Protein AF-0000000087408385 (afdb_homodimer)

Organism: NCBI:txid2598455

pLDDT: mean 97.66, std 3.01, range [64.44, 99.0]

Sequence (420 aa):
MKEDYFTEEFIAEMRERHFRPRKWEKVKPFRNAAVLAIDLQAYFLRPESRAFLPSAPRFVPRLVEFYREAERLGVPIIFTRHFHRDDIMTRWWSGDMPRDDPLNGLLDEFRPFAETVIEKRTYDAFYGTELEGILRKLHVETVVITGVMTHLCCETTAREAFVRGFNVVFPVDGTLTQNRFFHEATLRNLSHGFAVTPLLGEVLEWLSSGMKEDYFTEEFIAEMRERHFRPRKWEKVKPFRNAAVLAIDLQAYFLRPESRAFLPSAPRFVPRLVEFYREAERLGVPIIFTRHFHRDDIMTRWWSGDMPRDDPLNGLLDEFRPFAETVIEKRTYDAFYGTELEGILRKLHVETVVITGVMTHLCCETTAREAFVRGFNVVFPVDGTLTQNRFFHEATLRNLSHGFAVTPLLGEVLEWLSSG

Solvent-accessible surface area (backbone atoms only — not comparable to full-atom values): 21839 Å² total; per-residue (Å²): 122,75,32,74,50,75,41,72,68,51,45,51,51,48,34,67,71,37,41,47,70,72,55,40,64,70,47,63,82,49,69,45,44,33,37,38,38,30,39,56,21,27,36,43,58,30,84,88,32,95,58,38,30,65,29,32,82,60,45,51,61,54,51,48,53,51,51,56,54,36,50,73,71,67,40,50,51,39,27,36,40,62,30,38,66,90,46,64,60,20,66,76,66,72,44,67,42,52,78,83,40,76,47,46,33,68,29,75,85,50,55,88,62,48,84,39,71,44,66,32,64,56,48,35,60,57,65,92,41,63,48,59,62,54,39,56,73,68,57,46,40,21,40,36,48,29,31,33,36,29,52,48,27,42,43,43,29,49,53,52,40,34,63,72,62,32,43,36,37,42,25,62,71,34,45,43,48,47,24,62,65,49,43,48,28,41,46,52,40,34,39,72,74,55,26,31,22,48,45,57,69,56,50,51,50,58,68,61,74,107,122,75,34,72,50,74,42,72,66,48,46,52,50,49,34,69,73,38,40,48,70,71,53,41,64,69,46,63,81,48,68,45,45,32,36,38,38,30,39,55,21,27,37,42,58,30,82,86,31,94,59,38,29,68,29,32,80,62,46,53,62,54,51,48,54,50,49,54,54,36,50,74,71,66,40,51,49,40,28,36,41,61,31,39,67,91,44,65,61,20,66,76,67,74,43,67,42,53,78,85,41,75,48,46,34,68,30,75,86,51,54,89,64,47,83,40,70,44,66,32,63,55,47,34,59,56,64,92,42,62,48,58,62,55,40,56,75,68,57,46,41,21,39,35,48,28,32,35,37,30,52,49,27,41,42,44,28,49,52,51,40,35,62,72,62,32,42,35,37,42,25,60,71,32,46,44,48,47,28,62,64,50,43,48,27,40,44,54,40,34,39,71,75,56,28,31,22,47,46,58,70,55,50,51,51,58,66,60,74,105

Nearest PDB structures (foldseek):
  3hb7-assembly4_D  TM=8.715E-01  e=5.813E-14  Alkaliphilus metalliredigens QYMF
  5xo1-assembly3_F  TM=9.021E-01  e=2.883E-13  Vibrio anguillarum 775
  3hb7-assembly2_C  TM=8.995E-01  e=5.832E-13  Alkaliphilus metalliredigens QYMF
  5gle-assembly1_A  TM=8.335E-01  e=1.035E-13  Vibrio anguillarum 775
  3o90-assembly1_C  TM=8.612E-01  e=1.184E-11  Streptococcus pneumoniae TIGR4

InterPro domains:
  IPR000868 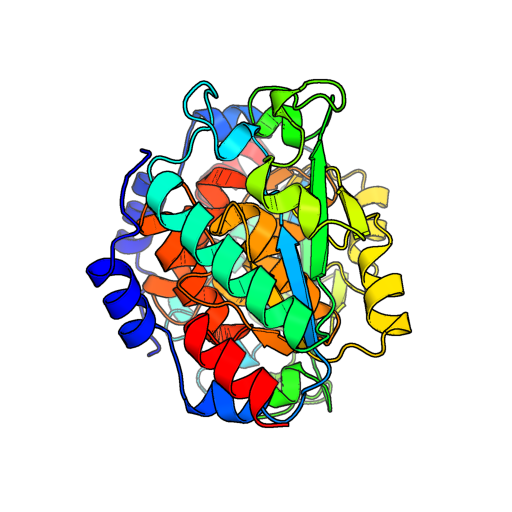Isochorismatase-like domain [PF00857] (34-196)
  IPR036380 Isochorismatase-like superfamily [G3DSA:3.40.50.850] (3-209)
  IPR036380 Isochorismatase-like superfamily [SSF52499] (19-207)
  IPR050272 Isochorismatase-like hydrolase [PTHR43540] (23-197)

Secondary structure (DSSP, 8-state):
-------HHHHHHHHHHH--HHHHHHHTT---EEEEEE--BHHHHSTTSTT--TTHHHHHHHHHHHHHHHHHTT--EEEEEE-B-SSHHHHHHTS-B-TT-GGGSBPGGGGGG-SEEEEESSS-TTTTSSHHHHHHHTT--EEEEEEE-IIIIIHHHHHHHHHTT-EEE--TTSEE-SSHHHHHHHHHHHHHHT-B---HHHHHHHHH--/-------HHHHHHHHHHH--HHHHHHHTT---EEEEEE--BHHHHSTTSTT--TTHHHHHHHHHHHHHHHHHTT--EEEEEE-B-SSHHHHHHTS-B-TT-GGGSBPGGGGGG-SEEEEESSS-TTTTSSHHHHHHHTT--EEEEEEE-IIIIIHHHHHHHHHTT-EEE--TTSEE-SSHHHHHHHHHHHHHHT-B---HHHHHHHHH--

Foldseek 3Di:
DFDQALDPVLLVVLCVVQFDVVVVVVQLVQQQEAEEAEQQFLLAQPPVHPNDHPNNVVQVVVQLVLLVLCVVLVHHYAYEFEWEDDDPCCVVVVHTRDPPDNRSHHDPSCVVRHPHYWYDHALASPPPTCVVVVCVVSVHQEYEFAYDDQQTNRLNNQQVCQVVRHAYAYELSRHHHRDSVSSSVSSRVCSPPGYGYHHSVVSSVSNVVD/DFDQALDPVLQVVLCVVQFDVVVVVVQLVQQQEAEEAEQQFLLAQPPVHPNDHPNNVVQVVVQLVLLVLCVVLVHHYAYEFEWEDDDPCCVVVVHTRDPPDNRSHHDPSCVVRHPHYWYDHALASPPPTCVVVVCVVSVHQEYEFAYDDQQTNRLNNQQVCQVVRHAYEYELSRHHHRDSVSSSVSSRVCSPPGYGYHHSVVSSVSNVVD

Structure (mmCIF, N/CA/C/O backbone):
data_AF-0000000087408385-model_v1
#
loop_
_entity.id
_entity.type
_entity.pdbx_description
1 polymer 'Isochorismatase family protein'
#
loop_
_atom_site.group_PDB
_atom_site.id
_atom_site.type_symbol
_atom_site.label_atom_id
_atom_site.label_alt_id
_atom_site.label_comp_id
_atom_site.label_asym_id
_atom_site.label_entity_id
_atom_site.label_seq_id
_atom_site.pdbx_PDB_ins_code
_atom_site.Cartn_x
_atom_site.Cartn_y
_atom_site.Cartn_z
_atom_site.occupancy
_atom_site.B_iso_or_equiv
_atom_site.auth_seq_id
_atom_site.auth_comp_id
_atom_site.auth_asym_id
_atom_site.auth_atom_id
_atom_site.pdbx_PDB_model_num
ATOM 1 N N . MET A 1 1 ? -8.781 -0.459 17.641 1 87.75 1 MET A N 1
ATOM 2 C CA . MET A 1 1 ? -9.094 0.582 18.625 1 87.75 1 MET A CA 1
ATOM 3 C C . MET A 1 1 ? -8.148 1.767 18.469 1 87.75 1 MET A C 1
ATOM 5 O O . MET A 1 1 ? -6.945 1.584 18.266 1 87.75 1 MET A O 1
ATOM 9 N N . LYS A 1 2 ? -8.688 2.924 18.656 1 97 2 LYS A N 1
ATOM 10 C CA . LYS A 1 2 ? -7.875 4.133 18.609 1 97 2 LYS A CA 1
ATOM 11 C C . LYS A 1 2 ? -7.055 4.301 19.891 1 97 2 LYS A C 1
ATOM 13 O O . LYS A 1 2 ? -7.516 3.953 20.969 1 97 2 LYS A O 1
ATOM 18 N N . GLU A 1 3 ? -5.844 4.852 19.672 1 97.81 3 GLU A N 1
ATOM 19 C CA . GLU A 1 3 ? -4.906 4.949 20.781 1 97.81 3 GLU A CA 1
ATOM 20 C C . GLU A 1 3 ? -4.082 6.23 20.703 1 97.81 3 GLU A C 1
ATOM 22 O O . GLU A 1 3 ? -3.742 6.684 19.609 1 97.81 3 GLU A O 1
ATOM 27 N N . ASP A 1 4 ? -3.883 6.914 21.922 1 98.44 4 ASP A N 1
ATOM 28 C CA . ASP A 1 4 ? -2.867 7.961 21.984 1 98.44 4 ASP A CA 1
ATOM 29 C C . ASP A 1 4 ? -1.468 7.363 22.094 1 98.44 4 ASP A C 1
ATOM 31 O O . ASP A 1 4 ? -0.96 7.152 23.203 1 98.44 4 ASP A O 1
ATOM 35 N N . TYR A 1 5 ? -0.838 7.145 21 1 98.75 5 TYR A N 1
ATOM 36 C CA . TYR A 1 5 ? 0.372 6.328 20.969 1 98.75 5 TYR A CA 1
ATOM 37 C C . TYR A 1 5 ? 1.582 7.164 20.578 1 98.75 5 TYR A C 1
ATOM 39 O O . TYR A 1 5 ? 2.723 6.719 20.703 1 98.75 5 TYR A O 1
ATOM 47 N N . PHE A 1 6 ? 1.393 8.422 20.078 1 98.69 6 PHE A N 1
ATOM 48 C CA . PHE A 1 6 ? 2.41 9.203 19.391 1 98.69 6 PHE A CA 1
ATOM 49 C C . PHE A 1 6 ? 3.309 9.922 20.406 1 98.69 6 PHE A C 1
ATOM 51 O O . PHE A 1 6 ? 3.457 11.148 20.344 1 98.69 6 PHE A O 1
ATOM 58 N N . THR A 1 7 ? 3.971 9.188 21.266 1 98.69 7 THR A N 1
ATOM 59 C CA . THR A 1 7 ? 4.883 9.68 22.297 1 98.69 7 THR A CA 1
ATOM 60 C C . THR A 1 7 ? 6.312 9.742 21.766 1 98.69 7 THR A C 1
ATOM 62 O O . THR A 1 7 ? 6.621 9.141 20.734 1 98.69 7 THR A O 1
ATOM 65 N N . GLU A 1 8 ? 7.172 10.414 22.469 1 98.44 8 GLU A N 1
ATOM 66 C CA . GLU A 1 8 ? 8.586 10.469 22.094 1 98.44 8 GLU A CA 1
ATOM 67 C C . GLU A 1 8 ? 9.227 9.086 22.156 1 98.44 8 GLU A C 1
ATOM 69 O O . GLU A 1 8 ? 10.109 8.781 21.344 1 98.44 8 GLU A O 1
ATOM 74 N N . GLU A 1 9 ? 8.797 8.289 23.078 1 98.5 9 GLU A N 1
ATOM 75 C CA . GLU A 1 9 ? 9.32 6.926 23.203 1 98.5 9 GLU A CA 1
ATOM 76 C C . GLU A 1 9 ? 8.953 6.082 22 1 98.5 9 GLU A C 1
ATOM 78 O O . GLU A 1 9 ? 9.789 5.359 21.453 1 98.5 9 GLU A O 1
ATOM 83 N N . PHE A 1 10 ? 7.684 6.188 21.641 1 98.81 10 PHE A N 1
ATOM 84 C CA . PHE A 1 10 ? 7.23 5.449 20.469 1 98.81 10 PHE A CA 1
ATOM 85 C C . PHE A 1 10 ? 7.996 5.883 19.219 1 98.81 10 PHE A C 1
ATOM 87 O O . PHE A 1 10 ? 8.461 5.043 18.438 1 98.81 10 PHE A O 1
ATOM 94 N N . ILE A 1 11 ? 8.148 7.188 19.016 1 98.81 11 ILE A N 1
ATOM 95 C CA . ILE A 1 11 ? 8.836 7.746 17.844 1 98.81 11 ILE A CA 1
ATOM 96 C C . ILE A 1 11 ? 10.281 7.25 17.812 1 98.81 11 ILE A C 1
ATOM 98 O O . ILE A 1 11 ? 10.766 6.816 16.766 1 98.81 11 ILE A O 1
ATOM 102 N N . ALA A 1 12 ? 10.93 7.289 18.938 1 98.69 12 ALA A N 1
ATOM 103 C CA . ALA A 1 12 ? 12.312 6.828 19.031 1 98.69 12 ALA A CA 1
ATOM 104 C C . ALA A 1 12 ? 12.422 5.348 18.688 1 98.69 12 ALA A C 1
ATOM 106 O O . ALA A 1 12 ? 13.367 4.926 18.016 1 98.69 12 ALA A O 1
ATOM 107 N N . GLU A 1 13 ? 11.531 4.594 19.188 1 98.75 13 GLU A N 1
ATOM 108 C CA . GLU A 1 13 ? 11.508 3.158 18.906 1 98.75 13 GLU A CA 1
ATOM 109 C C . GLU A 1 13 ? 11.312 2.881 17.422 1 98.75 13 GLU A C 1
ATOM 111 O O . GLU A 1 13 ? 11.984 2.018 16.844 1 98.75 13 GLU A O 1
ATOM 116 N N . MET A 1 14 ? 10.359 3.58 16.812 1 98.75 14 MET A N 1
ATOM 117 C CA . MET A 1 14 ? 10.094 3.398 15.391 1 98.75 14 MET A CA 1
ATOM 118 C C . MET A 1 14 ? 11.32 3.771 14.562 1 98.75 14 MET A C 1
ATOM 120 O O . MET A 1 14 ? 11.648 3.088 13.594 1 98.75 14 MET A O 1
ATOM 124 N N . ARG A 1 15 ? 11.945 4.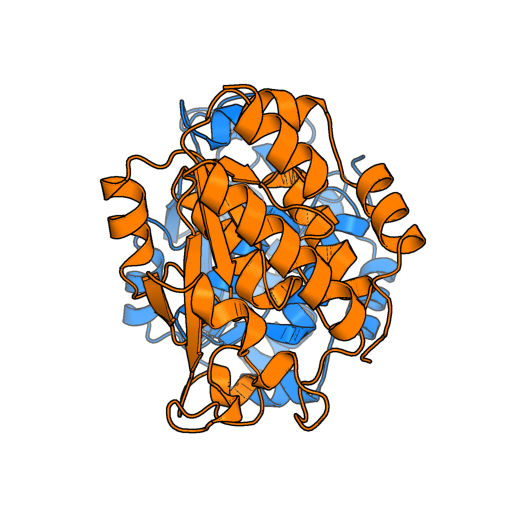871 14.938 1 98.62 15 ARG A N 1
ATOM 125 C CA . ARG A 1 15 ? 13.156 5.281 14.234 1 98.62 15 ARG A CA 1
ATOM 126 C C . ARG A 1 15 ? 14.242 4.219 14.344 1 98.62 15 ARG A C 1
ATOM 128 O O . ARG A 1 15 ? 14.906 3.896 13.359 1 98.62 15 ARG A O 1
ATOM 135 N N . GLU A 1 16 ? 14.477 3.707 15.469 1 98.56 16 GLU A N 1
ATOM 136 C CA . GLU A 1 16 ? 15.492 2.686 15.703 1 98.56 16 GLU A CA 1
ATOM 137 C C . GLU A 1 16 ? 15.203 1.426 14.891 1 98.56 16 GLU A C 1
ATOM 139 O O . GLU A 1 16 ? 16.125 0.797 14.367 1 98.56 16 GLU A O 1
ATOM 144 N N . ARG A 1 17 ? 13.984 1.086 14.781 1 98.31 17 ARG A N 1
ATOM 145 C CA . ARG A 1 17 ? 13.609 -0.196 14.195 1 98.31 17 ARG A CA 1
ATOM 146 C C . ARG A 1 17 ? 13.555 -0.112 12.672 1 98.31 17 ARG A C 1
ATOM 148 O O . ARG A 1 17 ? 13.828 -1.097 11.984 1 98.31 17 ARG A O 1
ATOM 155 N N . HIS A 1 18 ? 13.242 1.143 12.117 1 98.44 18 HIS A N 1
ATOM 156 C CA . HIS A 1 18 ? 12.82 1.103 10.719 1 98.44 18 HIS A CA 1
ATOM 157 C C . HIS A 1 18 ? 13.648 2.062 9.867 1 98.44 18 HIS A C 1
ATOM 159 O O . HIS A 1 18 ? 13.531 2.061 8.641 1 98.44 18 HIS A O 1
ATOM 165 N N . PHE A 1 19 ? 14.477 2.834 10.508 1 98.56 19 PHE A N 1
ATOM 166 C CA . PHE A 1 19 ? 15.391 3.668 9.734 1 98.56 19 PHE A CA 1
ATOM 167 C C . PHE A 1 19 ? 16.609 2.867 9.297 1 98.56 19 PHE A C 1
ATOM 169 O O . PHE A 1 19 ? 17.219 2.164 10.102 1 98.56 19 PHE A O 1
ATOM 176 N N . ARG A 1 20 ? 16.938 2.916 8.047 1 96.12 20 ARG A N 1
ATOM 177 C CA . ARG A 1 20 ? 18.094 2.236 7.473 1 96.12 20 ARG A CA 1
ATOM 178 C C . ARG A 1 20 ? 19.062 3.236 6.84 1 96.12 20 ARG A C 1
ATOM 180 O O . ARG A 1 20 ? 18.812 3.744 5.746 1 96.12 20 ARG A O 1
ATOM 187 N N . PRO A 1 21 ? 20.203 3.439 7.43 1 96.56 21 PRO A N 1
ATOM 188 C CA . PRO A 1 21 ? 21.141 4.441 6.941 1 96.56 21 PRO A CA 1
ATOM 189 C C . PRO A 1 21 ? 21.531 4.23 5.48 1 96.56 21 PRO A C 1
ATOM 191 O O . PRO A 1 21 ? 21.688 5.195 4.73 1 96.56 21 PRO A O 1
ATOM 194 N N . ARG A 1 22 ? 21.734 3.006 5.039 1 95.06 22 ARG A N 1
ATOM 195 C CA . ARG A 1 22 ? 22.141 2.715 3.668 1 95.06 22 ARG A CA 1
ATOM 196 C C . ARG A 1 22 ? 21.094 3.213 2.67 1 95.06 22 ARG A C 1
ATOM 198 O O . ARG A 1 22 ? 21.453 3.695 1.59 1 95.06 22 ARG A O 1
ATOM 205 N N . LYS A 1 23 ? 19.828 3.092 3.043 1 95.88 23 LYS A N 1
ATOM 206 C CA . LYS A 1 23 ? 18.766 3.584 2.172 1 95.88 23 LYS A CA 1
ATOM 207 C C . LYS A 1 23 ? 18.734 5.109 2.146 1 95.88 23 LYS A C 1
ATOM 209 O O . LYS A 1 23 ? 18.422 5.711 1.116 1 95.88 23 LYS A O 1
ATOM 214 N N . TRP A 1 24 ? 19 5.688 3.264 1 97.44 24 TRP A N 1
ATOM 215 C CA . TRP A 1 24 ? 19.094 7.141 3.34 1 97.44 24 TRP A CA 1
ATOM 216 C C . TRP A 1 24 ? 20.172 7.672 2.402 1 97.44 24 TRP A C 1
ATOM 218 O O . TRP A 1 24 ? 19.953 8.656 1.693 1 97.44 24 TRP A O 1
ATOM 228 N N . GLU A 1 25 ? 21.266 6.996 2.311 1 96.12 25 GLU A N 1
ATOM 229 C CA . GLU A 1 25 ? 22.375 7.398 1.45 1 96.12 25 GLU A CA 1
ATOM 230 C C . GLU A 1 25 ? 21.984 7.324 -0.023 1 96.12 25 GLU A C 1
ATOM 232 O O . GLU A 1 25 ? 22.484 8.109 -0.84 1 96.12 25 GLU A O 1
ATOM 237 N N . LYS A 1 26 ? 21.047 6.418 -0.309 1 94.12 26 LYS A N 1
ATOM 238 C CA . LYS A 1 26 ? 20.594 6.262 -1.687 1 94.12 26 LYS A CA 1
ATOM 239 C C . LYS A 1 26 ? 19.688 7.414 -2.1 1 94.12 26 LYS A C 1
ATOM 241 O O . LYS A 1 26 ? 19.625 7.773 -3.277 1 94.12 26 LYS A O 1
ATOM 246 N N . VAL A 1 27 ? 19.031 8.008 -1.16 1 96.94 27 VAL A N 1
ATOM 247 C CA . VAL A 1 27 ? 18 9 -1.452 1 96.94 27 VAL A CA 1
ATOM 248 C C . VAL A 1 27 ? 18.594 10.406 -1.315 1 96.94 27 VAL A C 1
ATOM 250 O O . VAL A 1 27 ? 18.219 11.32 -2.053 1 96.94 27 VAL A O 1
ATOM 253 N N . LYS A 1 28 ? 19.578 10.641 -0.542 1 96.25 28 LYS A N 1
ATOM 254 C CA . LYS A 1 28 ? 20.125 11.922 -0.124 1 96.25 28 LYS A CA 1
ATOM 255 C C . LYS A 1 28 ? 20.578 12.742 -1.327 1 96.25 28 LYS A C 1
ATOM 257 O O . LYS A 1 28 ? 20.453 13.969 -1.34 1 96.25 28 LYS A O 1
ATOM 262 N N . PRO A 1 29 ? 21.078 12.094 -2.385 1 96.5 29 PRO A N 1
ATOM 263 C CA . PRO A 1 29 ? 21.562 12.898 -3.51 1 96.5 29 PRO A CA 1
ATOM 264 C C . PRO A 1 29 ? 20.422 13.594 -4.27 1 96.5 29 PRO A C 1
ATOM 266 O O . PRO A 1 29 ? 20.672 14.539 -5.016 1 96.5 29 PRO A O 1
ATOM 269 N N . PHE A 1 30 ? 19.234 13.18 -4.156 1 96.62 30 PHE A N 1
ATOM 270 C CA . PHE A 1 30 ? 18.109 13.734 -4.875 1 96.62 30 PHE A CA 1
ATOM 271 C C . PHE A 1 30 ? 17.422 14.82 -4.051 1 96.62 30 PHE A C 1
ATOM 273 O O . PHE A 1 30 ? 16.406 14.562 -3.391 1 96.62 30 PHE A O 1
ATOM 280 N N . ARG A 1 31 ? 17.766 16.078 -4.215 1 94.38 31 ARG A N 1
ATOM 281 C CA . ARG A 1 31 ? 17.5 17.109 -3.229 1 94.38 31 ARG A CA 1
ATOM 282 C C . ARG A 1 31 ? 16.312 17.969 -3.645 1 94.38 31 ARG A C 1
ATOM 284 O O . ARG A 1 31 ? 15.789 18.734 -2.84 1 94.38 31 ARG A O 1
ATOM 291 N N . ASN A 1 32 ? 15.945 17.906 -4.938 1 98.12 32 ASN A N 1
ATOM 292 C CA . ASN A 1 32 ? 14.742 18.641 -5.312 1 98.12 32 ASN A CA 1
ATOM 293 C C . ASN A 1 32 ? 13.484 17.984 -4.762 1 98.12 32 ASN A C 1
ATOM 295 O O . ASN A 1 32 ? 12.906 17.109 -5.406 1 98.12 32 ASN A O 1
ATOM 299 N N . ALA A 1 33 ? 13.055 18.531 -3.621 1 98.62 33 ALA A N 1
ATOM 300 C CA . ALA A 1 33 ? 12.031 17.812 -2.852 1 98.62 33 ALA A CA 1
ATOM 301 C C . ALA A 1 33 ? 10.766 18.656 -2.725 1 98.62 33 ALA A C 1
ATOM 303 O O . ALA A 1 33 ? 10.797 19.875 -2.869 1 98.62 33 ALA A O 1
ATOM 304 N N . ALA A 1 34 ? 9.688 18.031 -2.539 1 98.94 34 ALA A N 1
ATOM 305 C CA . ALA A 1 34 ? 8.422 18.625 -2.119 1 98.94 34 ALA A CA 1
ATOM 306 C C . ALA A 1 34 ? 7.812 17.859 -0.953 1 98.94 34 ALA A C 1
ATOM 308 O O . ALA A 1 34 ? 7.969 16.641 -0.859 1 98.94 34 ALA A O 1
ATOM 309 N N . VAL A 1 35 ? 7.176 18.562 -0.095 1 98.94 35 VAL A N 1
ATOM 310 C CA . VAL A 1 35 ? 6.434 17.953 1.004 1 98.94 35 VAL A CA 1
ATOM 311 C C . VAL A 1 35 ? 4.977 17.734 0.587 1 98.94 35 VAL A C 1
ATOM 313 O O . VAL A 1 35 ? 4.34 18.641 0.052 1 98.94 35 VAL A O 1
ATOM 316 N N . LEU A 1 36 ? 4.52 16.531 0.721 1 99 36 LEU A N 1
ATOM 317 C CA . LEU A 1 36 ? 3.096 16.25 0.563 1 99 36 LEU A CA 1
ATOM 318 C C . LEU A 1 36 ? 2.395 16.203 1.918 1 99 36 LEU A C 1
ATOM 320 O O . LEU A 1 36 ? 2.732 15.383 2.773 1 99 36 LEU A O 1
ATOM 324 N N . ALA A 1 37 ? 1.476 17.109 2.145 1 99 37 ALA A N 1
ATOM 325 C CA . ALA A 1 37 ? 0.656 17.219 3.35 1 99 37 ALA A CA 1
ATOM 326 C C . ALA A 1 37 ? -0.718 16.594 3.137 1 99 37 ALA A C 1
ATOM 328 O O . ALA A 1 37 ? -1.646 17.25 2.67 1 99 37 ALA A O 1
ATOM 329 N N . ILE A 1 38 ? -0.852 15.383 3.551 1 98.94 38 ILE A N 1
ATOM 330 C CA . ILE A 1 38 ? -1.964 14.539 3.125 1 98.94 38 ILE A CA 1
ATOM 331 C C . ILE A 1 38 ? -3.117 14.672 4.117 1 98.94 38 ILE A C 1
ATOM 333 O O . ILE A 1 38 ? -3.01 14.227 5.262 1 98.94 38 ILE A O 1
ATOM 337 N N . ASP A 1 39 ? -4.207 15.219 3.744 1 98.88 39 ASP A N 1
ATOM 338 C CA . ASP A 1 39 ? -5.535 15.172 4.344 1 98.88 39 ASP A CA 1
ATOM 339 C C . ASP A 1 39 ? -5.504 15.68 5.785 1 98.88 39 ASP A C 1
ATOM 341 O O . ASP A 1 39 ? -6.078 15.062 6.68 1 98.88 39 ASP A O 1
ATOM 345 N N . LEU A 1 40 ? -4.754 16.75 5.992 1 98.94 40 LEU A N 1
ATOM 346 C CA . LEU A 1 40 ? -4.719 17.359 7.316 1 98.94 40 LEU A CA 1
ATOM 347 C C . LEU A 1 40 ? -6 18.141 7.59 1 98.94 40 LEU A C 1
ATOM 349 O O . LEU A 1 40 ? -5.973 19.359 7.73 1 98.94 40 LEU A O 1
ATOM 353 N N . GLN A 1 41 ? -7.066 17.391 7.777 1 98.81 41 GLN A N 1
ATOM 354 C CA . GLN A 1 41 ? -8.43 17.891 7.852 1 98.81 41 GLN A CA 1
ATOM 355 C C . GLN A 1 41 ? -8.969 17.812 9.273 1 98.81 41 GLN A C 1
ATOM 357 O O . GLN A 1 41 ? -8.57 16.938 10.047 1 98.81 41 GLN A O 1
ATOM 362 N N . ALA A 1 42 ? -9.938 18.688 9.594 1 98.62 42 ALA A N 1
ATOM 363 C CA . ALA A 1 42 ? -10.586 18.703 10.898 1 98.62 42 ALA A CA 1
ATOM 364 C C . ALA A 1 42 ? -11.273 17.375 11.195 1 98.62 42 ALA A C 1
ATOM 366 O O . ALA A 1 42 ? -11.32 16.938 12.352 1 98.62 42 ALA A O 1
ATOM 367 N N . TYR A 1 43 ? -11.75 16.688 10.234 1 98.12 43 TYR A N 1
ATOM 368 C CA . TYR A 1 43 ? -12.438 15.406 10.352 1 98.12 43 TYR A CA 1
ATOM 369 C C . TYR A 1 43 ? -11.594 14.398 11.125 1 98.12 43 TYR A C 1
ATOM 371 O O . TYR A 1 43 ? -12.117 13.617 11.922 1 98.12 43 TYR A O 1
ATOM 379 N N . PHE A 1 44 ? -10.305 14.461 10.992 1 98.62 44 PHE A N 1
ATOM 380 C CA . PHE A 1 44 ? -9.398 13.508 11.625 1 98.62 44 PHE A CA 1
ATOM 381 C C . PHE A 1 44 ? -8.766 14.102 12.875 1 98.62 44 PHE A C 1
ATOM 383 O O . PHE A 1 44 ? -8.242 13.375 13.719 1 98.62 44 PHE A O 1
ATOM 390 N N . LEU A 1 45 ? -8.773 15.492 12.969 1 98.81 45 LEU A N 1
ATOM 391 C CA . LEU A 1 45 ? -7.824 16.109 13.891 1 98.81 45 LEU A CA 1
ATOM 392 C C . LEU A 1 45 ? -8.547 16.906 14.969 1 98.81 45 LEU A C 1
ATOM 394 O O . LEU A 1 45 ? -7.914 17.422 15.898 1 98.81 45 LEU A O 1
ATOM 398 N N . ARG A 1 46 ? -9.844 16.953 14.883 1 98.31 46 ARG A N 1
ATOM 399 C CA . ARG A 1 46 ? -10.609 17.609 15.93 1 98.31 46 ARG A CA 1
ATOM 400 C C . ARG A 1 46 ? -11.336 16.594 16.812 1 98.31 46 ARG A C 1
ATOM 402 O O . ARG A 1 46 ? -11.875 15.609 16.297 1 98.31 46 ARG A O 1
ATOM 409 N N . PRO A 1 47 ? -11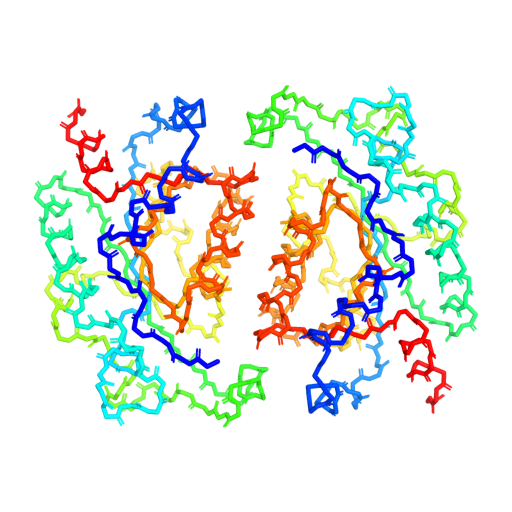.398 16.891 18.078 1 97.12 47 PRO A N 1
ATOM 410 C CA . PRO A 1 47 ? -11.961 15.922 19.031 1 97.12 47 PRO A CA 1
ATOM 411 C C . PRO A 1 47 ? -13.461 15.711 18.828 1 97.12 47 PRO A C 1
ATOM 413 O O . PRO A 1 47 ? -14 14.672 19.234 1 97.12 47 PRO A O 1
ATOM 416 N N . GLU A 1 48 ? -14.18 16.578 18.234 1 95.56 48 GLU A N 1
ATOM 417 C CA . GLU A 1 48 ? -15.625 16.469 18.062 1 95.56 48 GLU A CA 1
ATOM 418 C C . GLU A 1 48 ? -15.984 15.461 16.969 1 95.56 48 GLU A C 1
ATOM 420 O O . GLU A 1 48 ? -17.125 15.031 16.859 1 95.56 48 GLU A O 1
ATOM 425 N N . SER A 1 49 ? -15 15.195 16.141 1 96.12 49 SER A N 1
ATOM 426 C CA . SER A 1 49 ? -15.242 14.281 15.031 1 96.12 49 SER A CA 1
ATOM 427 C C . SER A 1 49 ? -15.273 12.828 15.508 1 96.12 49 SER A C 1
ATOM 429 O O . SER A 1 49 ? -14.492 12.438 16.375 1 96.12 49 SER A O 1
ATOM 431 N N . ARG A 1 50 ? -16.125 12.023 14.883 1 92.12 50 ARG A N 1
ATOM 432 C CA . ARG A 1 50 ? -16.156 10.586 15.148 1 92.12 50 ARG A CA 1
ATOM 433 C C . ARG A 1 50 ? -14.867 9.906 14.703 1 92.12 50 ARG A C 1
ATOM 435 O O . ARG A 1 50 ? -14.531 8.828 15.188 1 92.12 50 ARG A O 1
ATOM 442 N N . ALA A 1 51 ? -14.109 10.539 13.836 1 96.38 51 ALA A N 1
ATOM 443 C CA . ALA A 1 51 ? -12.891 9.969 13.273 1 96.38 51 ALA A CA 1
ATOM 444 C C . ALA A 1 51 ? -11.648 10.539 13.953 1 96.38 51 ALA A C 1
ATOM 446 O O . ALA A 1 51 ? -10.523 10.328 13.484 1 96.38 51 ALA A O 1
ATOM 447 N N . PHE A 1 52 ? -11.828 11.211 15.094 1 98.38 52 PHE A N 1
ATOM 448 C CA . PHE A 1 52 ? -10.75 11.906 15.789 1 98.38 52 PHE A CA 1
ATOM 449 C C . PHE A 1 52 ? -9.625 10.945 16.141 1 98.38 52 PHE A C 1
ATOM 451 O O . PHE A 1 52 ? -9.867 9.852 16.672 1 98.38 52 PHE A O 1
ATOM 458 N N . LEU A 1 53 ? -8.367 11.312 15.812 1 98.81 53 LEU A N 1
ATOM 459 C CA . LEU A 1 53 ? -7.164 10.578 16.188 1 98.81 53 LEU A CA 1
ATOM 460 C C . LEU A 1 53 ? -6.621 11.086 17.531 1 98.81 53 LEU A C 1
ATOM 462 O O . LEU A 1 53 ? -6.176 12.227 17.625 1 98.81 53 LEU A O 1
ATOM 466 N N . PRO A 1 54 ? -6.543 10.258 18.484 1 98.69 54 PRO A N 1
ATOM 467 C CA . PRO A 1 54 ? -6.242 10.703 19.859 1 98.69 54 PRO A CA 1
ATOM 468 C C . PRO A 1 54 ? -4.855 11.328 19.984 1 98.69 54 PRO A C 1
ATOM 470 O O . PRO A 1 54 ? -4.621 12.141 20.875 1 98.69 54 PRO A O 1
ATOM 473 N N . SER A 1 55 ? -3.98 11.039 19.109 1 98.81 55 SER A N 1
ATOM 474 C CA . SER A 1 55 ? -2.617 11.555 19.203 1 98.81 55 SER A CA 1
ATOM 475 C C . SER A 1 55 ? -2.486 12.898 18.484 1 98.81 55 SER A C 1
ATOM 477 O O . SER A 1 55 ? -1.396 13.469 18.438 1 98.81 55 SER A O 1
ATOM 479 N N . ALA A 1 56 ? -3.574 13.43 17.969 1 98.88 56 ALA A N 1
ATOM 480 C CA . ALA A 1 56 ? -3.553 14.664 17.188 1 98.88 56 ALA A CA 1
ATOM 481 C C . ALA A 1 56 ? -2.939 15.812 17.969 1 98.88 56 ALA A C 1
ATOM 483 O O . ALA A 1 56 ? -2.137 16.578 17.438 1 98.88 56 ALA A O 1
ATOM 484 N N . PRO A 1 57 ? -3.215 15.969 19.266 1 98.62 57 PRO A N 1
ATOM 485 C CA . PRO A 1 57 ? -2.662 17.109 20 1 98.62 57 PRO A CA 1
ATOM 486 C C . PRO A 1 57 ? -1.137 17.094 20.062 1 98.62 57 PRO A C 1
ATOM 488 O O . PRO A 1 57 ? -0.509 18.141 20.188 1 98.62 57 PRO A O 1
ATOM 491 N N . ARG A 1 58 ? -0.518 15.914 19.953 1 98.38 58 ARG A N 1
ATOM 492 C CA . ARG A 1 58 ? 0.937 15.797 19.938 1 98.38 58 ARG A CA 1
ATOM 493 C C . ARG A 1 58 ? 1.492 15.945 18.531 1 98.38 58 ARG A C 1
ATOM 495 O O . ARG A 1 58 ? 2.611 16.422 18.344 1 98.38 58 ARG A O 1
ATOM 502 N N . PHE A 1 59 ? 0.72 15.602 17.625 1 98.81 59 PHE A N 1
ATOM 503 C CA . PHE A 1 59 ? 1.146 15.5 16.234 1 98.81 59 PHE A CA 1
ATOM 504 C C . PHE A 1 59 ? 1.083 16.859 15.547 1 98.81 59 PHE A C 1
ATOM 506 O O . PHE A 1 59 ? 2.023 17.25 14.852 1 98.81 59 PHE A O 1
ATOM 513 N N . VAL A 1 60 ? -0.001 17.562 15.734 1 98.94 60 VAL A N 1
ATOM 514 C CA . VAL A 1 60 ? -0.303 18.766 14.961 1 98.94 60 VAL A CA 1
ATOM 515 C C . VAL A 1 60 ? 0.774 19.828 15.203 1 98.94 60 VAL A C 1
ATOM 517 O O . VAL A 1 60 ? 1.355 20.359 14.258 1 98.94 60 VAL A O 1
ATOM 520 N N . PRO A 1 61 ? 1.163 20.125 16.438 1 98.81 61 PRO A N 1
ATOM 521 C CA . PRO A 1 61 ? 2.197 21.141 16.641 1 98.81 61 PRO A CA 1
ATOM 522 C C . PRO A 1 61 ? 3.535 20.75 16.016 1 98.81 61 PRO A C 1
ATOM 524 O O . PRO A 1 61 ? 4.262 21.609 15.516 1 98.81 61 PRO A O 1
ATOM 527 N N . ARG A 1 62 ? 3.896 19.516 16.016 1 98.56 62 ARG A N 1
ATOM 528 C CA . ARG A 1 62 ? 5.133 19.016 15.422 1 98.56 62 ARG A CA 1
ATOM 529 C C . ARG A 1 62 ? 5.16 19.297 13.922 1 98.56 62 ARG A C 1
ATOM 531 O O . ARG A 1 62 ? 6.176 19.734 13.383 1 98.56 62 ARG A O 1
ATOM 538 N N . LEU A 1 63 ? 4.086 18.984 13.289 1 98.88 63 LEU A N 1
ATOM 539 C CA . LEU A 1 63 ? 4.02 19.156 11.844 1 98.88 63 LEU A CA 1
ATOM 540 C C . LEU A 1 63 ? 3.986 20.641 11.477 1 98.88 63 LEU A C 1
ATOM 542 O O . LEU A 1 63 ? 4.547 21.047 10.453 1 98.88 63 LEU A O 1
ATOM 546 N N . VAL A 1 64 ? 3.285 21.484 12.258 1 98.94 64 VAL A N 1
ATOM 547 C CA . VAL A 1 64 ? 3.26 22.922 12.031 1 98.94 64 VAL A CA 1
ATOM 548 C C . VAL A 1 64 ? 4.68 23.484 12.062 1 98.94 64 VAL A C 1
ATOM 550 O O . VAL A 1 64 ? 5.074 24.25 11.195 1 98.94 64 VAL A O 1
ATOM 553 N N . GLU A 1 65 ? 5.426 23.062 13.047 1 98.75 65 GLU A N 1
ATOM 554 C CA . GLU A 1 65 ? 6.812 23.5 13.156 1 98.75 65 GLU A CA 1
ATOM 555 C C . GLU A 1 65 ? 7.633 23.047 11.953 1 98.75 65 GLU A C 1
ATOM 557 O O . GLU A 1 65 ? 8.43 23.812 11.406 1 98.75 65 GLU A O 1
ATOM 562 N N . PHE A 1 66 ? 7.473 21.859 11.562 1 98.94 66 PHE A N 1
ATOM 563 C CA . PHE A 1 66 ? 8.18 21.328 10.406 1 98.94 66 PHE A CA 1
ATOM 564 C C . PHE A 1 66 ? 7.852 22.125 9.148 1 98.94 66 PHE A C 1
ATOM 566 O O . PHE A 1 66 ? 8.75 22.469 8.367 1 98.94 66 PHE A O 1
ATOM 573 N N . TYR A 1 67 ? 6.547 22.422 8.898 1 98.94 67 TYR A N 1
ATOM 574 C CA . TYR A 1 67 ? 6.133 23.156 7.707 1 98.94 67 TYR A CA 1
ATOM 575 C C . TYR A 1 67 ? 6.695 24.578 7.719 1 98.94 67 TYR A C 1
ATOM 577 O O . TYR A 1 67 ? 7.086 25.094 6.672 1 98.94 67 TYR A O 1
ATOM 585 N N . ARG A 1 68 ? 6.699 25.203 8.914 1 98.75 68 ARG A N 1
ATOM 586 C CA . ARG A 1 68 ? 7.293 26.531 9.031 1 98.75 68 ARG A CA 1
ATOM 587 C C . ARG A 1 68 ? 8.742 26.531 8.547 1 98.75 68 ARG A C 1
ATOM 589 O O . ARG A 1 68 ? 9.148 27.406 7.777 1 98.75 68 ARG A O 1
ATOM 596 N N . GLU A 1 69 ? 9.531 25.578 8.953 1 98.62 69 GLU A N 1
ATOM 597 C CA . GLU A 1 69 ? 10.938 25.484 8.57 1 98.62 69 GLU A CA 1
ATOM 598 C C . GLU A 1 69 ? 11.078 25.109 7.098 1 98.62 69 GLU A C 1
ATOM 600 O O . GLU A 1 69 ? 11.953 25.641 6.402 1 98.62 69 GLU A O 1
ATOM 605 N N . ALA A 1 70 ? 10.25 24.219 6.602 1 98.5 70 ALA A N 1
ATOM 606 C CA . ALA A 1 70 ? 10.281 23.844 5.188 1 98.5 70 ALA A CA 1
ATOM 607 C C . ALA A 1 70 ? 10.008 25.047 4.293 1 98.5 70 ALA A C 1
ATOM 609 O O . ALA A 1 70 ? 10.68 25.234 3.273 1 98.5 70 ALA A O 1
ATOM 610 N N . GLU A 1 71 ? 9.008 25.828 4.699 1 98 71 GLU A N 1
ATOM 611 C CA . GLU A 1 71 ? 8.68 27.031 3.947 1 98 71 GLU A CA 1
ATOM 612 C C . GLU A 1 71 ? 9.859 28 3.92 1 98 71 GLU A C 1
ATOM 614 O O . GLU A 1 71 ? 10.164 28.594 2.881 1 98 71 GLU A O 1
ATOM 619 N N . ARG A 1 72 ? 10.469 28.125 5.031 1 97.56 72 ARG A N 1
ATOM 620 C CA . ARG A 1 72 ? 11.625 29 5.121 1 97.56 72 ARG A CA 1
ATOM 621 C C . ARG A 1 72 ? 12.734 28.547 4.176 1 97.56 72 ARG A C 1
ATOM 623 O O . ARG A 1 72 ? 13.453 29.375 3.613 1 97.56 72 ARG A O 1
ATOM 630 N N . LEU A 1 73 ? 12.844 27.266 3.951 1 97.62 73 LEU A N 1
ATOM 631 C CA . LEU A 1 73 ? 13.875 26.703 3.092 1 97.62 73 LEU A CA 1
ATOM 632 C C . LEU A 1 73 ? 13.438 26.734 1.63 1 97.62 73 LEU A C 1
ATOM 634 O O . LEU A 1 73 ? 14.188 26.297 0.749 1 97.62 73 LEU A O 1
ATOM 638 N N . GLY A 1 74 ? 12.227 27.156 1.372 1 97.25 74 GLY A N 1
ATOM 639 C CA . GLY A 1 74 ? 11.719 27.25 0.011 1 97.25 74 GLY A CA 1
ATOM 640 C C . GLY A 1 74 ? 11.242 25.938 -0.554 1 97.25 74 GLY A C 1
ATOM 641 O O . GLY A 1 74 ? 11.141 25.766 -1.771 1 97.25 74 GLY A O 1
ATOM 642 N N . VAL A 1 75 ? 11.023 24.984 0.289 1 98.25 75 VAL A N 1
ATOM 643 C CA . VAL A 1 75 ? 10.539 23.672 -0.149 1 98.25 75 VAL A CA 1
ATOM 644 C C . VAL A 1 75 ? 9.031 23.75 -0.406 1 98.25 75 VAL A C 1
ATOM 646 O O . VAL A 1 75 ? 8.266 24.141 0.474 1 98.25 75 VAL A O 1
ATOM 649 N N . PRO A 1 76 ? 8.586 23.391 -1.592 1 98.75 76 PRO A N 1
ATOM 650 C CA . PRO A 1 76 ? 7.141 23.391 -1.842 1 98.75 76 PRO A CA 1
ATOM 651 C C . PRO A 1 76 ? 6.379 22.438 -0.92 1 98.75 76 PRO A C 1
ATOM 653 O O . PRO A 1 76 ? 6.852 21.328 -0.638 1 98.75 76 PRO A O 1
ATOM 656 N N . ILE A 1 77 ? 5.285 22.922 -0.422 1 98.94 77 ILE A N 1
ATOM 657 C CA . ILE A 1 77 ? 4.352 22.094 0.344 1 98.94 77 ILE A CA 1
ATOM 658 C C . ILE A 1 77 ? 3.025 21.984 -0.406 1 98.94 77 ILE A C 1
ATOM 660 O O . ILE A 1 77 ? 2.379 23 -0.687 1 98.94 77 ILE A O 1
ATOM 664 N N . ILE A 1 78 ? 2.633 20.812 -0.741 1 98.94 78 ILE A N 1
ATOM 665 C CA . ILE A 1 78 ? 1.402 20.562 -1.48 1 98.94 78 ILE A CA 1
ATOM 666 C C . ILE A 1 78 ? 0.423 19.781 -0.599 1 98.94 78 ILE A C 1
ATOM 668 O O . ILE A 1 78 ? 0.724 18.672 -0.146 1 98.94 78 ILE A O 1
ATOM 672 N N . PHE A 1 79 ? -0.748 20.359 -0.36 1 98.94 79 PHE A N 1
ATOM 673 C CA . PHE A 1 79 ? -1.772 19.75 0.48 1 98.94 79 PHE A CA 1
ATOM 674 C C . PHE A 1 79 ? -2.758 18.953 -0.362 1 98.94 79 PHE A C 1
ATOM 676 O O . PHE A 1 79 ? -2.988 19.281 -1.53 1 98.94 79 PHE A O 1
ATOM 683 N N . THR A 1 80 ? -3.266 17.906 0.244 1 98.94 80 THR A N 1
ATOM 684 C CA . THR A 1 80 ? -4.469 17.281 -0.302 1 98.94 80 THR A CA 1
ATOM 685 C C . THR A 1 80 ? -5.652 17.469 0.643 1 98.94 80 THR A C 1
ATOM 687 O O . THR A 1 80 ? -5.465 17.719 1.837 1 98.94 80 THR A O 1
ATOM 690 N N . ARG A 1 81 ? -6.797 17.453 0.135 1 98.75 81 ARG A N 1
ATOM 691 C CA . ARG A 1 81 ? -8.07 17.391 0.845 1 98.75 81 ARG A CA 1
ATOM 692 C C . ARG A 1 81 ? -8.961 16.281 0.276 1 98.75 81 ARG A C 1
ATOM 694 O O . ARG A 1 81 ? -9.227 16.25 -0.926 1 98.75 81 ARG A O 1
ATOM 701 N N . HIS A 1 82 ? -9.406 15.367 1.142 1 98.56 82 HIS A N 1
ATOM 702 C CA . HIS A 1 82 ? -10.188 14.203 0.752 1 98.56 82 HIS A CA 1
ATOM 703 C C . HIS A 1 82 ? -11.68 14.461 0.902 1 98.56 82 HIS A C 1
ATOM 705 O O . HIS A 1 82 ? -12.109 15.07 1.884 1 98.56 82 HIS A O 1
ATOM 711 N N . PHE A 1 83 ? -12.453 14.047 0.01 1 97.56 83 PHE A N 1
ATOM 712 C CA . PHE A 1 83 ? -13.898 13.938 0.094 1 97.56 83 PHE A CA 1
ATOM 713 C C . PHE A 1 83 ? -14.406 12.781 -0.761 1 97.56 83 PHE A C 1
ATOM 715 O O . PHE A 1 83 ? -13.727 12.352 -1.695 1 97.56 83 PHE A O 1
ATOM 722 N N . HIS A 1 84 ? -15.508 12.219 -0.42 1 97.12 84 HIS A N 1
ATOM 723 C CA . HIS A 1 84 ? -16.109 11.172 -1.235 1 97.12 84 HIS A CA 1
ATOM 724 C C . HIS A 1 84 ? -17.609 11.094 -1.021 1 97.12 84 HIS A C 1
ATOM 726 O O . HIS A 1 84 ? -18.125 11.555 0.003 1 97.12 84 HIS A O 1
ATOM 732 N N . ARG A 1 85 ? -18.266 10.57 -2.109 1 94.75 85 ARG A N 1
ATOM 733 C CA . ARG A 1 85 ? -19.703 10.352 -2.062 1 94.75 85 ARG A CA 1
ATOM 734 C C . ARG A 1 85 ? -20.125 9.25 -3.033 1 94.75 85 ARG A C 1
ATOM 736 O O . ARG A 1 85 ? -19.672 9.227 -4.184 1 94.75 85 ARG A O 1
ATOM 743 N N . ASP A 1 86 ? -20.875 8.352 -2.506 1 93 86 ASP A N 1
ATOM 744 C CA . ASP A 1 86 ? -21.594 7.352 -3.299 1 93 86 ASP A CA 1
ATOM 745 C C . ASP A 1 86 ? -20.625 6.52 -4.137 1 93 86 ASP A C 1
ATOM 747 O O . ASP A 1 86 ? -20.812 6.367 -5.344 1 93 86 ASP A O 1
ATOM 751 N N . ASP A 1 87 ? -19.578 6.07 -3.527 1 93.19 87 ASP A N 1
ATOM 752 C CA . ASP A 1 87 ? -18.578 5.227 -4.184 1 93.19 87 ASP A CA 1
ATOM 753 C C . ASP A 1 87 ? -18.047 4.168 -3.225 1 93.19 87 ASP A C 1
ATOM 755 O O . ASP A 1 87 ? -18.656 3.875 -2.199 1 93.19 87 ASP A O 1
ATOM 759 N N . ILE A 1 88 ? -17 3.555 -3.598 1 92.81 88 ILE A N 1
ATOM 760 C CA . ILE A 1 88 ? -16.469 2.441 -2.818 1 92.81 88 ILE A CA 1
ATOM 761 C C . ILE A 1 88 ? -16 2.939 -1.453 1 92.81 88 ILE A C 1
ATOM 763 O O . ILE A 1 88 ? -16.109 2.223 -0.455 1 92.81 88 ILE A O 1
ATOM 767 N N . MET A 1 89 ? -15.5 4.184 -1.373 1 95 89 MET A N 1
ATOM 768 C CA . MET A 1 89 ? -15.117 4.773 -0.092 1 95 89 MET A CA 1
ATOM 769 C C . MET A 1 89 ? -16.312 4.828 0.857 1 95 89 MET A C 1
ATOM 771 O O . MET A 1 89 ? -16.172 4.539 2.047 1 95 89 MET A O 1
ATOM 775 N N . THR A 1 90 ? -17.5 5.203 0.319 1 95.06 90 THR A N 1
ATOM 776 C CA . THR A 1 90 ? -18.719 5.273 1.112 1 95.06 90 THR A CA 1
ATOM 777 C C . THR A 1 90 ? -19.031 3.922 1.745 1 95.06 90 THR A C 1
ATOM 779 O O . THR A 1 90 ? -19.391 3.85 2.924 1 95.06 90 THR A O 1
ATOM 782 N N . ARG A 1 91 ? -18.891 2.906 0.967 1 91.5 91 ARG A N 1
ATOM 783 C CA . ARG A 1 91 ? -19.188 1.562 1.449 1 91.5 91 ARG A CA 1
ATOM 784 C C . ARG A 1 91 ? -18.203 1.136 2.529 1 91.5 91 ARG A C 1
ATOM 786 O O . ARG A 1 91 ? -18.594 0.577 3.555 1 91.5 91 ARG A O 1
ATOM 793 N N . TRP A 1 92 ? -16.938 1.45 2.387 1 92 92 TRP A N 1
ATOM 794 C CA . TRP A 1 92 ? -15.898 0.982 3.299 1 92 92 TRP A CA 1
ATOM 795 C C . TRP A 1 92 ? -15.844 1.853 4.551 1 92 92 TRP A C 1
ATOM 797 O O . TRP A 1 92 ? -15.539 1.362 5.641 1 92 92 TRP A O 1
ATOM 807 N N . TRP A 1 93 ? -16.125 3.18 4.441 1 91.25 93 TRP A N 1
ATOM 808 C CA . TRP A 1 93 ? -16.094 4.09 5.582 1 91.25 93 TRP A CA 1
ATOM 809 C C . TRP A 1 93 ? -17.438 4.121 6.289 1 91.25 93 TRP A C 1
ATOM 811 O O . TRP A 1 93 ? -17.578 4.742 7.344 1 91.25 93 TRP A O 1
ATOM 821 N N . SER A 1 94 ? -18.453 3.4 5.715 1 89.38 94 SER A N 1
ATOM 822 C CA . SER A 1 94 ? -19.828 3.367 6.215 1 89.38 94 SER A CA 1
ATOM 823 C C . SER A 1 94 ? -20.406 4.77 6.301 1 89.38 94 SER A C 1
ATOM 825 O O . SER A 1 94 ? -21 5.141 7.316 1 89.38 94 SER A O 1
ATOM 827 N N . GLY A 1 95 ? -20.062 5.559 5.293 1 91.81 95 GLY A N 1
ATOM 828 C CA . GLY A 1 95 ? -20.594 6.91 5.211 1 91.81 95 GLY A CA 1
ATOM 829 C C . GLY A 1 95 ? -19.844 7.789 4.223 1 91.81 95 GLY A C 1
ATOM 830 O O . GLY A 1 95 ? -18.766 7.426 3.756 1 91.81 95 GLY A O 1
ATOM 831 N N . ASP A 1 96 ? -20.453 8.914 3.934 1 95 96 ASP A N 1
ATOM 832 C CA . ASP A 1 96 ? -19.859 9.906 3.031 1 95 96 ASP A CA 1
ATOM 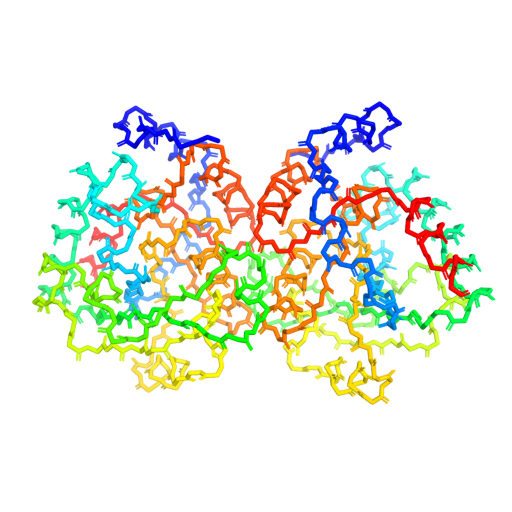833 C C . ASP A 1 96 ? -19.016 10.914 3.801 1 95 96 ASP A C 1
ATOM 835 O O . ASP A 1 96 ? -19.156 11.055 5.016 1 95 96 ASP A O 1
ATOM 839 N N . MET A 1 97 ? -18.094 11.469 3.162 1 95.94 97 MET A N 1
ATOM 840 C CA . MET A 1 97 ? -17.375 12.664 3.59 1 95.94 97 MET A CA 1
ATOM 841 C C . MET A 1 97 ? -17.625 13.82 2.625 1 95.94 97 MET A C 1
ATOM 843 O O . MET A 1 97 ? -16.797 14.094 1.755 1 95.94 97 MET A O 1
ATOM 847 N N . PRO A 1 98 ? -18.688 14.562 2.928 1 95.38 98 PRO A N 1
ATOM 848 C CA . PRO A 1 98 ? -19.125 15.578 1.963 1 95.38 98 PRO A CA 1
ATOM 849 C C . PRO A 1 98 ? -18.156 16.766 1.879 1 95.38 98 PRO A C 1
ATOM 851 O O . PRO A 1 98 ? -17.609 17.188 2.898 1 95.38 98 PRO A O 1
ATOM 854 N N . ARG A 1 99 ? -18.078 17.328 0.72 1 93.94 99 ARG A N 1
ATOM 855 C CA . ARG A 1 99 ? -17.156 18.422 0.434 1 93.94 99 ARG A CA 1
ATOM 856 C C . ARG A 1 99 ? -17.516 19.656 1.245 1 93.94 99 ARG A C 1
ATOM 858 O O . ARG A 1 99 ? -16.625 20.406 1.677 1 93.94 99 ARG A O 1
ATOM 865 N N . ASP A 1 100 ? -18.734 19.938 1.504 1 94.62 100 ASP A N 1
ATOM 866 C CA . ASP A 1 100 ? -19.203 21.203 2.07 1 94.62 100 ASP A CA 1
ATOM 867 C C . ASP A 1 100 ? -19.328 21.109 3.59 1 94.62 100 ASP A C 1
ATOM 869 O O . ASP A 1 100 ? -19.672 22.094 4.25 1 94.62 100 ASP A O 1
ATOM 873 N N . ASP A 1 101 ? -19.047 20 4.137 1 94.62 101 ASP A N 1
ATOM 874 C CA . ASP A 1 101 ? -19.016 19.859 5.59 1 94.62 101 ASP A CA 1
ATOM 875 C C . ASP A 1 101 ? -17.797 20.562 6.188 1 94.62 101 ASP A C 1
ATOM 877 O O . ASP A 1 101 ? -16.672 20.266 5.824 1 94.62 101 ASP A O 1
ATOM 881 N N . PRO A 1 102 ? -18.047 21.484 7.09 1 93.69 102 PRO A N 1
ATOM 882 C CA . PRO A 1 102 ? -16.922 22.203 7.703 1 93.69 102 PRO A CA 1
ATOM 883 C C . PRO A 1 102 ? -15.883 21.281 8.328 1 93.69 102 PRO A C 1
ATOM 885 O O . PRO A 1 102 ? -14.695 21.594 8.344 1 93.69 102 PRO A O 1
ATOM 888 N N . LEU A 1 103 ? -16.25 20.141 8.766 1 95.88 103 LEU A N 1
ATOM 889 C CA . LEU A 1 103 ? -15.336 19.188 9.375 1 95.88 103 LEU A CA 1
ATOM 890 C C . LEU A 1 103 ? -14.391 18.594 8.328 1 95.88 103 LEU A C 1
ATOM 892 O O . LEU A 1 103 ? -13.336 18.062 8.672 1 95.88 103 LEU A O 1
ATOM 896 N N . ASN A 1 104 ? -14.781 18.719 7.125 1 97.19 104 ASN A N 1
ATOM 897 C CA . ASN A 1 104 ? -13.977 18.109 6.07 1 97.19 104 ASN A CA 1
ATOM 898 C C . ASN A 1 104 ? -13.008 19.125 5.461 1 97.19 104 ASN A C 1
ATOM 900 O O . ASN A 1 104 ? -12.281 18.797 4.516 1 97.19 104 ASN A O 1
ATOM 904 N N . GLY A 1 105 ? -12.93 20.359 6.039 1 98.06 105 GLY A N 1
ATOM 905 C CA . GLY A 1 105 ? -11.914 21.328 5.668 1 98.06 105 GLY A CA 1
ATOM 906 C C . GLY A 1 105 ? -10.57 21.078 6.328 1 98.06 105 GLY A C 1
ATOM 907 O O . GLY A 1 105 ? -10.477 20.312 7.281 1 98.06 105 GLY A O 1
ATOM 908 N N . LEU A 1 106 ? -9.555 21.703 5.762 1 98.56 106 LEU A N 1
ATOM 909 C CA . LEU A 1 106 ? -8.242 21.641 6.402 1 98.56 106 LEU A CA 1
ATOM 910 C C . LEU A 1 106 ? -8.297 22.219 7.812 1 98.56 106 LEU A C 1
ATOM 912 O O . LEU A 1 106 ? -9.023 23.188 8.062 1 98.56 106 LEU A O 1
ATOM 916 N N . LEU A 1 107 ? -7.516 21.609 8.695 1 98.75 107 LEU A N 1
ATOM 917 C CA . LEU A 1 107 ? -7.379 22.172 10.031 1 98.75 107 LEU A CA 1
ATOM 918 C C . LEU A 1 107 ? -6.812 23.594 9.969 1 98.75 107 LEU A C 1
ATOM 920 O O . LEU A 1 107 ? -5.895 23.859 9.188 1 98.75 107 LEU A O 1
ATOM 924 N N . ASP A 1 108 ? -7.23 24.469 10.828 1 98.25 108 ASP A N 1
ATOM 925 C CA . ASP A 1 108 ? -6.883 25.891 10.805 1 98.25 108 ASP A CA 1
ATOM 926 C C . ASP A 1 108 ? -5.371 26.094 10.93 1 98.25 108 ASP A C 1
ATOM 928 O O . ASP A 1 108 ? -4.801 26.969 10.281 1 98.25 108 ASP A O 1
ATOM 932 N N . GLU A 1 109 ? -4.746 25.297 11.711 1 98.62 109 GLU A N 1
ATOM 933 C CA . GLU A 1 109 ? -3.314 25.406 11.984 1 98.62 109 GLU A CA 1
ATOM 934 C C . GLU A 1 109 ? -2.492 25.234 10.711 1 98.62 109 GLU A C 1
ATOM 936 O O . GLU A 1 109 ? -1.372 25.75 10.625 1 98.62 109 GLU A O 1
ATOM 941 N N . PHE A 1 110 ? -3.105 24.625 9.703 1 98.81 110 PHE A N 1
ATOM 942 C CA . PHE A 1 110 ? -2.322 24.297 8.516 1 98.81 110 PHE A CA 1
ATOM 943 C C . PHE A 1 110 ? -2.648 25.25 7.371 1 98.81 110 PHE A C 1
ATOM 945 O O . PHE A 1 110 ? -1.923 25.297 6.379 1 98.81 110 PHE A O 1
ATOM 952 N N . ARG A 1 111 ? -3.652 26.062 7.453 1 98.06 111 ARG A N 1
ATOM 953 C CA . ARG A 1 111 ? -4.152 26.922 6.387 1 98.06 111 ARG A CA 1
ATOM 954 C C . ARG A 1 111 ? -3.068 27.891 5.906 1 98.06 111 ARG A C 1
ATOM 956 O O . ARG A 1 111 ? -2.961 28.156 4.707 1 98.06 111 ARG A O 1
ATOM 963 N N . PRO A 1 112 ? -2.236 28.391 6.805 1 98.25 112 PRO A N 1
ATOM 964 C CA . PRO A 1 112 ? -1.212 29.344 6.348 1 98.25 112 PRO A CA 1
ATOM 965 C C . PRO A 1 112 ? -0.222 28.703 5.371 1 98.25 112 PRO A C 1
ATOM 967 O O . PRO A 1 112 ? 0.426 29.422 4.598 1 98.25 112 PRO A O 1
ATOM 970 N N . PHE A 1 113 ? -0.075 27.391 5.367 1 98.69 113 PHE A N 1
ATOM 971 C CA . PHE A 1 113 ? 0.913 26.703 4.543 1 98.69 113 PHE A CA 1
ATOM 972 C C . PHE A 1 113 ? 0.276 26.172 3.264 1 98.69 113 PHE A C 1
ATOM 974 O O . PHE A 1 113 ? 0.97 25.672 2.383 1 98.69 113 PHE A O 1
ATOM 981 N N . ALA A 1 114 ? -1.039 26.266 3.15 1 98.56 114 ALA A N 1
ATOM 982 C CA . ALA A 1 114 ? -1.794 25.516 2.139 1 98.56 114 ALA A CA 1
ATOM 983 C C . ALA A 1 114 ? -2.049 26.391 0.908 1 98.56 114 ALA A C 1
ATOM 985 O O . ALA A 1 114 ? -3.189 26.516 0.458 1 98.56 114 ALA A O 1
ATOM 986 N N . GLU A 1 115 ? -1.003 26.844 0.342 1 97.62 115 GLU A N 1
ATOM 987 C CA . GLU A 1 115 ? -1.123 27.625 -0.893 1 97.62 115 GLU A CA 1
ATOM 988 C C . GLU A 1 115 ? -1.604 26.734 -2.045 1 97.62 115 GLU A C 1
ATOM 990 O O . GLU A 1 115 ? -2.342 27.203 -2.918 1 97.62 115 GLU A O 1
ATOM 995 N N . THR A 1 116 ? -1.161 25.516 -2.131 1 98.44 116 THR A N 1
ATOM 996 C CA . THR A 1 116 ? -1.585 24.531 -3.117 1 98.44 116 THR A CA 1
ATOM 997 C C . THR A 1 116 ? -2.348 23.391 -2.449 1 98.44 116 THR A C 1
ATOM 999 O O . THR A 1 116 ? -1.818 22.719 -1.561 1 98.44 116 THR A O 1
ATOM 1002 N N . VAL A 1 117 ? -3.596 23.203 -2.863 1 98.75 117 VAL A N 1
ATOM 1003 C CA . VAL A 1 117 ? -4.438 22.141 -2.324 1 98.75 117 VAL A CA 1
ATOM 1004 C C . VAL A 1 117 ? -5.027 21.328 -3.469 1 98.75 117 VAL A C 1
ATOM 1006 O O . VAL A 1 117 ? -5.684 21.875 -4.359 1 98.75 117 VAL A O 1
ATOM 1009 N N . ILE A 1 118 ? -4.793 20.078 -3.441 1 98.69 118 ILE A N 1
ATOM 1010 C CA . ILE A 1 118 ? -5.336 19.141 -4.414 1 98.69 118 ILE A CA 1
ATOM 1011 C C . ILE A 1 118 ? -6.484 18.344 -3.787 1 98.69 118 ILE A C 1
ATOM 1013 O O . ILE A 1 118 ? -6.312 17.703 -2.748 1 98.69 118 ILE A O 1
ATOM 1017 N N . GLU A 1 119 ? -7.617 18.391 -4.383 1 98.31 119 GLU A N 1
ATOM 1018 C CA . GLU A 1 119 ? -8.742 17.594 -3.912 1 98.31 119 GLU A CA 1
ATOM 1019 C C . GLU A 1 119 ? -8.688 16.188 -4.492 1 98.31 119 GLU A C 1
ATOM 1021 O O . GLU A 1 119 ? -8.344 16 -5.664 1 98.31 119 GLU A O 1
ATOM 1026 N N . LYS A 1 120 ? -8.938 15.227 -3.688 1 98.31 120 LYS A N 1
ATOM 1027 C CA . LYS A 1 120 ? -8.953 13.836 -4.113 1 98.31 120 LYS A CA 1
ATOM 1028 C C . LYS A 1 120 ? -10.156 13.102 -3.529 1 98.31 120 LYS A C 1
ATOM 1030 O O . LYS A 1 120 ? -10.711 13.516 -2.508 1 98.31 120 LYS A O 1
ATOM 1035 N N . ARG A 1 121 ? -10.469 11.891 -4.078 1 96.94 121 ARG A N 1
ATOM 1036 C CA . ARG A 1 121 ? -11.688 11.188 -3.689 1 96.94 121 ARG A CA 1
ATOM 1037 C C . ARG A 1 121 ? -11.375 9.781 -3.195 1 96.94 121 ARG A C 1
ATOM 1039 O O . ARG A 1 121 ? -12.281 9.016 -2.861 1 96.94 121 ARG A O 1
ATOM 1046 N N . THR A 1 122 ? -10.133 9.398 -3.262 1 97.94 122 THR A N 1
ATOM 1047 C CA . THR A 1 122 ? -9.711 8.086 -2.793 1 97.94 122 THR A CA 1
ATOM 1048 C C . THR A 1 122 ? -8.398 8.18 -2.02 1 97.94 122 THR A C 1
ATOM 1050 O O . THR A 1 122 ? -7.938 9.281 -1.703 1 97.94 122 THR A O 1
ATOM 1053 N N . TYR A 1 123 ? -7.836 7.027 -1.654 1 98.69 123 TYR A N 1
ATOM 1054 C CA . TYR A 1 123 ? -6.66 6.996 -0.79 1 98.69 123 TYR A CA 1
ATOM 1055 C C . TYR A 1 123 ? -5.434 7.52 -1.521 1 98.69 123 TYR A C 1
ATOM 1057 O O . TYR A 1 123 ? -4.504 8.039 -0.895 1 98.69 123 TYR A O 1
ATOM 1065 N N . ASP A 1 124 ? -5.379 7.438 -2.824 1 98.81 124 ASP A N 1
ATOM 1066 C CA . ASP A 1 124 ? -4.203 7.746 -3.631 1 98.81 124 ASP A CA 1
ATOM 1067 C C . ASP A 1 124 ? -4.223 9.203 -4.102 1 98.81 124 ASP A C 1
ATOM 1069 O O . ASP A 1 124 ? -5.074 9.586 -4.902 1 98.81 124 ASP A O 1
ATOM 1073 N N . ALA A 1 125 ? -3.289 9.961 -3.707 1 98.88 125 ALA A N 1
ATOM 1074 C CA . ALA A 1 125 ? -3.252 11.383 -4.047 1 98.88 125 ALA A CA 1
ATOM 1075 C C . ALA A 1 125 ? -2.939 11.586 -5.523 1 98.88 125 ALA A C 1
ATOM 1077 O O . ALA A 1 125 ? -3.145 12.672 -6.066 1 98.88 125 ALA A O 1
ATOM 1078 N N . PHE A 1 126 ? -2.414 10.594 -6.207 1 98.88 126 PHE A N 1
ATOM 1079 C CA . PHE A 1 126 ? -2.027 10.711 -7.605 1 98.88 126 PHE A CA 1
ATOM 1080 C C . PHE A 1 126 ? -3.193 10.352 -8.523 1 98.88 126 PHE A C 1
ATOM 1082 O O . PHE A 1 126 ? -3.227 10.773 -9.68 1 98.88 126 PHE A O 1
ATOM 1089 N N . TYR A 1 127 ? -4.09 9.5 -8.086 1 98.44 127 TYR A N 1
ATOM 1090 C CA . TYR A 1 127 ? -5.121 8.953 -8.961 1 98.44 127 TYR A CA 1
ATOM 1091 C C . TYR A 1 127 ? -6.18 10 -9.273 1 98.44 127 TYR A C 1
ATOM 1093 O O . TYR A 1 127 ? -6.871 10.484 -8.375 1 98.44 127 TYR A O 1
ATOM 1101 N N . GLY A 1 128 ? -6.301 10.344 -10.477 1 97.5 128 GLY A N 1
ATOM 1102 C CA . GLY A 1 128 ? -7.328 11.273 -10.914 1 97.5 128 GLY A CA 1
ATOM 1103 C C . GLY A 1 128 ? -7.066 12.703 -10.469 1 97.5 128 GLY A C 1
ATOM 1104 O O . GLY A 1 128 ? -8.008 13.477 -10.273 1 97.5 128 GLY A O 1
ATOM 1105 N N . THR A 1 129 ? -5.898 13.125 -10.172 1 98.62 129 THR A N 1
ATOM 1106 C CA . THR A 1 129 ? -5.559 14.461 -9.711 1 98.62 129 THR A CA 1
ATOM 1107 C C . THR A 1 129 ? -4.43 15.062 -10.547 1 98.62 129 THR A C 1
ATOM 1109 O O . THR A 1 129 ? -3.881 14.391 -11.422 1 98.62 129 THR A O 1
ATOM 1112 N N . GLU A 1 130 ? -4.074 16.25 -10.273 1 98.62 130 GLU A N 1
ATOM 1113 C CA . GLU A 1 130 ? -3.018 16.938 -11 1 98.62 130 GLU A CA 1
ATOM 1114 C C . GLU A 1 130 ? -1.682 16.844 -10.273 1 98.62 130 GLU A C 1
ATOM 1116 O O . GLU A 1 130 ? -0.697 17.453 -10.672 1 98.62 130 GLU A O 1
ATOM 1121 N N . LEU A 1 131 ? -1.569 16.047 -9.258 1 98.88 131 LEU A N 1
ATOM 1122 C CA . LEU A 1 131 ? -0.403 16.016 -8.383 1 98.88 131 LEU A CA 1
ATOM 1123 C C . LEU A 1 131 ? 0.865 15.719 -9.172 1 98.88 131 LEU A C 1
ATOM 1125 O O . LEU A 1 131 ? 1.867 16.422 -9.039 1 98.88 131 LEU A O 1
ATOM 1129 N N . GLU A 1 132 ? 0.829 14.672 -9.969 1 98.81 132 GLU A N 1
ATOM 1130 C CA . GLU A 1 132 ? 2.033 14.297 -10.703 1 98.81 132 GLU A CA 1
ATOM 1131 C C . GLU A 1 132 ? 2.498 15.43 -11.617 1 98.81 132 GLU A C 1
ATOM 1133 O O . GLU A 1 132 ? 3.693 15.719 -11.688 1 98.81 132 GLU A O 1
ATOM 1138 N N . GLY A 1 133 ? 1.518 15.984 -12.375 1 98.81 133 GLY A N 1
ATOM 1139 C CA . GLY A 1 133 ? 1.86 17.109 -13.242 1 98.81 133 GLY A CA 1
ATOM 1140 C C . GLY A 1 133 ? 2.525 18.25 -12.5 1 98.81 133 GLY A C 1
ATOM 1141 O O . GLY A 1 133 ? 3.516 18.812 -12.977 1 98.81 133 GLY A O 1
ATOM 1142 N N . ILE A 1 134 ? 2.025 18.594 -11.328 1 98.88 134 ILE A N 1
ATOM 1143 C CA . ILE A 1 134 ? 2.58 19.672 -10.508 1 98.88 134 ILE A CA 1
ATOM 1144 C C . ILE A 1 134 ? 4.008 19.312 -10.094 1 98.88 134 ILE A C 1
ATOM 1146 O O . ILE A 1 134 ? 4.918 20.141 -10.227 1 98.88 134 ILE A O 1
ATOM 1150 N N . LEU A 1 135 ? 4.25 18.094 -9.633 1 98.88 135 LEU A N 1
ATOM 1151 C CA . LEU A 1 135 ? 5.566 17.656 -9.172 1 98.88 135 LEU A CA 1
ATOM 1152 C C . LEU A 1 135 ? 6.578 17.672 -10.305 1 98.88 135 LEU A C 1
ATOM 1154 O O . LEU A 1 135 ? 7.723 18.094 -10.117 1 98.88 135 LEU A O 1
ATOM 1158 N N . ARG A 1 136 ? 6.152 17.234 -11.477 1 98.81 136 ARG A N 1
ATOM 1159 C CA . ARG A 1 136 ? 7.039 17.219 -12.641 1 98.81 136 ARG A CA 1
ATOM 1160 C C . ARG A 1 136 ? 7.387 18.641 -13.078 1 98.81 136 ARG A C 1
ATOM 1162 O O . ARG A 1 136 ? 8.531 18.922 -13.43 1 98.81 136 ARG A O 1
ATOM 1169 N N . LYS A 1 137 ? 6.391 19.484 -13.086 1 98.69 137 LYS A N 1
ATOM 1170 C CA . LYS A 1 137 ? 6.629 20.875 -13.445 1 98.69 137 LYS A CA 1
ATOM 1171 C C . LYS A 1 137 ? 7.641 21.516 -12.508 1 98.69 137 LYS A C 1
ATOM 1173 O O . LYS A 1 137 ? 8.445 22.359 -12.93 1 98.69 137 LYS A O 1
ATOM 1178 N N . LEU A 1 138 ? 7.637 21.125 -11.281 1 98.56 138 LEU A N 1
ATOM 1179 C CA . LEU A 1 138 ? 8.539 21.672 -10.273 1 98.56 138 LEU A CA 1
ATOM 1180 C C . LEU A 1 138 ? 9.867 20.938 -10.273 1 98.56 138 LEU A C 1
ATOM 1182 O O . LEU A 1 138 ? 10.742 21.219 -9.453 1 98.56 138 LEU A O 1
ATOM 1186 N N . HIS A 1 139 ? 10.008 19.906 -11.125 1 98.56 139 HIS A N 1
ATOM 1187 C CA . HIS A 1 139 ? 11.219 19.109 -11.258 1 98.56 139 HIS A CA 1
ATOM 1188 C C . HIS A 1 139 ? 11.555 18.391 -9.953 1 98.56 139 HIS A C 1
ATOM 1190 O O . HIS A 1 139 ? 12.734 18.266 -9.602 1 98.56 139 HIS A O 1
ATOM 1196 N N . VAL A 1 140 ? 10.516 18.047 -9.305 1 98.81 140 VAL A N 1
ATOM 1197 C CA . VAL A 1 140 ? 10.695 17.344 -8.039 1 98.81 140 VAL A CA 1
ATOM 1198 C C . VAL A 1 140 ? 11.281 15.953 -8.297 1 98.81 140 VAL A C 1
ATOM 1200 O O . VAL A 1 140 ? 10.859 15.258 -9.219 1 98.81 140 VAL A O 1
ATOM 1203 N N . GLU A 1 141 ? 12.234 15.523 -7.465 1 98.75 141 GLU A N 1
ATOM 1204 C CA . GLU A 1 141 ? 12.836 14.195 -7.504 1 98.75 141 GLU A CA 1
ATOM 1205 C C . GLU A 1 141 ? 12.406 13.359 -6.301 1 98.75 141 GLU A C 1
ATOM 1207 O O . GLU A 1 141 ? 12.336 12.133 -6.387 1 98.75 141 GLU A O 1
ATOM 1212 N N . THR A 1 142 ? 12.219 14.031 -5.137 1 98.88 142 THR A N 1
ATOM 1213 C CA . THR A 1 142 ? 11.93 13.367 -3.873 1 98.88 142 THR A CA 1
ATOM 1214 C C . THR A 1 142 ? 10.672 13.945 -3.229 1 98.88 142 THR A C 1
ATOM 1216 O O . THR A 1 142 ? 10.508 15.164 -3.168 1 98.88 142 THR A O 1
ATOM 1219 N N . VAL A 1 143 ? 9.766 13.094 -2.807 1 98.94 143 VAL A N 1
ATOM 1220 C CA . VAL A 1 143 ? 8.617 13.57 -2.045 1 98.94 143 VAL A CA 1
ATOM 1221 C C . VAL A 1 143 ? 8.758 13.156 -0.583 1 98.94 143 VAL A C 1
ATOM 1223 O O . VAL A 1 143 ? 9.227 12.055 -0.285 1 98.94 143 VAL A O 1
ATOM 1226 N N . VAL A 1 144 ? 8.43 14.023 0.347 1 99 144 VAL A N 1
ATOM 1227 C CA . VAL A 1 144 ? 8.336 13.773 1.781 1 99 144 VAL A CA 1
ATOM 1228 C C . VAL A 1 144 ? 6.871 13.641 2.188 1 99 144 VAL A C 1
ATOM 1230 O O . VAL A 1 144 ? 6.105 14.602 2.104 1 99 144 VAL A O 1
ATOM 1233 N N . ILE A 1 145 ? 6.516 12.516 2.652 1 99 145 ILE A N 1
ATOM 1234 C CA . ILE A 1 145 ? 5.121 12.219 2.945 1 99 145 ILE A CA 1
ATOM 1235 C C . ILE A 1 145 ? 4.805 12.586 4.391 1 99 145 ILE A C 1
ATOM 1237 O O . ILE A 1 145 ? 5.461 12.109 5.32 1 99 145 ILE A O 1
ATOM 1241 N N . THR A 1 146 ? 3.795 13.398 4.59 1 99 146 THR A N 1
ATOM 1242 C CA . THR A 1 146 ? 3.291 13.766 5.906 1 99 146 THR A CA 1
ATOM 1243 C C . THR A 1 146 ? 1.765 13.789 5.914 1 99 146 THR A C 1
ATOM 1245 O O . THR A 1 146 ? 1.134 13.859 4.859 1 99 146 THR A O 1
ATOM 1248 N N . GLY A 1 147 ? 1.191 13.641 7.074 1 98.94 147 GLY A N 1
ATOM 1249 C CA . GLY A 1 147 ? -0.249 13.812 7.176 1 98.94 147 GLY A CA 1
ATOM 1250 C C . GLY A 1 147 ? -0.954 12.594 7.746 1 98.94 147 GLY A C 1
ATOM 1251 O O . GLY A 1 147 ? -0.432 11.938 8.648 1 98.94 147 GLY A O 1
ATOM 1252 N N . VAL A 1 148 ? -2.221 12.344 7.324 1 98.88 148 VAL A N 1
ATOM 1253 C CA . VAL A 1 148 ? -3.074 11.289 7.863 1 98.88 148 VAL A CA 1
ATOM 1254 C C . VAL A 1 148 ? -3.854 10.633 6.727 1 98.88 148 VAL A C 1
ATOM 1256 O O . VAL A 1 148 ? -4.117 11.258 5.699 1 98.88 148 VAL A O 1
ATOM 1259 N N . MET A 1 149 ? -4.297 9.383 7 1 98.5 149 MET A N 1
ATOM 1260 C CA . MET A 1 149 ? -3.834 8.484 8.047 1 98.5 149 MET A CA 1
ATOM 1261 C C . MET A 1 149 ? -2.686 7.609 7.547 1 98.5 149 MET A C 1
ATOM 1263 O O . MET A 1 149 ? -2.656 7.23 6.375 1 98.5 149 MET A O 1
ATOM 1267 N N . THR A 1 150 ? -1.825 7.191 8.352 1 98.94 150 THR A N 1
ATOM 1268 C CA . THR A 1 150 ? -0.542 6.57 8.039 1 98.94 150 THR A CA 1
ATOM 1269 C C . THR A 1 150 ? -0.73 5.379 7.102 1 98.94 150 THR A C 1
ATOM 1271 O O . THR A 1 150 ? -0.159 5.348 6.008 1 98.94 150 THR A O 1
ATOM 1274 N N . HIS A 1 151 ? -1.634 4.434 7.43 1 98.81 151 HIS A N 1
ATOM 1275 C CA . HIS A 1 151 ? -1.708 3.146 6.75 1 98.81 151 HIS A CA 1
ATOM 1276 C C . HIS A 1 151 ? -2.711 3.186 5.602 1 98.81 151 HIS A C 1
ATOM 1278 O O . HIS A 1 151 ? -2.865 2.203 4.871 1 98.81 151 HIS A O 1
ATOM 1284 N N . LEU A 1 152 ? -3.416 4.305 5.367 1 98.81 152 LEU A N 1
ATOM 1285 C CA . LEU A 1 152 ? -4.406 4.438 4.305 1 98.81 152 LEU A CA 1
ATOM 1286 C C . LEU A 1 152 ? -3.904 5.363 3.203 1 98.81 152 LEU A C 1
ATOM 1288 O O . LEU A 1 152 ? -3.131 4.941 2.34 1 98.81 152 LEU A O 1
ATOM 1292 N N . CYS A 1 153 ? -4.195 6.652 3.34 1 98.88 153 CYS A N 1
ATOM 1293 C CA . CYS A 1 153 ? -3.881 7.602 2.277 1 98.88 153 CYS A CA 1
ATOM 1294 C C . CYS A 1 153 ? -2.379 7.848 2.193 1 98.88 153 CYS A C 1
ATOM 1296 O O . CYS A 1 153 ? -1.826 7.98 1.1 1 98.88 153 CYS A O 1
ATOM 1298 N N . CYS A 1 154 ? -1.703 7.965 3.342 1 98.94 154 CYS A N 1
ATOM 1299 C CA . CYS A 1 154 ? -0.277 8.273 3.328 1 98.94 154 CYS A CA 1
ATOM 1300 C C . CYS A 1 154 ? 0.518 7.141 2.682 1 98.94 154 CYS A C 1
ATOM 1302 O O . CYS A 1 154 ? 1.312 7.379 1.77 1 98.94 154 CYS A O 1
ATOM 1304 N N . GLU A 1 155 ? 0.314 5.953 3.154 1 99 155 GLU A N 1
ATOM 1305 C CA . GLU A 1 155 ? 1.041 4.82 2.59 1 99 155 GLU A CA 1
ATOM 1306 C C . GLU A 1 155 ? 0.693 4.617 1.118 1 99 155 GLU A C 1
ATOM 1308 O O . GLU A 1 155 ? 1.571 4.34 0.299 1 99 155 GLU A O 1
ATOM 1313 N N . THR A 1 156 ? -0.61 4.707 0.77 1 98.94 156 THR A N 1
ATOM 1314 C CA . THR A 1 156 ? -1.022 4.523 -0.617 1 98.94 156 THR A CA 1
ATOM 1315 C C . THR A 1 156 ? -0.344 5.547 -1.523 1 98.94 156 THR A C 1
ATOM 1317 O O . THR A 1 156 ? 0.179 5.191 -2.582 1 98.94 156 THR A O 1
ATOM 1320 N N . THR A 1 157 ? -0.312 6.766 -1.096 1 99 157 THR A N 1
ATOM 1321 C CA . THR A 1 157 ? 0.317 7.836 -1.863 1 99 157 THR A CA 1
ATOM 1322 C C . THR A 1 157 ? 1.824 7.617 -1.96 1 99 157 THR A C 1
ATOM 1324 O O . THR A 1 157 ? 2.426 7.848 -3.012 1 99 157 THR A O 1
ATOM 1327 N N . ALA A 1 158 ? 2.455 7.16 -0.871 1 98.94 158 ALA A N 1
ATOM 1328 C CA . ALA A 1 158 ? 3.889 6.879 -0.864 1 98.94 158 ALA A CA 1
ATOM 1329 C C . ALA A 1 158 ? 4.242 5.797 -1.879 1 98.94 158 ALA A C 1
ATOM 1331 O O . ALA A 1 158 ? 5.191 5.949 -2.652 1 98.94 158 ALA A O 1
ATOM 1332 N N . ARG A 1 159 ? 3.502 4.742 -1.867 1 98.94 159 ARG A N 1
ATOM 1333 C CA . ARG A 1 159 ? 3.738 3.652 -2.807 1 98.94 159 ARG A CA 1
ATOM 1334 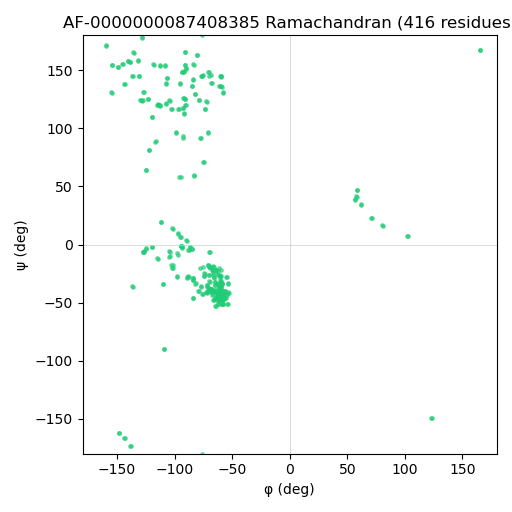C C . ARG A 1 159 ? 3.596 4.129 -4.246 1 98.94 159 ARG A C 1
ATOM 1336 O O . ARG A 1 159 ? 4.41 3.781 -5.105 1 98.94 159 ARG A O 1
ATOM 1343 N N . GLU A 1 160 ? 2.59 4.938 -4.508 1 98.88 160 GLU A N 1
ATOM 1344 C CA . GLU A 1 160 ? 2.334 5.391 -5.871 1 98.88 160 GLU A CA 1
ATOM 1345 C C . GLU A 1 160 ? 3.391 6.395 -6.324 1 98.88 160 GLU A C 1
ATOM 1347 O O . GLU A 1 160 ? 3.744 6.441 -7.504 1 98.88 160 GLU A O 1
ATOM 1352 N N . ALA A 1 161 ? 3.848 7.195 -5.367 1 98.94 161 ALA A N 1
ATOM 1353 C CA . ALA A 1 161 ? 4.984 8.047 -5.703 1 98.94 161 ALA A CA 1
ATOM 1354 C C . ALA A 1 161 ? 6.176 7.211 -6.164 1 98.94 161 ALA A C 1
ATOM 1356 O O . ALA A 1 161 ? 6.781 7.5 -7.199 1 98.94 161 ALA A O 1
ATOM 1357 N N . PHE A 1 162 ? 6.516 6.168 -5.441 1 98.88 162 PHE A N 1
ATOM 1358 C CA . PHE A 1 162 ? 7.633 5.289 -5.77 1 98.88 162 PHE A CA 1
ATOM 1359 C C . PHE A 1 162 ? 7.438 4.652 -7.141 1 98.88 162 PHE A C 1
ATOM 1361 O O . PHE A 1 162 ? 8.359 4.637 -7.961 1 98.88 162 PHE A O 1
ATOM 1368 N N . VAL A 1 163 ? 6.246 4.188 -7.402 1 98.44 163 VAL A N 1
ATOM 1369 C CA . VAL A 1 163 ? 5.887 3.523 -8.648 1 98.44 163 VAL A CA 1
ATOM 1370 C C . VAL A 1 163 ? 6.09 4.48 -9.82 1 98.44 163 VAL A C 1
ATOM 1372 O O . VAL A 1 163 ? 6.461 4.059 -10.922 1 98.44 163 VAL A O 1
ATOM 1375 N N . ARG A 1 164 ? 5.992 5.703 -9.594 1 98.44 164 ARG A N 1
ATOM 1376 C CA . ARG A 1 164 ? 6.082 6.723 -10.633 1 98.44 164 ARG A CA 1
ATOM 1377 C C . ARG A 1 164 ? 7.504 7.254 -10.766 1 98.44 164 ARG A C 1
ATOM 1379 O O . ARG A 1 164 ? 7.762 8.172 -11.547 1 98.44 164 ARG A O 1
ATOM 1386 N N . GLY A 1 165 ? 8.43 6.766 -9.93 1 98.19 165 GLY A N 1
ATOM 1387 C CA . GLY A 1 165 ? 9.836 7.066 -10.094 1 98.19 165 GLY A CA 1
ATOM 1388 C C . GLY A 1 165 ? 10.336 8.133 -9.141 1 98.19 165 GLY A C 1
ATOM 1389 O O . GLY A 1 165 ? 11.477 8.602 -9.258 1 98.19 165 GLY A O 1
ATOM 1390 N N . PHE A 1 166 ? 9.539 8.578 -8.188 1 98.88 166 PHE A N 1
ATOM 1391 C CA . PHE A 1 166 ? 10.008 9.516 -7.172 1 98.88 166 PHE A CA 1
ATOM 1392 C C . PHE A 1 166 ? 10.703 8.781 -6.039 1 98.88 166 PHE A C 1
ATOM 1394 O O . PHE A 1 166 ? 10.289 7.691 -5.645 1 98.88 166 PHE A O 1
ATOM 1401 N N . ASN A 1 167 ? 11.781 9.406 -5.535 1 98.75 167 ASN A N 1
ATOM 1402 C CA . ASN A 1 167 ? 12.258 8.961 -4.23 1 98.75 167 ASN A CA 1
ATOM 1403 C C . ASN A 1 167 ? 11.273 9.328 -3.121 1 98.75 167 ASN A C 1
ATOM 1405 O O . ASN A 1 167 ? 10.602 10.359 -3.197 1 98.75 167 ASN A O 1
ATOM 1409 N N . VAL A 1 168 ? 11.18 8.477 -2.143 1 98.94 168 VAL A N 1
ATOM 1410 C CA . VAL A 1 168 ? 10.172 8.695 -1.11 1 98.94 168 VAL A CA 1
ATOM 1411 C C . VAL A 1 168 ? 10.844 8.766 0.26 1 98.94 168 VAL A C 1
ATOM 1413 O O . VAL A 1 168 ? 11.594 7.859 0.634 1 98.94 168 VAL A O 1
ATOM 1416 N N . VAL A 1 169 ? 10.609 9.805 0.937 1 98.94 169 VAL A N 1
ATOM 1417 C CA . VAL A 1 169 ? 10.93 9.969 2.35 1 98.94 169 VAL A CA 1
ATOM 1418 C C . VAL A 1 169 ? 9.656 9.938 3.182 1 98.94 169 VAL A C 1
ATOM 1420 O O . VAL A 1 169 ? 8.711 10.695 2.922 1 98.94 169 VAL A O 1
ATOM 1423 N N . PHE A 1 170 ? 9.586 9.008 4.102 1 98.94 170 PHE A N 1
ATOM 1424 C CA . PHE A 1 170 ? 8.43 8.781 4.965 1 98.94 170 PHE A CA 1
ATOM 1425 C C . PHE A 1 170 ? 8.82 8.891 6.434 1 98.94 170 PHE A C 1
ATOM 1427 O O . PHE A 1 170 ? 9.031 7.879 7.098 1 98.94 170 PHE A O 1
ATOM 1434 N N . PRO A 1 171 ? 8.906 10.133 6.934 1 98.94 171 PRO A N 1
ATOM 1435 C CA . PRO A 1 171 ? 9.391 10.305 8.305 1 98.94 171 PRO A CA 1
ATOM 1436 C C . PRO A 1 171 ? 8.531 9.57 9.336 1 98.94 171 PRO A C 1
ATOM 1438 O O . PRO A 1 171 ? 7.305 9.688 9.312 1 98.94 171 PRO A O 1
ATOM 1441 N N . VAL A 1 172 ? 9.141 8.875 10.289 1 98.81 172 VAL A N 1
ATOM 1442 C CA . VAL A 1 172 ? 8.43 8.047 11.266 1 98.81 172 VAL A CA 1
ATOM 1443 C C . VAL A 1 172 ? 7.477 8.914 12.078 1 98.81 172 VAL A C 1
ATOM 1445 O O . VAL A 1 172 ? 6.449 8.43 12.562 1 98.81 172 VAL A O 1
ATOM 1448 N N . ASP A 1 173 ? 7.797 10.203 12.203 1 98.94 173 ASP A N 1
ATOM 1449 C CA . ASP A 1 173 ? 7.012 11.117 13.031 1 98.94 173 ASP A CA 1
ATOM 1450 C C . ASP A 1 173 ? 6.285 12.148 12.164 1 98.94 173 ASP A C 1
ATOM 1452 O O . ASP A 1 173 ? 5.906 13.219 12.656 1 98.94 173 ASP A O 1
ATOM 1456 N N . GLY A 1 174 ? 6.117 11.883 10.898 1 98.94 174 GLY A N 1
ATOM 1457 C CA . GLY A 1 174 ? 5.496 12.82 9.984 1 98.94 174 GLY A CA 1
ATOM 1458 C C . GLY A 1 174 ? 4.074 12.445 9.617 1 98.94 174 GLY A C 1
ATOM 1459 O O . GLY A 1 174 ? 3.398 13.188 8.898 1 98.94 174 GLY A O 1
ATOM 1460 N N . THR A 1 175 ? 3.611 11.25 10.078 1 98.94 175 THR A N 1
ATOM 1461 C CA . THR A 1 175 ? 2.254 10.797 9.797 1 98.94 175 THR A CA 1
ATOM 1462 C C . THR A 1 175 ? 1.572 10.297 11.07 1 98.94 175 THR A C 1
ATOM 1464 O O . THR A 1 175 ? 2.24 9.992 12.055 1 98.94 175 THR A O 1
ATOM 1467 N N . LEU A 1 176 ? 0.272 10.281 11.062 1 98.94 176 LEU A N 1
ATOM 1468 C CA . LEU A 1 176 ? -0.524 9.867 12.211 1 98.94 176 LEU A CA 1
ATOM 1469 C C . LEU A 1 176 ? -1.673 8.961 11.781 1 98.94 176 LEU A C 1
ATOM 1471 O O . LEU A 1 176 ? -2.225 9.125 10.688 1 98.94 176 LEU A O 1
ATOM 1475 N N . THR A 1 177 ? -1.978 8.008 12.633 1 98.81 177 THR A N 1
ATOM 1476 C CA . THR A 1 177 ? -3.107 7.121 12.391 1 98.81 177 THR A CA 1
ATOM 1477 C C . THR A 1 177 ? -3.744 6.68 13.703 1 98.81 177 THR A C 1
ATOM 1479 O O . THR A 1 177 ? -3.537 7.309 14.742 1 98.81 177 THR A O 1
ATOM 1482 N N . GLN A 1 178 ? -4.539 5.621 13.719 1 98.56 178 GLN A N 1
ATOM 1483 C CA . GLN A 1 178 ? -5.449 5.258 14.805 1 98.56 178 GLN A CA 1
ATOM 1484 C C . GLN A 1 178 ? -4.688 4.633 15.969 1 98.56 178 GLN A C 1
ATOM 1486 O O . GLN A 1 178 ? -5.07 4.801 17.125 1 98.56 178 GLN A O 1
ATOM 1491 N N . ASN A 1 179 ? -3.693 3.887 15.695 1 98.69 179 ASN A N 1
ATOM 1492 C CA . ASN A 1 179 ? -2.965 3.201 16.75 1 98.69 179 ASN A CA 1
ATOM 1493 C C . ASN A 1 179 ? -1.565 2.793 16.297 1 98.69 179 ASN A C 1
ATOM 1495 O O . ASN A 1 179 ? -1.23 2.916 15.125 1 98.69 179 ASN A O 1
ATOM 1499 N N . ARG A 1 180 ? -0.796 2.336 17.25 1 98.69 180 ARG A N 1
ATOM 1500 C CA . ARG A 1 180 ? 0.621 2.072 17.031 1 98.69 180 ARG A CA 1
ATOM 1501 C C . ARG A 1 180 ? 0.809 0.911 16.047 1 98.69 180 ARG A C 1
ATOM 1503 O O . ARG A 1 180 ? 1.814 0.845 15.344 1 98.69 180 ARG A O 1
ATOM 1510 N N . PHE A 1 181 ? -0.141 0.01 15.945 1 98.62 181 PHE A N 1
ATOM 1511 C CA . PHE A 1 181 ? 0.022 -1.195 15.141 1 98.62 181 PHE A CA 1
ATOM 1512 C C . PHE A 1 181 ? -0.096 -0.875 13.656 1 98.62 181 PHE A C 1
ATOM 1514 O O . PHE A 1 181 ? 0.704 -1.35 12.844 1 98.62 181 PHE A O 1
ATOM 1521 N N . PHE A 1 182 ? -1.082 -0.022 13.297 1 98.81 182 PHE A N 1
ATOM 1522 C CA . PHE A 1 182 ? -1.209 0.424 11.914 1 98.81 182 PHE A CA 1
ATOM 1523 C C . PHE A 1 182 ? -0 1.255 11.5 1 98.81 182 PHE A C 1
ATOM 1525 O O . PHE A 1 182 ? 0.498 1.121 10.375 1 98.81 182 PHE A O 1
ATOM 1532 N N . HIS A 1 183 ? 0.456 2.072 12.391 1 98.94 183 HIS A N 1
ATOM 1533 C CA . HIS A 1 183 ? 1.613 2.926 12.141 1 98.94 183 HIS A CA 1
ATOM 1534 C C . HIS A 1 183 ? 2.861 2.094 11.867 1 98.94 183 HIS A C 1
ATOM 1536 O O . HIS A 1 183 ? 3.525 2.279 10.844 1 98.94 183 HIS A O 1
ATOM 1542 N N . GLU A 1 184 ? 3.109 1.175 12.734 1 98.88 184 GLU A N 1
ATOM 1543 C CA . GLU A 1 184 ? 4.32 0.365 12.617 1 98.88 184 GLU A CA 1
ATOM 1544 C C . GLU A 1 184 ? 4.246 -0.556 11.398 1 98.88 184 GLU A C 1
ATOM 1546 O O . GLU A 1 184 ? 5.262 -0.815 10.75 1 98.88 184 GLU A O 1
ATOM 1551 N N . ALA A 1 185 ? 3.076 -1.122 11.109 1 98.94 185 ALA A N 1
ATOM 1552 C CA . ALA A 1 185 ? 2.924 -1.988 9.938 1 98.94 185 ALA A CA 1
ATOM 1553 C C . ALA A 1 185 ? 3.314 -1.256 8.656 1 98.94 185 ALA A C 1
ATOM 1555 O O . ALA A 1 185 ? 4 -1.816 7.801 1 98.94 185 ALA A O 1
ATOM 1556 N N . THR A 1 186 ? 2.916 -0.028 8.562 1 98.94 186 THR A N 1
ATOM 1557 C CA . THR A 1 186 ? 3.244 0.789 7.395 1 98.94 186 THR A CA 1
ATOM 1558 C C . THR A 1 186 ? 4.746 1.048 7.324 1 98.94 186 THR A C 1
ATOM 1560 O O . THR A 1 186 ? 5.367 0.86 6.277 1 98.94 186 THR A O 1
ATOM 1563 N N . LEU A 1 187 ? 5.332 1.457 8.438 1 98.94 187 LEU A N 1
ATOM 1564 C CA . LEU A 1 187 ? 6.762 1.753 8.461 1 98.94 187 LEU A CA 1
ATOM 1565 C C . LEU A 1 187 ? 7.578 0.522 8.078 1 98.94 187 LEU A C 1
ATOM 1567 O O . LEU A 1 187 ? 8.57 0.627 7.352 1 98.94 187 LEU A O 1
ATOM 1571 N N . ARG A 1 188 ? 7.199 -0.618 8.57 1 98.81 188 ARG A N 1
ATOM 1572 C CA . ARG A 1 188 ? 7.906 -1.864 8.297 1 98.81 188 ARG A CA 1
ATOM 1573 C C . ARG A 1 188 ? 7.953 -2.15 6.801 1 98.81 188 ARG A C 1
ATOM 1575 O O . ARG A 1 188 ? 9.031 -2.375 6.238 1 98.81 188 ARG A O 1
ATOM 1582 N N . ASN A 1 189 ? 6.805 -2.09 6.168 1 98.75 189 ASN A N 1
ATOM 1583 C CA . ASN A 1 189 ? 6.738 -2.459 4.758 1 98.75 189 ASN A CA 1
ATOM 1584 C C . ASN A 1 189 ? 7.383 -1.399 3.871 1 98.75 189 ASN A C 1
ATOM 1586 O O . ASN A 1 189 ? 8.125 -1.728 2.945 1 98.75 189 ASN A O 1
ATOM 1590 N N . LEU A 1 190 ? 7.16 -0.138 4.18 1 98.81 190 LEU A N 1
ATOM 1591 C CA . LEU A 1 190 ? 7.699 0.927 3.342 1 98.81 190 LEU A CA 1
ATOM 1592 C C . LEU A 1 190 ? 9.219 0.994 3.455 1 98.81 190 LEU A C 1
ATOM 1594 O O . LEU A 1 190 ? 9.914 1.229 2.463 1 98.81 190 LEU A O 1
ATOM 1598 N N . SER A 1 191 ? 9.719 0.804 4.688 1 98.62 191 SER A N 1
ATOM 1599 C CA . SER A 1 191 ? 11.164 0.911 4.879 1 98.62 191 SER A CA 1
ATOM 1600 C C . SER A 1 191 ? 11.898 -0.212 4.16 1 98.62 191 SER A C 1
ATOM 1602 O O . SER A 1 191 ? 13.078 -0.073 3.824 1 98.62 191 SER A O 1
ATOM 1604 N N . HIS A 1 192 ? 11.203 -1.263 3.918 1 97.69 192 HIS A N 1
ATOM 1605 C CA . HIS A 1 192 ? 11.828 -2.371 3.207 1 97.69 192 HIS A CA 1
ATOM 1606 C C . HIS A 1 192 ? 11.883 -2.1 1.707 1 97.69 192 HIS A C 1
ATOM 1608 O O . HIS A 1 192 ? 12.93 -2.287 1.079 1 97.69 192 HIS A O 1
ATOM 1614 N N . GLY A 1 193 ? 10.766 -1.511 1.207 1 97.06 193 GLY A N 1
ATOM 1615 C CA . GLY A 1 193 ? 10.719 -1.622 -0.242 1 97.06 193 GLY A CA 1
ATOM 1616 C C . GLY A 1 193 ? 10.5 -0.29 -0.936 1 97.06 193 GLY A C 1
ATOM 1617 O O . GLY A 1 193 ? 10.617 -0.196 -2.16 1 97.06 193 GLY A O 1
ATOM 1618 N N . PHE A 1 194 ? 10.25 0.811 -0.222 1 98.25 194 PHE A N 1
ATOM 1619 C CA . PHE A 1 194 ? 9.719 1.967 -0.935 1 98.25 194 PHE A CA 1
ATOM 1620 C C . PHE A 1 194 ? 10.406 3.248 -0.475 1 98.25 194 PHE A C 1
ATOM 1622 O O . PHE A 1 194 ? 10.609 4.168 -1.269 1 98.25 194 PHE A O 1
ATOM 1629 N N . ALA A 1 195 ? 10.727 3.324 0.816 1 98.75 195 ALA A N 1
ATOM 1630 C CA . ALA A 1 195 ? 10.992 4.648 1.371 1 98.75 195 ALA A CA 1
ATOM 1631 C C . ALA A 1 195 ? 12.07 4.59 2.443 1 98.75 195 ALA A C 1
ATOM 1633 O O . ALA A 1 195 ? 12.32 3.529 3.023 1 98.75 195 ALA A O 1
ATOM 1634 N N . VAL A 1 196 ? 12.75 5.703 2.656 1 98.75 196 VAL A N 1
ATOM 1635 C CA . VAL A 1 196 ? 13.555 5.875 3.863 1 98.75 196 VAL A CA 1
ATOM 1636 C C . VAL A 1 196 ? 12.719 6.543 4.949 1 98.75 196 VAL A C 1
ATOM 1638 O O . VAL A 1 196 ? 11.797 7.312 4.652 1 98.75 196 VAL A O 1
ATOM 1641 N N . THR A 1 197 ? 13 6.219 6.219 1 98.88 197 THR A N 1
ATOM 1642 C CA . THR A 1 197 ? 12.102 6.613 7.297 1 98.88 197 THR A CA 1
ATOM 1643 C C . THR A 1 197 ? 12.852 7.406 8.367 1 98.88 197 THR A C 1
ATOM 1645 O O . THR A 1 197 ? 12.891 7.008 9.531 1 98.88 197 THR A O 1
ATOM 1648 N N . PRO A 1 198 ? 13.359 8.516 8.07 1 98.88 198 PRO A N 1
ATOM 1649 C CA . PRO A 1 198 ? 14.023 9.367 9.062 1 98.88 198 PRO A CA 1
ATOM 1650 C C . PRO A 1 198 ? 13.039 10.102 9.969 1 98.88 198 PRO A C 1
ATOM 1652 O O . PRO A 1 198 ? 11.828 9.898 9.852 1 98.88 198 PRO A O 1
ATOM 1655 N N . LEU A 1 199 ? 13.578 10.883 10.883 1 98.88 199 LEU A N 1
ATOM 1656 C CA . LEU A 1 199 ? 12.789 11.852 11.641 1 98.88 199 LEU A CA 1
ATOM 1657 C C . LEU A 1 199 ? 12.617 13.148 10.852 1 98.88 199 LEU A C 1
ATOM 1659 O O . LEU A 1 199 ? 13.461 13.492 10.023 1 98.88 199 LEU A O 1
ATOM 1663 N N . LEU A 1 200 ? 11.523 13.883 11.156 1 98.88 200 LEU A N 1
ATOM 1664 C CA . LEU A 1 200 ? 11.297 15.18 10.531 1 98.88 200 LEU A CA 1
ATOM 1665 C C . LEU A 1 200 ? 12.516 16.078 10.703 1 98.88 200 LEU A C 1
ATOM 1667 O O . LEU A 1 200 ? 12.891 16.812 9.773 1 98.88 200 LEU A O 1
ATOM 1671 N N . GLY A 1 201 ? 13.102 16.047 11.891 1 98.62 201 GLY A N 1
ATOM 1672 C CA . GLY A 1 201 ? 14.297 16.859 12.117 1 98.62 201 GLY A CA 1
ATOM 1673 C C . GLY A 1 201 ? 15.438 16.516 11.18 1 98.62 201 GLY A C 1
ATOM 1674 O O . GLY A 1 201 ? 16.156 17.391 10.727 1 98.62 201 GLY A O 1
ATOM 1675 N N . GLU A 1 202 ? 15.648 15.258 10.891 1 98.44 202 GLU A N 1
ATOM 1676 C CA . GLU A 1 202 ? 16.703 14.805 9.984 1 98.44 202 GLU A CA 1
ATOM 1677 C C . GLU A 1 202 ? 16.391 15.211 8.539 1 98.44 202 GLU A C 1
ATOM 1679 O O . GLU A 1 202 ? 17.312 15.469 7.754 1 98.44 202 GLU A O 1
ATOM 1684 N N . VAL A 1 203 ? 15.133 15.25 8.211 1 98.75 203 VAL A N 1
ATOM 1685 C CA . VAL A 1 203 ? 14.719 15.727 6.898 1 98.75 203 VAL A CA 1
ATOM 1686 C C . VAL A 1 203 ? 15.094 17.203 6.742 1 98.75 203 VAL A C 1
ATOM 1688 O O . VAL A 1 203 ? 15.633 17.609 5.707 1 98.75 203 VAL A O 1
ATOM 1691 N N . LEU A 1 204 ? 14.812 17.984 7.801 1 98.56 204 LEU A N 1
ATOM 1692 C CA . LEU A 1 204 ? 15.148 19.406 7.75 1 98.56 204 LEU A CA 1
ATOM 1693 C C . LEU A 1 204 ? 16.656 19.609 7.621 1 98.56 204 LEU A C 1
ATOM 1695 O O . LEU A 1 204 ? 17.109 20.484 6.875 1 98.56 204 LEU A O 1
ATOM 1699 N N . GLU A 1 205 ? 17.359 18.797 8.359 1 98 205 GLU A N 1
ATOM 1700 C CA . GLU A 1 205 ? 18.812 18.875 8.242 1 98 205 GLU A CA 1
ATOM 1701 C C . GLU A 1 205 ? 19.266 18.562 6.82 1 98 205 GLU A C 1
ATOM 1703 O O . GLU A 1 205 ? 20.141 19.25 6.285 1 98 205 GLU A O 1
ATOM 1708 N N . TRP A 1 206 ? 18.703 17.562 6.23 1 98.06 206 TRP A N 1
ATOM 1709 C CA . TRP A 1 206 ? 19.016 17.156 4.863 1 98.06 206 TRP A CA 1
ATOM 1710 C C . TRP A 1 206 ? 18.688 18.281 3.877 1 98.06 206 TRP A C 1
ATOM 1712 O O . TRP A 1 206 ? 19.5 18.641 3.031 1 98.06 206 TRP A O 1
ATOM 1722 N N . LEU A 1 207 ? 17.531 18.891 4.043 1 96.75 207 LEU A N 1
ATOM 1723 C CA . LEU A 1 207 ? 17.062 19.906 3.113 1 96.75 207 LEU A CA 1
ATOM 1724 C C . LEU A 1 207 ? 17.828 21.203 3.303 1 96.75 207 LEU A C 1
ATOM 1726 O O . LEU A 1 207 ? 17.922 22.031 2.381 1 96.75 207 LEU A O 1
ATOM 1730 N N . SER A 1 208 ? 18.375 21.422 4.457 1 95.5 208 SER A N 1
ATOM 1731 C CA . SER A 1 208 ? 19.094 22.641 4.762 1 95.5 208 SER A CA 1
ATOM 1732 C C . SER A 1 208 ? 20.547 22.562 4.285 1 95.5 208 SER A C 1
ATOM 1734 O O . SER A 1 208 ? 21.219 23.578 4.148 1 95.5 208 SER A O 1
ATOM 1736 N N . SER A 1 209 ? 21.141 21.344 4.266 1 87.62 209 SER A N 1
ATOM 1737 C CA . SER A 1 209 ? 22.562 21.156 3.938 1 87.62 209 SER A CA 1
ATOM 1738 C C . SER A 1 209 ? 22.812 21.438 2.461 1 87.62 209 SER A C 1
ATOM 1740 O O . SER A 1 209 ? 23.969 21.484 2.029 1 87.62 209 SER A O 1
ATOM 1742 N N . GLY A 1 210 ? 21.922 21.672 1.606 1 64.44 210 GLY A N 1
ATOM 1743 C CA . GLY A 1 210 ? 22.203 22.016 0.222 1 64.44 210 GLY A CA 1
ATOM 1744 C C . GLY A 1 210 ? 22.172 23.5 -0.041 1 64.44 210 GLY A C 1
ATOM 1745 O O . GLY A 1 210 ? 21.672 24.281 0.775 1 64.44 210 GLY A O 1
ATOM 1746 N N . MET B 1 1 ? 15.117 -10.695 7.598 1 87.88 1 MET B N 1
ATOM 1747 C CA . MET B 1 1 ? 15.586 -12.055 7.336 1 87.88 1 MET B CA 1
ATOM 1748 C C . MET B 1 1 ? 14.461 -12.906 6.746 1 87.88 1 MET B C 1
ATOM 1750 O O . MET B 1 1 ? 13.312 -12.82 7.184 1 87.88 1 MET B O 1
ATOM 1754 N N . LYS B 1 2 ? 14.836 -13.742 5.848 1 97 2 LYS B N 1
ATOM 1755 C CA . LYS B 1 2 ? 13.875 -14.664 5.246 1 97 2 LYS B CA 1
ATOM 1756 C C . LYS B 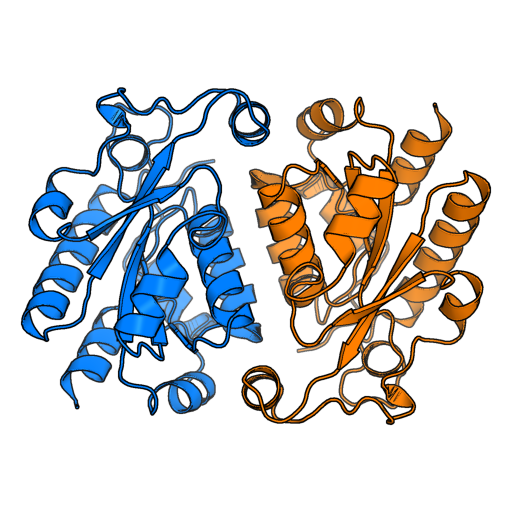1 2 ? 13.562 -15.82 6.191 1 97 2 LYS B C 1
ATOM 1758 O O . LYS B 1 2 ? 14.445 -16.297 6.918 1 97 2 LYS B O 1
ATOM 1763 N N . GLU B 1 3 ? 12.289 -16.234 6.121 1 97.81 3 GLU B N 1
ATOM 1764 C CA . GLU B 1 3 ? 11.82 -17.25 7.055 1 97.81 3 GLU B CA 1
ATOM 1765 C C . GLU B 1 3 ? 10.828 -18.203 6.387 1 97.81 3 GLU B C 1
ATOM 1767 O O . GLU B 1 3 ? 10.055 -17.797 5.52 1 97.81 3 GLU B O 1
ATOM 1772 N N . ASP B 1 4 ? 10.977 -19.578 6.695 1 98.44 4 ASP B N 1
ATOM 1773 C CA . ASP B 1 4 ? 9.898 -20.5 6.363 1 98.44 4 ASP B CA 1
ATOM 1774 C C . ASP B 1 4 ? 8.75 -20.391 7.363 1 98.44 4 ASP B C 1
ATOM 1776 O O . ASP B 1 4 ? 8.727 -21.109 8.367 1 98.44 4 ASP B O 1
ATOM 1780 N N . TYR B 1 5 ? 7.809 -19.578 7.098 1 98.75 5 TYR B N 1
ATOM 1781 C CA . TYR B 1 5 ? 6.82 -19.188 8.102 1 98.75 5 TYR B CA 1
ATOM 1782 C C . TYR B 1 5 ? 5.43 -19.672 7.703 1 98.75 5 TYR B C 1
ATOM 1784 O O . TYR B 1 5 ? 4.5 -19.625 8.516 1 98.75 5 TYR B O 1
ATOM 1792 N N . PHE B 1 6 ? 5.223 -20.141 6.445 1 98.69 6 PHE B N 1
ATOM 1793 C CA . PHE B 1 6 ? 3.91 -20.359 5.844 1 98.69 6 PHE B CA 1
ATOM 1794 C C . PHE B 1 6 ? 3.332 -21.703 6.258 1 98.69 6 PHE B C 1
ATOM 1796 O O . PHE B 1 6 ? 2.971 -22.516 5.406 1 98.69 6 PHE B O 1
ATOM 1803 N N . THR B 1 7 ? 3.162 -21.922 7.543 1 98.69 7 THR B N 1
ATOM 1804 C CA . THR B 1 7 ? 2.617 -23.141 8.133 1 98.69 7 THR B CA 1
ATOM 1805 C C . THR B 1 7 ? 1.103 -23.031 8.297 1 98.69 7 THR B C 1
ATOM 1807 O O . THR B 1 7 ? 0.542 -21.938 8.211 1 98.69 7 THR B O 1
ATOM 1810 N N . GLU B 1 8 ? 0.457 -24.141 8.539 1 98.44 8 GLU B N 1
ATOM 1811 C CA . GLU B 1 8 ? -0.982 -24.141 8.789 1 98.44 8 GLU B CA 1
ATOM 1812 C C . GLU B 1 8 ? -1.329 -23.344 10.039 1 98.44 8 GLU B C 1
ATOM 1814 O O . GLU B 1 8 ? -2.379 -22.703 10.102 1 98.44 8 GLU B O 1
ATOM 1819 N N . GLU B 1 9 ? -0.463 -23.391 11.016 1 98.5 9 GLU B N 1
ATOM 1820 C CA . GLU B 1 9 ? -0.674 -22.641 12.25 1 98.5 9 GLU B CA 1
ATOM 1821 C C . GLU B 1 9 ? -0.638 -21.141 11.992 1 98.5 9 GLU B C 1
ATOM 1823 O O . GLU B 1 9 ? -1.487 -20.406 12.492 1 98.5 9 GLU B O 1
ATOM 1828 N N . PHE B 1 10 ? 0.372 -20.75 11.242 1 98.81 10 PHE B N 1
ATOM 1829 C CA . PHE B 1 10 ? 0.483 -19.328 10.906 1 98.81 10 PHE B CA 1
ATOM 1830 C C . PHE B 1 10 ? -0.743 -18.859 10.125 1 98.81 10 PHE B C 1
ATOM 1832 O O . PHE B 1 10 ? -1.314 -17.812 10.43 1 98.81 10 PHE B O 1
ATOM 1839 N N . ILE B 1 11 ? -1.17 -19.625 9.133 1 98.81 11 ILE B N 1
ATOM 1840 C CA . ILE B 1 11 ? -2.307 -19.297 8.289 1 98.81 11 ILE B CA 1
ATOM 1841 C C . ILE B 1 11 ? -3.566 -19.156 9.141 1 98.81 11 ILE B C 1
ATOM 1843 O O . ILE B 1 11 ? -4.32 -18.203 9 1 98.81 11 ILE B O 1
ATOM 1847 N N . ALA B 1 12 ? -3.764 -20.109 10.023 1 98.69 12 ALA B N 1
ATOM 1848 C CA . ALA B 1 12 ? -4.93 -20.078 10.906 1 98.69 12 ALA B CA 1
ATOM 1849 C C . ALA B 1 12 ? -4.91 -18.844 11.797 1 98.69 12 ALA B C 1
ATOM 1851 O O . ALA B 1 12 ? -5.953 -18.219 12.039 1 98.69 12 ALA B O 1
ATOM 1852 N N . GLU B 1 13 ? -3.797 -18.531 12.312 1 98.75 13 GLU B N 1
ATOM 1853 C CA . GLU B 1 13 ? -3.646 -17.359 13.172 1 98.75 13 GLU B CA 1
ATOM 1854 C C . GLU B 1 13 ? -3.959 -16.078 12.406 1 98.75 13 GLU B C 1
ATOM 1856 O O . GLU B 1 13 ? -4.641 -15.195 12.922 1 98.75 13 GLU B O 1
ATOM 1861 N N . MET B 1 14 ? -3.416 -15.969 11.203 1 98.75 14 MET B N 1
ATOM 1862 C CA . MET B 1 14 ? -3.66 -14.781 10.391 1 98.75 14 MET B CA 1
ATOM 1863 C C . MET B 1 14 ? -5.145 -14.641 10.062 1 98.75 14 MET B C 1
ATOM 1865 O O . MET B 1 14 ? -5.688 -13.539 10.094 1 98.75 14 MET B O 1
ATOM 1869 N N . ARG B 1 15 ? -5.75 -15.766 9.727 1 98.62 15 ARG B N 1
ATOM 1870 C CA . ARG B 1 15 ? -7.184 -15.742 9.445 1 98.62 15 ARG B CA 1
ATOM 1871 C C . ARG B 1 15 ? -7.969 -15.273 10.664 1 98.62 15 ARG B C 1
ATOM 1873 O O . ARG B 1 15 ? -8.891 -14.461 10.547 1 98.62 15 ARG B O 1
ATOM 1880 N N . GLU B 1 16 ? -7.699 -15.773 11.781 1 98.56 16 GLU B N 1
ATOM 1881 C CA . GLU B 1 16 ? -8.383 -15.414 13.016 1 98.56 16 GLU B CA 1
ATOM 1882 C C . GLU B 1 16 ? -8.219 -13.93 13.328 1 98.56 16 GLU B C 1
ATOM 1884 O O . GLU B 1 16 ? -9.156 -13.273 13.789 1 98.56 16 GLU B O 1
ATOM 1889 N N . ARG B 1 17 ? -7.086 -13.414 13.07 1 98.31 17 ARG B N 1
ATOM 1890 C CA . ARG B 1 17 ? -6.746 -12.062 13.5 1 98.31 17 ARG B CA 1
ATOM 1891 C C . ARG B 1 17 ? -7.262 -11.023 12.508 1 98.31 17 ARG B C 1
ATOM 1893 O O . ARG B 1 17 ? -7.602 -9.906 12.898 1 98.31 17 ARG B O 1
ATOM 1900 N N . HIS B 1 18 ? -7.371 -11.43 11.172 1 98.44 18 HIS B N 1
ATOM 1901 C CA . HIS B 1 18 ? -7.484 -10.336 10.211 1 98.44 18 HIS B CA 1
ATOM 1902 C C . HIS B 1 18 ? -8.703 -10.516 9.312 1 98.44 18 HIS B C 1
ATOM 1904 O O . HIS B 1 18 ? -9.047 -9.617 8.539 1 98.44 18 HIS B O 1
ATOM 1910 N N . PHE B 1 19 ? -9.367 -11.633 9.445 1 98.62 19 PHE B N 1
ATOM 1911 C CA . PHE B 1 19 ? -10.625 -11.797 8.719 1 98.62 19 PHE B CA 1
ATOM 1912 C C . PHE B 1 19 ? -11.766 -11.125 9.469 1 98.62 19 PHE B C 1
ATOM 1914 O O . PHE B 1 19 ? -11.93 -11.328 10.672 1 98.62 19 PHE B O 1
ATOM 1921 N N . ARG B 1 20 ? -12.508 -10.32 8.797 1 96.06 20 ARG B N 1
ATOM 1922 C CA . ARG B 1 20 ? -13.672 -9.633 9.359 1 96.06 20 ARG B CA 1
ATOM 1923 C C . ARG B 1 20 ? -14.945 -10.016 8.617 1 96.06 20 ARG B C 1
ATOM 1925 O O . ARG B 1 20 ? -15.195 -9.539 7.512 1 96.06 20 ARG B O 1
ATOM 1932 N N . PRO B 1 21 ? -15.82 -10.758 9.242 1 96.5 21 PRO B N 1
ATOM 1933 C CA . PRO B 1 21 ? -17.031 -11.242 8.586 1 96.5 21 PRO B CA 1
ATOM 1934 C C . PRO B 1 21 ? -17.875 -10.117 7.996 1 96.5 21 PRO B C 1
ATOM 1936 O O . PRO B 1 21 ? -18.453 -10.266 6.914 1 96.5 21 PRO B O 1
ATOM 1939 N N . ARG B 1 22 ? -18.016 -9 8.664 1 94.88 22 ARG B N 1
ATOM 1940 C CA . ARG B 1 22 ? -18.844 -7.891 8.195 1 94.88 22 ARG B CA 1
ATOM 1941 C C . ARG B 1 22 ? -18.328 -7.355 6.859 1 94.88 22 ARG B C 1
ATOM 1943 O O . ARG B 1 22 ? -19.109 -6.969 5.996 1 94.88 22 ARG B O 1
ATOM 1950 N N . LYS B 1 23 ? -17 -7.336 6.723 1 95.75 23 LYS B N 1
ATOM 1951 C CA . LYS B 1 23 ? -16.422 -6.883 5.461 1 95.75 23 LYS B CA 1
ATOM 1952 C C . LYS B 1 23 ? -16.656 -7.898 4.352 1 95.75 23 LYS B C 1
ATOM 1954 O O . LYS B 1 23 ? -16.844 -7.527 3.189 1 95.75 23 LYS B O 1
ATOM 1959 N N . TRP B 1 24 ? -16.594 -9.133 4.711 1 97.38 24 TRP B N 1
ATOM 1960 C CA . TRP B 1 24 ? -16.875 -10.188 3.754 1 97.38 24 TRP B CA 1
ATOM 1961 C C . TRP B 1 24 ? -18.297 -10.055 3.203 1 97.38 24 TRP B C 1
ATOM 1963 O O . TRP B 1 24 ? -18.516 -10.195 1.996 1 97.38 24 TRP B O 1
ATOM 1973 N N . GLU B 1 25 ? -19.234 -9.695 4.023 1 96 25 GLU B N 1
ATOM 1974 C CA . GLU B 1 25 ? -20.625 -9.531 3.623 1 96 25 GLU B CA 1
ATOM 1975 C C . GLU B 1 25 ? -20.781 -8.375 2.645 1 96 25 GLU B C 1
ATOM 1977 O O . GLU B 1 25 ? -21.656 -8.398 1.777 1 96 25 GLU B O 1
ATOM 1982 N N . LYS B 1 26 ? -19.875 -7.398 2.781 1 94 26 LYS B N 1
ATOM 1983 C CA . LYS B 1 26 ? -19.922 -6.234 1.896 1 94 26 LYS B CA 1
ATOM 1984 C C . LYS B 1 26 ? -19.422 -6.59 0.498 1 94 26 LYS B C 1
ATOM 1986 O O . LYS B 1 26 ? -19.859 -5.984 -0.489 1 94 26 LYS B O 1
ATOM 1991 N N . VAL B 1 27 ? -18.578 -7.574 0.402 1 96.88 27 VAL B N 1
ATOM 1992 C CA . VAL B 1 27 ? -17.906 -7.887 -0.854 1 96.88 27 VAL B CA 1
ATOM 1993 C C . VAL B 1 27 ? -18.641 -9.031 -1.556 1 96.88 27 VAL B C 1
ATOM 1995 O O . VAL B 1 27 ? -18.703 -9.078 -2.787 1 96.88 27 VAL B O 1
ATOM 1998 N N . LYS B 1 28 ? -19.297 -9.898 -0.903 1 96.12 28 LYS B N 1
ATOM 1999 C CA . LYS B 1 28 ? -19.859 -11.164 -1.363 1 96.12 28 LYS B CA 1
ATOM 2000 C C . LYS B 1 28 ? -20.844 -10.938 -2.508 1 96.12 28 LYS B C 1
ATOM 2002 O O . LYS B 1 28 ? -20.922 -11.75 -3.436 1 96.12 28 LYS B O 1
ATOM 2007 N N . PRO B 1 29 ? -21.578 -9.805 -2.502 1 96.44 29 PRO B N 1
ATOM 2008 C CA . PRO B 1 29 ? -22.547 -9.633 -3.578 1 96.44 29 PRO B CA 1
ATOM 2009 C C . PRO B 1 29 ? -21.891 -9.383 -4.934 1 96.44 29 PRO B C 1
ATOM 2011 O O . PRO B 1 29 ? -22.547 -9.539 -5.973 1 96.44 29 PRO B O 1
ATOM 2014 N N . PHE B 1 30 ? -20.703 -8.992 -5.012 1 96.62 30 PHE B N 1
ATOM 2015 C CA . PHE B 1 30 ? -20 -8.672 -6.254 1 96.62 30 PHE B CA 1
ATOM 2016 C C . PHE B 1 30 ? -19.25 -9.891 -6.777 1 96.62 30 PHE B C 1
ATOM 2018 O O . PHE B 1 30 ? -18.047 -10.016 -6.57 1 96.62 30 PHE B O 1
ATOM 2025 N N . ARG B 1 31 ? -19.844 -10.688 -7.629 1 94.5 31 ARG B N 1
ATOM 2026 C CA . ARG B 1 31 ? -19.406 -12.055 -7.875 1 94.5 31 ARG B CA 1
ATOM 2027 C C . ARG B 1 31 ? -18.609 -12.156 -9.172 1 94.5 31 ARG B C 1
ATOM 2029 O O . ARG B 1 31 ? -17.953 -13.164 -9.43 1 94.5 31 ARG B O 1
ATOM 2036 N N . ASN B 1 32 ? -18.734 -11.125 -10.039 1 98.12 32 ASN B N 1
ATOM 2037 C CA . ASN B 1 32 ? -17.891 -11.156 -11.227 1 98.12 32 ASN B CA 1
ATOM 2038 C C . ASN B 1 32 ? -16.422 -10.898 -10.883 1 98.12 32 ASN B C 1
ATOM 2040 O O . ASN B 1 32 ? -15.977 -9.742 -10.859 1 98.12 32 ASN B O 1
ATOM 2044 N N . ALA B 1 33 ? -15.703 -12.016 -10.734 1 98.62 33 ALA B N 1
ATOM 2045 C CA . ALA B 1 33 ? -14.375 -11.914 -10.141 1 98.62 33 ALA B CA 1
ATOM 2046 C C . ALA B 1 33 ? -13.297 -12.359 -11.117 1 98.62 33 ALA B C 1
ATOM 2048 O O . ALA B 1 33 ? -13.578 -13.094 -12.07 1 98.62 33 ALA B O 1
ATOM 2049 N N . ALA B 1 34 ? -12.141 -11.891 -10.953 1 98.94 34 ALA B N 1
ATOM 2050 C CA . ALA B 1 34 ? -10.922 -12.391 -11.586 1 98.94 34 ALA B CA 1
ATOM 2051 C C . ALA B 1 34 ? -9.812 -12.594 -10.562 1 98.94 34 ALA B C 1
ATOM 2053 O O . ALA B 1 34 ? -9.727 -11.859 -9.578 1 98.94 34 ALA B O 1
ATOM 2054 N N . VAL B 1 35 ? -9.031 -13.586 -10.781 1 98.94 35 VAL B N 1
ATOM 2055 C CA . VAL B 1 35 ? -7.848 -13.828 -9.961 1 98.94 35 VAL B CA 1
ATOM 2056 C C . VAL B 1 35 ? -6.633 -13.148 -10.586 1 98.94 35 VAL B C 1
ATOM 2058 O O . VAL B 1 35 ? -6.387 -13.281 -11.789 1 98.94 35 VAL B O 1
ATOM 2061 N N . LEU B 1 36 ? -5.965 -12.344 -9.812 1 99 36 LEU B N 1
ATOM 2062 C CA . LEU B 1 36 ? -4.672 -11.812 -10.219 1 99 36 LEU B CA 1
ATOM 2063 C C . LEU B 1 36 ? -3.531 -12.641 -9.641 1 99 36 LEU B C 1
ATOM 2065 O O . LEU B 1 36 ? -3.395 -12.75 -8.414 1 99 36 LEU B O 1
ATOM 2069 N N . ALA B 1 37 ? -2.756 -13.266 -10.469 1 99 37 ALA B N 1
ATOM 2070 C CA . ALA B 1 37 ? -1.586 -14.07 -10.125 1 99 37 ALA B CA 1
ATOM 2071 C C . ALA B 1 37 ? -0.298 -13.273 -10.305 1 99 37 ALA B C 1
ATOM 2073 O O . ALA B 1 37 ? 0.278 -13.242 -11.391 1 99 37 ALA B O 1
ATOM 2074 N N . ILE B 1 38 ? 0.165 -12.719 -9.242 1 98.94 38 ILE B N 1
ATOM 2075 C CA . ILE B 1 38 ? 1.168 -11.656 -9.297 1 98.94 38 ILE B CA 1
ATOM 2076 C C . ILE B 1 38 ? 2.566 -12.266 -9.211 1 98.94 38 ILE B C 1
ATOM 2078 O O . ILE B 1 38 ? 2.955 -12.805 -8.172 1 98.94 38 ILE B O 1
ATOM 2082 N N . ASP B 1 39 ? 3.338 -12.203 -10.227 1 98.88 39 ASP B N 1
ATOM 2083 C CA . ASP B 1 39 ? 4.781 -12.383 -10.312 1 98.88 39 ASP B CA 1
ATOM 2084 C C . ASP B 1 39 ? 5.195 -13.766 -9.805 1 98.88 39 ASP B C 1
ATOM 2086 O O . ASP B 1 39 ? 6.145 -13.883 -9.031 1 98.88 39 ASP B O 1
ATOM 2090 N N . LEU B 1 40 ? 4.406 -14.758 -10.172 1 98.94 40 LEU B N 1
ATOM 2091 C CA . LEU B 1 40 ? 4.758 -16.125 -9.805 1 98.94 40 LEU B CA 1
ATOM 2092 C C . LEU B 1 40 ? 5.91 -16.641 -10.664 1 98.94 40 LEU B C 1
ATOM 2094 O O . LEU B 1 40 ? 5.738 -17.578 -11.438 1 98.94 40 LEU B O 1
ATOM 2098 N N . GLN B 1 41 ? 7.082 -16.078 -10.391 1 98.81 41 GLN B N 1
ATOM 2099 C CA . GLN B 1 41 ? 8.281 -16.25 -11.211 1 98.81 41 GLN B CA 1
ATOM 2100 C C . GLN B 1 41 ? 9.305 -17.141 -10.492 1 98.81 41 GLN B C 1
ATOM 2102 O O . GLN B 1 41 ? 9.359 -17.156 -9.266 1 98.81 41 GLN B O 1
ATOM 2107 N N . ALA B 1 42 ? 10.164 -17.797 -11.273 1 98.62 42 ALA B N 1
ATOM 2108 C CA . ALA B 1 42 ? 11.227 -18.641 -10.742 1 98.62 42 ALA B CA 1
ATOM 2109 C C . ALA B 1 42 ? 12.188 -17.828 -9.867 1 98.62 42 ALA B C 1
ATOM 2111 O O . ALA B 1 42 ? 12.719 -18.344 -8.883 1 98.62 42 ALA B O 1
ATOM 2112 N N . TYR B 1 43 ? 12.383 -16.594 -10.125 1 98.19 43 TYR B N 1
ATOM 2113 C CA . TYR B 1 43 ? 13.266 -15.695 -9.383 1 98.19 43 TYR B CA 1
ATOM 2114 C C . TYR B 1 43 ? 12.93 -15.703 -7.898 1 98.19 43 TYR B C 1
ATOM 2116 O O . TYR B 1 43 ? 13.828 -15.648 -7.055 1 98.19 43 TYR B O 1
ATOM 2124 N N . PHE B 1 44 ? 11.688 -15.867 -7.559 1 98.69 44 PHE B N 1
ATOM 2125 C CA . PHE B 1 44 ? 11.242 -15.812 -6.172 1 98.69 44 PHE B CA 1
ATOM 2126 C C . PHE B 1 44 ? 11.016 -17.219 -5.621 1 98.69 44 PHE B C 1
ATOM 2128 O O . PHE B 1 44 ? 10.961 -17.422 -4.406 1 98.69 44 PHE B O 1
ATOM 2135 N N . LEU B 1 45 ? 10.836 -18.234 -6.559 1 98.81 45 LEU B N 1
ATOM 2136 C CA . LEU B 1 45 ? 10.195 -19.453 -6.098 1 98.81 45 LEU B CA 1
ATOM 2137 C C . LEU B 1 45 ? 11.117 -20.656 -6.285 1 98.81 45 LEU B C 1
ATOM 2139 O O . LEU B 1 45 ? 10.797 -21.766 -5.863 1 98.81 45 LEU B O 1
ATOM 2143 N N . ARG B 1 46 ? 12.273 -20.406 -6.844 1 98.38 46 ARG B N 1
ATOM 2144 C CA . ARG B 1 46 ? 13.25 -21.484 -6.965 1 98.38 46 ARG B CA 1
ATOM 2145 C C . ARG B 1 46 ? 14.398 -21.297 -5.977 1 98.38 46 ARG B C 1
ATOM 2147 O O . ARG B 1 46 ? 14.859 -20.188 -5.762 1 98.38 46 ARG B O 1
ATOM 2154 N N . PRO B 1 47 ? 14.875 -22.406 -5.441 1 97.12 47 PRO B N 1
ATOM 2155 C CA . PRO B 1 47 ? 15.891 -22.328 -4.387 1 97.12 47 PRO B CA 1
ATOM 2156 C C . PRO B 1 47 ? 17.234 -21.797 -4.895 1 97.12 47 PRO B C 1
ATOM 2158 O O . PRO B 1 47 ? 18.031 -21.281 -4.113 1 97.12 47 PRO B O 1
ATOM 2161 N N . GLU B 1 48 ? 17.531 -21.812 -6.129 1 95.5 48 GLU B N 1
ATOM 2162 C CA . GLU B 1 48 ? 18.812 -21.391 -6.68 1 95.5 48 GLU B CA 1
ATOM 2163 C C . GLU B 1 48 ? 18.891 -19.859 -6.746 1 95.5 48 GLU B C 1
ATOM 2165 O O . GLU B 1 48 ? 19.984 -19.312 -6.918 1 95.5 48 GLU B O 1
ATOM 2170 N N . SER B 1 49 ? 17.734 -19.266 -6.707 1 96.19 49 SER B N 1
ATOM 2171 C CA . SER B 1 49 ? 17.703 -17.812 -6.805 1 96.19 49 SER B CA 1
ATOM 2172 C C . SER B 1 49 ? 18.141 -17.156 -5.496 1 96.19 49 SER B C 1
ATOM 2174 O O . SER B 1 49 ? 17.797 -17.641 -4.414 1 96.19 49 SER B O 1
ATOM 2176 N N . ARG B 1 50 ? 18.812 -16.016 -5.609 1 92.25 50 ARG B N 1
ATOM 2177 C CA . ARG B 1 50 ? 19.188 -15.227 -4.438 1 92.25 50 ARG B CA 1
ATOM 2178 C C . ARG B 1 50 ? 17.953 -14.656 -3.752 1 92.25 50 ARG B C 1
ATOM 2180 O O . ARG B 1 50 ? 17.984 -14.32 -2.566 1 92.25 50 ARG B O 1
ATOM 2187 N N . ALA B 1 51 ? 16.828 -14.594 -4.441 1 96.5 51 ALA B N 1
ATOM 2188 C CA . ALA B 1 51 ? 15.602 -14 -3.926 1 96.5 51 ALA B CA 1
ATOM 2189 C C . ALA B 1 51 ? 14.617 -15.078 -3.484 1 96.5 51 ALA B C 1
ATOM 2191 O O . ALA B 1 51 ? 13.453 -14.789 -3.201 1 96.5 51 ALA B O 1
ATOM 2192 N N . PHE B 1 52 ? 15.094 -16.328 -3.35 1 98.44 52 PHE B N 1
ATOM 2193 C CA . PHE B 1 52 ? 14.25 -17.469 -3.035 1 98.44 52 PHE B CA 1
ATOM 2194 C C . PHE B 1 52 ? 13.5 -17.25 -1.727 1 98.44 52 PHE B C 1
ATOM 2196 O O . PHE B 1 52 ? 14.094 -16.844 -0.727 1 98.44 52 PHE B O 1
ATOM 2203 N N . LEU B 1 53 ? 12.164 -17.484 -1.729 1 98.81 53 LEU B N 1
ATOM 2204 C CA . LEU B 1 53 ? 11.32 -17.453 -0.537 1 98.81 53 LEU B CA 1
ATOM 2205 C C . LEU B 1 53 ? 11.227 -18.844 0.096 1 98.81 53 LEU B C 1
ATOM 2207 O O . LEU B 1 53 ? 10.664 -19.766 -0.501 1 98.81 53 LEU B O 1
ATOM 2211 N N . PRO B 1 54 ? 11.641 -18.969 1.29 1 98.69 54 PRO B N 1
ATOM 2212 C CA . PRO B 1 54 ? 11.789 -20.297 1.9 1 98.69 54 PRO B CA 1
ATOM 2213 C C . PRO B 1 54 ? 10.453 -21.031 2.031 1 98.69 54 PRO B C 1
ATOM 2215 O O . PRO B 1 54 ? 10.43 -22.266 2.074 1 98.69 54 PRO B O 1
ATOM 2218 N N . SER B 1 55 ? 9.383 -20.359 2.033 1 98.88 55 SER B N 1
ATOM 2219 C CA . SER B 1 55 ? 8.078 -21 2.215 1 98.88 55 SER B CA 1
ATOM 2220 C C . SER B 1 55 ? 7.484 -21.422 0.878 1 98.88 55 SER B C 1
ATOM 2222 O O . SER B 1 55 ? 6.375 -21.953 0.83 1 98.88 55 SER B O 1
ATOM 2224 N N . ALA B 1 56 ? 8.211 -21.234 -0.206 1 98.88 56 ALA B N 1
ATOM 2225 C CA . ALA B 1 56 ? 7.707 -21.516 -1.55 1 98.88 56 ALA B CA 1
ATOM 2226 C C . ALA B 1 56 ? 7.246 -22.969 -1.676 1 98.88 56 ALA B C 1
ATOM 2228 O O . ALA B 1 56 ? 6.191 -23.234 -2.256 1 98.88 56 ALA B O 1
ATOM 2229 N N . PRO B 1 57 ? 7.941 -23.953 -1.115 1 98.69 57 PRO B N 1
ATOM 2230 C CA . PRO B 1 57 ? 7.527 -25.344 -1.281 1 98.69 57 PRO B CA 1
ATOM 2231 C C . PRO B 1 57 ? 6.145 -25.625 -0.688 1 98.69 57 PRO B C 1
ATOM 2233 O O . PRO B 1 57 ? 5.449 -26.531 -1.138 1 98.69 57 PRO B O 1
ATOM 2236 N N . ARG B 1 58 ? 5.727 -24.844 0.308 1 98.38 58 ARG B N 1
ATOM 2237 C CA . ARG B 1 58 ? 4.406 -25 0.911 1 98.38 58 ARG B CA 1
ATOM 2238 C C . ARG B 1 58 ? 3.361 -24.172 0.162 1 98.38 58 ARG B C 1
ATOM 2240 O O . ARG B 1 58 ? 2.191 -24.562 0.1 1 98.38 58 ARG B O 1
ATOM 2247 N N . PHE B 1 59 ? 3.793 -23.172 -0.407 1 98.81 59 PHE B N 1
ATOM 2248 C CA . PHE B 1 59 ? 2.916 -22.172 -1.011 1 98.81 59 PHE B CA 1
ATOM 2249 C C . PHE B 1 59 ? 2.504 -22.594 -2.416 1 98.81 59 PHE B C 1
ATOM 2251 O O . PHE B 1 59 ? 1.325 -22.516 -2.771 1 98.81 59 PHE B O 1
ATOM 2258 N N . VAL B 1 60 ? 3.457 -23.047 -3.207 1 98.94 60 VAL B N 1
ATOM 2259 C CA . VAL B 1 60 ? 3.256 -23.266 -4.637 1 98.94 60 VAL B CA 1
ATOM 2260 C C . VAL B 1 60 ? 2.186 -24.328 -4.852 1 98.94 60 VAL B C 1
ATOM 2262 O O . VAL B 1 60 ? 1.219 -24.109 -5.586 1 98.94 60 VAL B O 1
ATOM 2265 N N . PRO B 1 61 ? 2.238 -25.484 -4.184 1 98.81 61 PRO B N 1
ATOM 2266 C CA . PRO B 1 61 ? 1.194 -26.484 -4.418 1 98.81 61 PRO B CA 1
ATOM 2267 C C . PRO B 1 61 ? -0.196 -26 -4.027 1 98.81 61 PRO B C 1
ATOM 2269 O O . PRO B 1 61 ? -1.186 -26.344 -4.672 1 98.81 61 PRO B O 1
ATOM 2272 N N . ARG B 1 62 ? -0.324 -25.203 -3.008 1 98.62 62 ARG B N 1
ATOM 2273 C CA . ARG B 1 62 ? -1.596 -24.656 -2.562 1 98.62 62 ARG B CA 1
ATOM 2274 C C . ARG B 1 62 ? -2.211 -23.766 -3.643 1 98.62 62 ARG B C 1
ATOM 2276 O O . ARG B 1 62 ? -3.412 -23.844 -3.912 1 98.62 62 ARG B O 1
ATOM 2283 N N . LEU B 1 63 ? -1.405 -22.938 -4.191 1 98.88 63 LEU B N 1
ATOM 2284 C CA . LEU B 1 63 ? -1.898 -22.016 -5.203 1 98.88 63 LEU B CA 1
ATOM 2285 C C . LEU B 1 63 ? -2.246 -22.75 -6.496 1 98.88 63 LEU B C 1
ATOM 2287 O O . LEU B 1 63 ? -3.201 -22.375 -7.184 1 98.88 63 LEU B O 1
ATOM 2291 N N . VAL B 1 64 ? -1.451 -23.766 -6.883 1 98.94 64 VAL B N 1
ATOM 2292 C CA . VAL B 1 64 ? -1.746 -24.578 -8.062 1 98.94 64 VAL B CA 1
ATOM 2293 C C . VAL B 1 64 ? -3.127 -25.219 -7.914 1 98.94 64 VAL B C 1
ATOM 2295 O O . VAL B 1 64 ? -3.932 -25.188 -8.852 1 98.94 64 VAL B O 1
ATOM 2298 N N . GLU B 1 65 ? -3.389 -25.75 -6.762 1 98.75 65 GLU B N 1
ATOM 2299 C CA . GLU B 1 65 ? -4.695 -26.359 -6.508 1 98.75 65 GLU B CA 1
ATOM 2300 C C . GLU B 1 65 ? -5.809 -25.312 -6.602 1 98.75 65 GLU B C 1
ATOM 2302 O O . GLU B 1 65 ? -6.867 -25.578 -7.176 1 98.75 65 GLU B O 1
ATOM 2307 N N . PHE B 1 66 ? -5.617 -24.203 -6.055 1 98.94 66 PHE B N 1
ATOM 2308 C CA . PHE B 1 66 ? -6.598 -23.125 -6.109 1 98.94 66 PHE B CA 1
ATOM 2309 C C . PHE B 1 66 ? -6.887 -22.734 -7.551 1 98.94 66 PHE B C 1
ATOM 2311 O O . PHE B 1 66 ? -8.047 -22.547 -7.93 1 98.94 66 PHE B O 1
ATOM 2318 N N . TYR B 1 67 ? -5.828 -22.531 -8.383 1 98.94 67 TYR B N 1
ATOM 2319 C CA . TYR B 1 67 ? -5.996 -22.109 -9.773 1 98.94 67 TYR B CA 1
ATOM 2320 C C . TYR B 1 67 ? -6.742 -23.172 -10.57 1 98.94 67 TYR B C 1
ATOM 2322 O O . TYR B 1 67 ? -7.562 -22.859 -11.43 1 98.94 67 TYR B O 1
ATOM 2330 N N . ARG B 1 68 ? -6.414 -24.469 -10.297 1 98.75 68 ARG B N 1
ATOM 2331 C CA . ARG B 1 68 ? -7.129 -25.547 -10.969 1 98.75 68 ARG B CA 1
ATOM 2332 C C . ARG B 1 68 ? -8.633 -25.438 -10.727 1 98.75 68 ARG B C 1
ATOM 2334 O O . ARG B 1 68 ? -9.43 -25.547 -11.664 1 98.75 68 ARG B O 1
ATOM 2341 N N . GLU B 1 69 ? -9.055 -25.219 -9.516 1 98.69 69 GLU B N 1
ATOM 2342 C CA . GLU B 1 69 ? -10.469 -25.094 -9.164 1 98.69 69 GLU B CA 1
ATOM 2343 C C . GLU B 1 69 ? -11.078 -23.828 -9.734 1 98.69 69 GLU B C 1
ATOM 2345 O O . GLU B 1 69 ? -12.219 -23.828 -10.203 1 98.69 69 GLU B O 1
ATOM 2350 N N . ALA B 1 70 ? -10.352 -22.719 -9.695 1 98.5 70 ALA B N 1
ATOM 2351 C CA . ALA B 1 70 ? -10.836 -21.469 -10.258 1 98.5 70 ALA B CA 1
ATOM 2352 C C . ALA B 1 70 ? -11.109 -21.609 -11.758 1 98.5 70 ALA B C 1
ATOM 2354 O O . ALA B 1 70 ? -12.117 -21.109 -12.258 1 98.5 70 ALA B O 1
ATOM 2355 N N . GLU B 1 71 ? -10.164 -22.25 -12.422 1 98 71 GLU B N 1
ATOM 2356 C CA . GLU B 1 71 ? -10.336 -22.484 -13.852 1 98 71 GLU B CA 1
ATOM 2357 C C . GLU B 1 71 ? -11.586 -23.312 -14.133 1 98 71 GLU B C 1
ATOM 2359 O O . GLU B 1 71 ? -12.328 -23.031 -15.07 1 98 71 GLU B O 1
ATOM 2364 N N . ARG B 1 72 ? -11.75 -24.297 -13.344 1 97.56 72 ARG B N 1
ATOM 2365 C CA . ARG B 1 72 ? -12.922 -25.156 -13.492 1 97.56 72 ARG B CA 1
ATOM 2366 C C . ARG B 1 72 ? -14.211 -24.344 -13.336 1 97.56 72 ARG B C 1
ATOM 2368 O O . ARG B 1 72 ? -15.211 -24.625 -14 1 97.56 72 ARG B O 1
ATOM 2375 N N . LEU B 1 73 ? -14.18 -23.328 -12.516 1 97.62 73 LEU B N 1
ATOM 2376 C CA . LEU B 1 73 ? -15.344 -22.484 -12.25 1 97.62 73 LEU B CA 1
ATOM 2377 C C . LEU B 1 73 ? -15.484 -21.391 -13.297 1 97.62 73 LEU B C 1
ATOM 2379 O O . LEU B 1 73 ? -16.406 -20.594 -13.242 1 97.62 73 LEU B O 1
ATOM 2383 N N . GLY B 1 74 ? -14.523 -21.312 -14.203 1 97.25 74 GLY B N 1
ATOM 2384 C CA . GLY B 1 74 ? -14.578 -20.328 -15.273 1 97.25 74 GLY B CA 1
ATOM 2385 C C . GLY B 1 74 ? -14.125 -18.938 -14.844 1 97.25 74 GLY B C 1
ATOM 2386 O O . GLY B 1 74 ? -14.445 -17.953 -15.492 1 97.25 74 GLY B O 1
ATOM 2387 N N . VAL B 1 75 ? -13.469 -18.859 -13.734 1 98.25 75 VAL B N 1
ATOM 2388 C CA . VAL B 1 75 ? -12.961 -17.578 -13.242 1 98.25 75 VAL B CA 1
ATOM 2389 C C . VAL B 1 75 ? -11.688 -17.203 -13.992 1 98.25 75 VAL B C 1
ATOM 2391 O O . VAL B 1 75 ? -10.727 -17.969 -14.023 1 98.25 75 VAL B O 1
ATOM 2394 N N . PRO B 1 76 ? -11.641 -16.031 -14.609 1 98.75 76 PRO B N 1
ATOM 2395 C CA . PRO B 1 76 ? -10.414 -15.625 -15.289 1 98.75 76 PRO B CA 1
ATOM 2396 C C . PRO B 1 76 ? -9.227 -15.508 -14.336 1 98.75 76 PRO B C 1
ATOM 2398 O O . PRO B 1 76 ? -9.375 -15.031 -13.211 1 98.75 76 PRO B O 1
ATOM 2401 N N . ILE B 1 77 ? -8.117 -16.016 -14.773 1 98.94 77 ILE B N 1
ATOM 2402 C CA . ILE B 1 77 ? -6.852 -15.844 -14.07 1 98.94 77 ILE B CA 1
ATOM 2403 C C . ILE B 1 77 ? -5.891 -15.023 -14.914 1 98.94 77 ILE B C 1
ATOM 2405 O O . ILE B 1 77 ? -5.559 -15.406 -16.047 1 98.94 77 ILE B O 1
ATOM 2409 N N . ILE B 1 78 ? -5.461 -13.914 -14.422 1 98.94 78 ILE B N 1
ATOM 2410 C CA . ILE B 1 78 ? -4.559 -13.008 -15.125 1 98.94 78 ILE B CA 1
ATOM 2411 C C . ILE B 1 78 ? -3.215 -12.953 -14.406 1 98.94 78 ILE B C 1
ATOM 2413 O O . ILE B 1 78 ? -3.146 -12.578 -13.234 1 98.94 78 ILE B O 1
ATOM 2417 N N . PHE B 1 79 ? -2.148 -13.328 -15.102 1 98.94 79 PHE B N 1
ATOM 2418 C CA . PHE B 1 79 ? -0.806 -13.352 -14.531 1 98.94 79 PHE B CA 1
ATOM 2419 C C . PHE B 1 79 ? -0.078 -12.039 -14.82 1 98.94 79 PHE B C 1
ATOM 2421 O O . PHE B 1 79 ? -0.345 -11.383 -15.836 1 98.94 79 PHE B O 1
ATOM 2428 N N . THR B 1 80 ? 0.778 -11.672 -13.898 1 98.94 80 THR B N 1
ATOM 2429 C CA . THR B 1 80 ? 1.784 -10.664 -14.219 1 98.94 80 THR B CA 1
ATOM 2430 C C . THR B 1 80 ? 3.182 -11.281 -14.211 1 98.94 80 THR B C 1
ATOM 2432 O O . THR B 1 80 ? 3.406 -12.328 -13.602 1 98.94 80 THR B O 1
ATOM 2435 N N . ARG B 1 81 ? 4.051 -10.711 -14.914 1 98.75 81 ARG B N 1
ATOM 2436 C CA . ARG B 1 81 ? 5.484 -10.969 -14.906 1 98.75 81 ARG B CA 1
ATOM 2437 C C . ARG B 1 81 ? 6.273 -9.664 -14.781 1 98.75 81 ARG B C 1
ATOM 2439 O O . ARG B 1 81 ? 6.09 -8.742 -15.57 1 98.75 81 ARG B O 1
ATOM 2446 N N . HIS B 1 82 ? 7.137 -9.586 -13.773 1 98.62 82 HIS B N 1
ATOM 2447 C CA . HIS B 1 82 ? 7.898 -8.391 -13.453 1 98.62 82 HIS B CA 1
ATOM 2448 C C . HIS B 1 82 ? 9.281 -8.43 -14.086 1 98.62 82 HIS B C 1
ATOM 2450 O O . HIS B 1 82 ? 9.938 -9.477 -14.094 1 98.62 82 HIS B O 1
ATOM 2456 N N . PHE B 1 83 ? 9.742 -7.375 -14.609 1 97.69 83 PHE B N 1
ATOM 2457 C CA . PHE B 1 83 ? 11.117 -7.125 -15.008 1 97.69 83 PHE B CA 1
ATOM 2458 C C . PHE B 1 83 ? 11.461 -5.645 -14.875 1 97.69 83 PHE B C 1
ATOM 2460 O O . PHE B 1 83 ? 10.57 -4.793 -14.875 1 97.69 83 PHE B O 1
ATOM 2467 N N . HIS B 1 84 ? 12.68 -5.332 -14.664 1 97.25 84 HIS B N 1
ATOM 2468 C CA . HIS B 1 84 ? 13.102 -3.936 -14.617 1 97.25 84 HIS B CA 1
ATOM 2469 C C . HIS B 1 84 ? 14.57 -3.793 -14.984 1 97.25 84 HIS B C 1
ATOM 2471 O O . HIS B 1 84 ? 15.336 -4.762 -14.898 1 97.25 84 HIS B O 1
ATOM 2477 N N . ARG B 1 85 ? 14.859 -2.553 -15.484 1 95 85 ARG B N 1
ATOM 2478 C CA . ARG B 1 85 ? 16.234 -2.203 -15.82 1 95 85 ARG B CA 1
ATOM 2479 C C . ARG B 1 85 ? 16.453 -0.694 -15.766 1 95 85 ARG B C 1
ATOM 2481 O O . ARG B 1 85 ? 15.625 0.074 -16.266 1 95 85 ARG B O 1
ATOM 2488 N N . ASP B 1 86 ? 17.5 -0.336 -15.086 1 93.44 86 ASP B N 1
ATOM 2489 C CA . ASP B 1 86 ? 18.031 1.023 -15.109 1 93.44 86 ASP B CA 1
ATOM 2490 C C . ASP B 1 86 ? 16.969 2.033 -14.656 1 93.44 86 ASP B C 1
ATOM 2492 O O . ASP B 1 86 ? 16.734 3.039 -15.328 1 93.44 86 ASP B O 1
ATOM 2496 N N . ASP B 1 87 ? 16.312 1.742 -13.594 1 93.75 87 ASP B N 1
ATOM 2497 C CA . ASP B 1 87 ? 15.297 2.625 -13.016 1 93.75 87 ASP B CA 1
ATOM 2498 C C . ASP B 1 87 ? 15.32 2.566 -11.492 1 93.75 87 ASP B C 1
ATOM 2500 O O . ASP B 1 87 ? 16.312 2.133 -10.898 1 93.75 87 ASP B O 1
ATOM 2504 N N . ILE B 1 88 ? 14.328 3.082 -10.883 1 93.81 88 ILE B N 1
ATOM 2505 C CA . ILE B 1 88 ? 14.297 3.195 -9.43 1 93.81 88 ILE B CA 1
ATOM 2506 C C . ILE B 1 88 ? 14.281 1.803 -8.805 1 93.81 88 ILE B C 1
ATOM 2508 O O . ILE B 1 88 ? 14.852 1.59 -7.734 1 93.81 88 ILE B O 1
ATOM 2512 N N . MET B 1 89 ? 13.648 0.806 -9.477 1 95.5 89 MET B N 1
ATOM 2513 C CA . MET B 1 89 ? 13.664 -0.573 -8.992 1 95.5 89 MET B CA 1
ATOM 2514 C C . MET B 1 89 ? 15.086 -1.102 -8.906 1 95.5 89 MET B C 1
ATOM 2516 O O . MET B 1 89 ? 15.445 -1.782 -7.938 1 95.5 89 MET B O 1
ATOM 2520 N N . THR B 1 90 ? 15.922 -0.771 -9.922 1 95.44 90 THR B N 1
ATOM 2521 C CA . THR B 1 90 ? 17.312 -1.19 -9.945 1 95.44 90 THR B CA 1
ATOM 2522 C C . THR B 1 90 ? 18.062 -0.68 -8.711 1 95.44 90 THR B C 1
ATOM 2524 O O . THR B 1 90 ? 18.828 -1.42 -8.086 1 95.44 90 THR B O 1
ATOM 2527 N N . ARG B 1 91 ? 17.812 0.544 -8.391 1 92.19 91 ARG B N 1
ATOM 2528 C CA . ARG B 1 91 ? 18.469 1.153 -7.242 1 92.19 91 ARG B CA 1
ATOM 2529 C C . ARG B 1 91 ? 18.031 0.503 -5.938 1 92.19 91 ARG B C 1
ATOM 2531 O O . ARG B 1 91 ? 18.844 0.205 -5.07 1 92.19 91 ARG B O 1
ATOM 2538 N N . TRP B 1 92 ? 16.75 0.194 -5.793 1 92.56 92 TRP B N 1
ATOM 2539 C CA . TRP B 1 92 ? 16.203 -0.319 -4.543 1 92.56 92 TRP B CA 1
ATOM 2540 C C . TRP B 1 92 ? 16.469 -1.815 -4.406 1 92.56 92 TRP B C 1
ATOM 2542 O O . TRP B 1 92 ? 16.672 -2.32 -3.297 1 92.56 92 TRP B O 1
ATOM 2552 N N . TRP B 1 93 ? 16.484 -2.592 -5.523 1 91.88 93 TRP B N 1
ATOM 2553 C CA . TRP B 1 93 ? 16.719 -4.031 -5.492 1 91.88 93 TRP B CA 1
ATOM 2554 C C . TRP B 1 93 ? 18.219 -4.336 -5.582 1 91.88 93 TRP B C 1
ATOM 2556 O O . TRP B 1 93 ? 18.625 -5.492 -5.453 1 91.88 93 TRP B O 1
ATOM 2566 N N . SER B 1 94 ? 19.062 -3.26 -5.773 1 89.88 94 SER B N 1
ATOM 2567 C CA . SER B 1 94 ? 20.5 -3.373 -5.945 1 89.88 94 SER B CA 1
ATOM 2568 C C . SER B 1 94 ? 20.859 -4.285 -7.117 1 89.88 94 SER B C 1
ATOM 2570 O O . SER B 1 94 ? 21.719 -5.16 -6.996 1 89.88 94 SER B O 1
ATOM 2572 N N . GLY B 1 95 ? 20.031 -4.145 -8.156 1 92.25 95 GLY B N 1
ATOM 2573 C CA . GLY B 1 95 ? 20.266 -4.914 -9.359 1 92.25 95 GLY B CA 1
ATOM 2574 C C . GLY B 1 95 ? 19.078 -4.926 -10.305 1 92.25 95 GLY B C 1
ATOM 2575 O O . GLY B 1 95 ? 17.984 -4.527 -9.93 1 92.25 95 GLY B O 1
ATOM 2576 N N . ASP B 1 96 ? 19.344 -5.398 -11.508 1 95.25 96 ASP B N 1
ATOM 2577 C CA . ASP B 1 96 ? 18.312 -5.52 -12.531 1 95.25 96 ASP B CA 1
ATOM 2578 C C . ASP B 1 96 ? 17.641 -6.895 -12.484 1 95.25 96 ASP B C 1
ATOM 2580 O O . ASP B 1 96 ? 18.188 -7.836 -11.906 1 95.25 96 ASP B O 1
ATOM 2584 N N . MET B 1 97 ? 16.484 -6.973 -12.93 1 96.19 97 MET B N 1
ATOM 2585 C CA . MET B 1 97 ? 15.781 -8.211 -13.258 1 96.19 97 MET B CA 1
ATOM 2586 C C . MET B 1 97 ? 15.461 -8.273 -14.75 1 96.19 97 MET B C 1
ATOM 2588 O O . MET B 1 97 ? 14.336 -7.973 -15.164 1 96.19 97 MET B O 1
ATOM 2592 N N . PRO B 1 98 ? 16.422 -8.805 -15.492 1 95.5 98 PRO B N 1
ATOM 2593 C CA . PRO B 1 98 ? 16.297 -8.734 -16.953 1 95.5 98 PRO B CA 1
ATOM 2594 C C . PRO B 1 98 ? 15.203 -9.633 -17.5 1 95.5 98 PRO B C 1
ATOM 2596 O O . PRO B 1 98 ? 15.008 -10.75 -17 1 95.5 98 PRO B O 1
ATOM 2599 N N . ARG B 1 99 ? 14.609 -9.227 -18.562 1 94 99 ARG B N 1
ATOM 2600 C CA . ARG B 1 99 ? 13.484 -9.922 -19.188 1 94 99 ARG B CA 1
ATOM 2601 C C . ARG B 1 99 ? 13.914 -11.281 -19.719 1 94 99 ARG B C 1
ATOM 2603 O O . ARG B 1 99 ? 13.141 -12.242 -19.672 1 94 99 ARG B O 1
ATOM 2610 N N . ASP B 1 100 ? 15.094 -11.43 -20.203 1 94.75 100 ASP B N 1
ATOM 2611 C CA . ASP B 1 100 ? 15.523 -12.617 -20.938 1 94.75 100 ASP B CA 1
ATOM 2612 C C . ASP B 1 100 ? 16.203 -13.617 -20.016 1 94.75 100 ASP B C 1
ATOM 2614 O O . ASP B 1 100 ? 16.609 -14.703 -20.453 1 94.75 100 ASP B O 1
ATOM 2618 N N . ASP B 1 101 ? 16.328 -13.305 -18.781 1 94.62 101 ASP B N 1
ATOM 2619 C CA . ASP B 1 101 ? 16.859 -14.258 -17.812 1 94.62 101 ASP B CA 1
ATOM 2620 C C . ASP B 1 101 ? 15.836 -15.359 -17.516 1 94.62 101 ASP B C 1
ATOM 2622 O O . ASP B 1 101 ? 14.711 -15.07 -17.094 1 94.62 101 ASP B O 1
ATOM 2626 N N . PRO B 1 102 ? 16.234 -16.594 -17.719 1 93.69 102 PRO B N 1
ATOM 2627 C CA . PRO B 1 102 ? 15.305 -17.703 -17.469 1 93.69 102 PRO B CA 1
ATOM 2628 C C . PRO B 1 102 ? 14.742 -17.688 -16.047 1 93.69 102 PRO B C 1
ATOM 2630 O O . PRO B 1 102 ? 13.602 -18.094 -15.836 1 93.69 102 PRO B O 1
ATOM 2633 N N . LEU B 1 103 ? 15.422 -17.172 -15.125 1 95.94 103 LEU B N 1
ATOM 2634 C CA . LEU B 1 103 ? 14.969 -17.094 -13.734 1 95.94 103 LEU B CA 1
ATOM 2635 C C . LEU B 1 103 ? 13.82 -16.109 -13.594 1 95.94 103 LEU B C 1
ATOM 2637 O O . LEU B 1 103 ? 13.07 -16.156 -12.617 1 95.94 103 LEU B O 1
ATOM 2641 N N . ASN B 1 104 ? 13.727 -15.258 -14.539 1 97.25 104 ASN B N 1
ATOM 2642 C CA . ASN B 1 104 ? 12.703 -14.227 -14.445 1 97.25 104 ASN B CA 1
ATOM 2643 C C . ASN B 1 104 ? 11.43 -14.633 -15.18 1 97.25 104 ASN B C 1
ATOM 2645 O O . ASN B 1 104 ? 10.477 -13.852 -15.266 1 97.25 104 ASN B O 1
ATOM 2649 N N . GLY B 1 105 ? 11.352 -15.906 -15.688 1 98.12 105 GLY B N 1
ATOM 2650 C CA . GLY B 1 105 ? 10.133 -16.469 -16.234 1 98.12 105 GLY B CA 1
ATOM 2651 C C . GLY B 1 105 ? 9.18 -16.984 -15.18 1 98.12 105 GLY B C 1
ATOM 2652 O O . GLY B 1 105 ? 9.562 -17.156 -14.023 1 98.12 105 GLY B O 1
ATOM 2653 N N . LEU B 1 106 ? 7.93 -17.172 -15.594 1 98.62 106 LEU B N 1
ATOM 2654 C CA . LEU B 1 106 ? 6.973 -17.797 -14.688 1 98.62 106 LEU B CA 1
ATOM 2655 C C . LEU B 1 106 ? 7.438 -19.188 -14.281 1 98.62 106 LEU B C 1
ATOM 2657 O O . LEU B 1 106 ? 8.039 -19.906 -15.078 1 98.62 106 LEU B O 1
ATOM 2661 N N . LEU B 1 107 ? 7.148 -19.547 -13.031 1 98.75 107 LEU B N 1
ATOM 2662 C CA . LEU B 1 107 ? 7.422 -20.906 -12.594 1 98.75 107 LEU B CA 1
ATOM 2663 C C . LEU B 1 107 ? 6.648 -21.906 -13.43 1 98.75 107 LEU B C 1
ATOM 2665 O O . LEU B 1 107 ? 5.48 -21.688 -13.758 1 98.75 107 LEU B O 1
ATOM 2669 N N . ASP B 1 108 ? 7.203 -23.062 -13.703 1 98.31 108 ASP B N 1
ATOM 2670 C CA . ASP B 1 108 ? 6.645 -24.062 -14.602 1 98.31 108 ASP B CA 1
ATOM 2671 C C . ASP B 1 108 ? 5.273 -24.531 -14.117 1 98.31 108 ASP B C 1
ATOM 2673 O O . ASP B 1 108 ? 4.371 -24.766 -14.922 1 98.31 108 ASP B O 1
ATOM 2677 N N . GLU B 1 109 ? 5.105 -24.656 -12.852 1 98.69 109 GLU B N 1
ATOM 2678 C CA . GLU B 1 109 ? 3.877 -25.156 -12.242 1 98.69 109 GLU B CA 1
ATOM 2679 C C . GLU B 1 109 ? 2.684 -24.281 -12.594 1 98.69 109 GLU B C 1
ATOM 2681 O O . GLU B 1 109 ? 1.542 -24.734 -12.602 1 98.69 109 GLU B O 1
ATOM 2686 N N . PHE B 1 110 ? 2.973 -23.031 -12.977 1 98.81 110 PHE B N 1
ATOM 2687 C CA . PHE B 1 110 ? 1.877 -22.094 -13.172 1 98.81 110 PHE B CA 1
ATOM 2688 C C . PHE B 1 110 ? 1.606 -21.875 -14.648 1 98.81 110 PHE B C 1
ATOM 2690 O O . PHE B 1 110 ? 0.571 -21.312 -15.023 1 98.81 110 PHE B O 1
ATOM 2697 N N . ARG B 1 111 ? 2.426 -22.328 -15.547 1 98.06 111 ARG B N 1
ATOM 2698 C CA . ARG B 1 111 ? 2.355 -22.062 -16.984 1 98.06 111 ARG B CA 1
ATOM 2699 C C . ARG B 1 111 ? 1.032 -22.562 -17.562 1 98.06 111 ARG B C 1
ATOM 2701 O O . ARG B 1 111 ? 0.453 -21.906 -18.438 1 98.06 111 ARG B O 1
ATOM 2708 N N . PRO B 1 112 ? 0.506 -23.688 -17.094 1 98.31 112 PRO B N 1
ATOM 2709 C CA . PRO B 1 112 ? -0.752 -24.156 -17.656 1 98.31 112 PRO B CA 1
ATOM 2710 C C . PRO B 1 112 ? -1.912 -23.188 -17.438 1 98.31 112 PRO B C 1
ATOM 2712 O O . PRO B 1 112 ? -2.904 -23.234 -18.172 1 98.31 112 PRO B O 1
ATOM 2715 N N . PHE B 1 113 ? -1.839 -22.328 -16.453 1 98.69 113 PHE B N 1
ATOM 2716 C CA . PHE B 1 113 ? -2.932 -21.422 -16.094 1 98.69 113 PHE B CA 1
ATOM 2717 C C . PHE B 1 113 ? -2.725 -20.047 -16.719 1 98.69 113 PHE B C 1
ATOM 2719 O O . PHE B 1 113 ? -3.6 -19.188 -16.625 1 98.69 113 PHE B O 1
ATOM 2726 N N . ALA B 1 114 ? -1.566 -19.797 -17.312 1 98.56 114 ALA B N 1
ATOM 2727 C CA . ALA B 1 114 ? -1.12 -18.453 -17.672 1 98.56 114 ALA B CA 1
ATOM 2728 C C . ALA B 1 114 ? -1.474 -18.125 -19.125 1 98.56 114 ALA B C 1
ATOM 2730 O O . ALA B 1 114 ? -0.612 -17.703 -19.891 1 98.56 114 ALA B O 1
ATOM 2731 N N . GLU B 1 115 ? -2.711 -18.203 -19.406 1 97.69 115 GLU B N 1
ATOM 2732 C CA . GLU B 1 115 ? -3.172 -17.828 -20.734 1 97.69 115 GLU B CA 1
ATOM 2733 C C . GLU B 1 115 ? -3.012 -16.328 -20.969 1 97.69 115 GLU B C 1
ATOM 2735 O O . GLU B 1 115 ? -2.725 -15.906 -22.094 1 97.69 115 GLU B O 1
ATOM 2740 N N . THR B 1 116 ? -3.25 -15.508 -20 1 98.44 116 THR B N 1
ATOM 2741 C CA . THR B 1 116 ? -3.062 -14.062 -20.031 1 98.44 116 THR B CA 1
ATOM 2742 C C . THR B 1 116 ? -1.937 -13.641 -19.094 1 98.44 116 THR B C 1
ATOM 2744 O O . THR B 1 116 ? -1.995 -13.898 -17.891 1 98.44 116 THR B O 1
ATOM 2747 N N . VAL B 1 117 ? -0.905 -13.023 -19.656 1 98.75 117 VAL B N 1
ATOM 2748 C CA . VAL B 1 117 ? 0.234 -12.547 -18.875 1 98.75 117 VAL B CA 1
ATOM 2749 C C . VAL B 1 117 ? 0.493 -11.07 -19.188 1 98.75 117 VAL B C 1
ATOM 2751 O O . VAL B 1 117 ? 0.684 -10.703 -20.359 1 98.75 117 VAL B O 1
ATOM 2754 N N . ILE B 1 118 ? 0.494 -10.273 -18.203 1 98.69 118 ILE B N 1
ATOM 2755 C CA . ILE B 1 118 ? 0.792 -8.852 -18.328 1 98.69 118 ILE B CA 1
ATOM 2756 C C . ILE B 1 118 ? 2.199 -8.578 -17.797 1 98.69 118 ILE B C 1
ATOM 2758 O O . ILE B 1 118 ? 2.518 -8.914 -16.656 1 98.69 118 ILE B O 1
ATOM 2762 N N . GLU B 1 119 ? 3.012 -8 -18.594 1 98.31 119 GLU B N 1
ATOM 2763 C CA . GLU B 1 119 ? 4.34 -7.605 -18.141 1 98.31 119 GLU B CA 1
ATOM 2764 C C . GLU B 1 119 ? 4.309 -6.234 -17.469 1 98.31 119 GLU B C 1
ATOM 2766 O O . GLU B 1 119 ? 3.6 -5.332 -17.906 1 98.31 119 GLU B O 1
ATOM 2771 N N . LYS B 1 120 ? 4.977 -6.129 -16.391 1 98.38 120 LYS B N 1
ATOM 2772 C CA . LYS B 1 120 ? 5.066 -4.871 -15.648 1 98.38 120 LYS B CA 1
ATOM 2773 C C . LYS B 1 120 ? 6.5 -4.59 -15.211 1 98.38 120 LYS B C 1
ATOM 2775 O O . LYS B 1 120 ? 7.312 -5.512 -15.102 1 98.38 120 LYS B O 1
ATOM 2780 N N . ARG B 1 121 ? 6.781 -3.328 -14.797 1 97.12 121 ARG B N 1
ATOM 2781 C CA . ARG B 1 121 ? 8.156 -2.928 -14.508 1 97.12 121 ARG B CA 1
ATOM 2782 C C . ARG B 1 121 ? 8.273 -2.367 -13.094 1 97.12 121 ARG B C 1
ATOM 2784 O O . ARG B 1 121 ? 9.344 -1.921 -12.688 1 97.12 121 ARG B O 1
ATOM 2791 N N . THR B 1 122 ? 7.176 -2.279 -12.406 1 98.06 122 THR B N 1
ATOM 2792 C CA . THR B 1 122 ? 7.168 -1.782 -11.031 1 98.06 122 THR B CA 1
ATOM 2793 C C . THR B 1 122 ? 6.227 -2.613 -10.164 1 98.06 122 THR B C 1
ATOM 2795 O O . THR B 1 122 ? 5.742 -3.664 -10.594 1 98.06 122 THR B O 1
ATOM 2798 N N . TYR B 1 123 ? 6.031 -2.172 -8.914 1 98.75 123 TYR B N 1
ATOM 2799 C CA . TYR B 1 123 ? 5.273 -2.957 -7.949 1 98.75 123 TYR B CA 1
ATOM 2800 C C . TYR B 1 123 ? 3.795 -2.992 -8.32 1 98.75 123 TYR B C 1
ATOM 2802 O O . TYR B 1 123 ? 3.086 -3.939 -7.973 1 98.75 123 TYR B O 1
ATOM 2810 N N . ASP B 1 124 ? 3.287 -2.012 -9.016 1 98.88 124 ASP B N 1
ATOM 2811 C CA . ASP B 1 124 ? 1.865 -1.836 -9.289 1 98.88 124 ASP B CA 1
ATOM 2812 C C . ASP B 1 124 ? 1.48 -2.482 -10.617 1 98.88 124 ASP B C 1
ATOM 2814 O O . ASP B 1 124 ? 1.908 -2.027 -11.68 1 98.88 124 ASP B O 1
ATOM 2818 N N . ALA B 1 125 ? 0.643 -3.436 -10.594 1 98.88 125 ALA B N 1
ATOM 2819 C CA . ALA B 1 125 ? 0.26 -4.164 -11.797 1 98.88 125 ALA B CA 1
ATOM 2820 C C . ALA B 1 125 ? -0.601 -3.301 -12.719 1 98.88 125 ALA B C 1
ATOM 2822 O O . ALA B 1 125 ? -0.785 -3.623 -13.891 1 98.88 125 ALA B O 1
ATOM 2823 N N . PHE B 1 126 ? -1.176 -2.229 -12.227 1 98.88 126 PHE B N 1
ATOM 2824 C CA . PHE B 1 126 ? -2.059 -1.372 -13.008 1 98.88 126 PHE B CA 1
ATOM 2825 C C . PHE B 1 126 ? -1.266 -0.284 -13.719 1 98.88 126 PHE B C 1
ATOM 2827 O O . PHE B 1 126 ? -1.73 0.281 -14.711 1 98.88 126 PHE B O 1
ATOM 2834 N N . TYR B 1 127 ? -0.129 0.116 -13.172 1 98.5 127 TYR B N 1
ATOM 2835 C CA . TYR B 1 127 ? 0.59 1.279 -13.672 1 98.5 127 TYR B CA 1
ATOM 2836 C C . TYR B 1 127 ? 1.275 0.964 -15 1 98.5 127 TYR B C 1
ATOM 2838 O O . TYR B 1 127 ? 2.162 0.11 -15.055 1 98.5 127 TYR B O 1
ATOM 2846 N N . GLY B 1 128 ? 0.887 1.621 -16 1 97.56 128 GLY B N 1
ATOM 2847 C CA . GLY B 1 128 ? 1.52 1.466 -17.312 1 97.56 128 GLY B CA 1
ATOM 2848 C C . GLY B 1 128 ? 1.212 0.134 -17.969 1 97.56 128 GLY B C 1
ATOM 2849 O O . GLY B 1 128 ? 2.018 -0.38 -18.75 1 97.56 128 GLY B O 1
ATOM 2850 N N . THR B 1 129 ? 0.183 -0.556 -17.672 1 98.69 129 THR B N 1
ATOM 2851 C CA . THR B 1 129 ? -0.177 -1.855 -18.234 1 98.69 129 THR B CA 1
ATOM 2852 C C . THR B 1 129 ? -1.612 -1.844 -18.75 1 98.69 129 THR B C 1
ATOM 2854 O O . THR B 1 129 ? -2.326 -0.851 -18.594 1 98.69 129 THR B O 1
ATOM 2857 N N . GLU B 1 130 ? -2.041 -2.914 -19.297 1 98.62 130 GLU B N 1
ATOM 2858 C CA . GLU B 1 130 ? -3.387 -3.037 -19.859 1 98.62 130 GLU B CA 1
ATOM 2859 C C . GLU B 1 130 ? -4.332 -3.707 -18.859 1 98.62 130 GLU B C 1
ATOM 2861 O O . GLU B 1 130 ? -5.48 -4.004 -19.188 1 98.62 130 GLU B O 1
ATOM 2866 N N . LEU B 1 131 ? -3.934 -3.91 -17.641 1 98.88 131 LEU B N 1
ATOM 2867 C CA . LEU B 1 131 ? -4.68 -4.707 -16.672 1 98.88 131 LEU B CA 1
ATOM 2868 C C . LEU B 1 131 ? -6.082 -4.145 -16.484 1 98.88 131 LEU B C 1
ATOM 2870 O O . LEU B 1 131 ? -7.066 -4.883 -16.531 1 98.88 131 LEU B O 1
ATOM 2874 N N . GLU B 1 132 ? -6.172 -2.854 -16.219 1 98.81 132 GLU B N 1
ATOM 2875 C CA . GLU B 1 132 ? -7.484 -2.268 -15.953 1 98.81 132 GLU B CA 1
ATOM 2876 C C . GLU B 1 132 ? -8.43 -2.461 -17.141 1 98.81 132 GLU B C 1
ATOM 2878 O O . GLU B 1 132 ? -9.594 -2.809 -16.953 1 98.81 132 GLU B O 1
ATOM 2883 N N . GLY B 1 133 ? -7.883 -2.143 -18.359 1 98.81 133 GLY B N 1
ATOM 2884 C CA . GLY B 1 133 ? -8.688 -2.342 -19.547 1 98.81 133 GLY B CA 1
ATOM 2885 C C . GLY B 1 133 ? -9.219 -3.76 -19.672 1 98.81 133 GLY B C 1
ATOM 2886 O O . GLY B 1 133 ? -10.391 -3.965 -20 1 98.81 133 GLY B O 1
ATOM 2887 N N . ILE B 1 134 ? -8.383 -4.758 -19.406 1 98.88 134 ILE B N 1
ATOM 2888 C CA . ILE B 1 134 ? -8.773 -6.164 -19.484 1 98.88 134 ILE B CA 1
ATOM 2889 C C . ILE B 1 134 ? -9.875 -6.449 -18.469 1 98.88 134 ILE B C 1
ATOM 2891 O O . ILE B 1 134 ? -10.891 -7.066 -18.797 1 98.88 134 ILE B O 1
ATOM 2895 N N . LEU B 1 135 ? -9.727 -5.984 -17.219 1 98.88 135 LEU B N 1
ATOM 2896 C CA . LEU B 1 135 ? -10.695 -6.234 -16.156 1 98.88 135 LEU B CA 1
ATOM 2897 C C . LEU B 1 135 ? -12.047 -5.602 -16.484 1 98.88 135 LEU B C 1
ATOM 2899 O O . LEU B 1 135 ? -13.094 -6.211 -16.266 1 98.88 135 LEU B O 1
ATOM 2903 N N . ARG B 1 136 ? -12.016 -4.387 -17.016 1 98.81 136 ARG B N 1
ATOM 2904 C CA . ARG B 1 136 ? -13.25 -3.695 -17.375 1 98.81 136 ARG B CA 1
ATOM 2905 C C . ARG B 1 136 ? -13.953 -4.406 -18.531 1 98.81 136 ARG B C 1
ATOM 2907 O O . ARG B 1 136 ? -15.18 -4.535 -18.531 1 98.81 136 ARG B O 1
ATOM 2914 N N . LYS B 1 137 ? -13.18 -4.82 -19.5 1 98.69 137 LYS B N 1
ATOM 2915 C CA . LYS B 1 137 ? -13.75 -5.551 -20.625 1 98.69 137 LYS B CA 1
ATOM 2916 C C . LYS B 1 137 ? -14.445 -6.828 -20.172 1 98.69 137 LYS B C 1
ATOM 2918 O O . LYS B 1 137 ? -15.469 -7.223 -20.719 1 98.69 137 LYS B O 1
ATOM 2923 N N . LEU B 1 138 ? -13.93 -7.43 -19.156 1 98.56 138 LEU B N 1
ATOM 2924 C CA . LEU B 1 138 ? -14.477 -8.672 -18.625 1 98.56 138 LEU B CA 1
ATOM 2925 C C . LEU B 1 138 ? -15.578 -8.383 -17.609 1 98.56 138 LEU B C 1
ATOM 2927 O O . LEU B 1 138 ? -16.141 -9.312 -17 1 98.56 138 LEU B O 1
ATOM 2931 N N . HIS B 1 139 ? -15.844 -7.109 -17.328 1 98.56 139 HIS B N 1
ATOM 2932 C CA . HIS B 1 139 ? -16.875 -6.664 -16.406 1 98.56 139 HIS B CA 1
ATOM 2933 C C . HIS B 1 139 ? -16.609 -7.168 -14.984 1 98.56 139 HIS B C 1
ATOM 2935 O O . HIS B 1 139 ? -17.531 -7.527 -14.258 1 98.56 139 HIS B O 1
ATOM 2941 N N . VAL B 1 140 ? -15.359 -7.219 -14.719 1 98.81 140 VAL B N 1
ATOM 2942 C CA . VAL B 1 140 ? -14.953 -7.676 -13.391 1 98.81 140 VAL B CA 1
ATOM 2943 C C . VAL B 1 140 ? -15.359 -6.641 -12.344 1 98.81 140 VAL B C 1
ATOM 2945 O O . VAL B 1 140 ? -15.203 -5.438 -12.555 1 98.81 140 VAL B O 1
ATOM 2948 N N . GLU B 1 141 ? -15.852 -7.09 -11.195 1 98.75 141 GLU B N 1
ATOM 2949 C CA . GLU B 1 141 ? -16.203 -6.254 -10.055 1 98.75 141 GLU B CA 1
ATOM 2950 C C . GLU B 1 141 ? -15.242 -6.473 -8.891 1 98.75 141 GLU B C 1
ATOM 2952 O O . GLU B 1 141 ? -15.016 -5.562 -8.086 1 98.75 141 GLU B O 1
ATOM 2957 N N . THR B 1 142 ? -14.758 -7.73 -8.742 1 98.88 142 THR B N 1
ATOM 2958 C CA . THR B 1 142 ? -13.922 -8.125 -7.609 1 98.88 142 THR B CA 1
ATOM 2959 C C . THR B 1 142 ? -12.633 -8.781 -8.094 1 98.88 142 THR B C 1
ATOM 2961 O O . THR B 1 142 ? -12.656 -9.625 -8.984 1 98.88 142 THR B O 1
ATOM 2964 N N . VAL B 1 143 ? -11.516 -8.352 -7.562 1 98.94 143 VAL B N 1
ATOM 2965 C CA . VAL B 1 143 ? -10.258 -9.031 -7.867 1 98.94 143 VAL B CA 1
ATOM 2966 C C . VAL B 1 143 ? -9.789 -9.82 -6.645 1 98.94 143 VAL B C 1
ATOM 2968 O O . VAL B 1 143 ? -9.938 -9.359 -5.508 1 98.94 143 VAL B O 1
ATOM 2971 N N . VAL B 1 144 ? -9.297 -11.016 -6.824 1 99 144 VAL B N 1
ATOM 2972 C CA . VAL B 1 144 ? -8.648 -11.859 -5.824 1 99 144 VAL B CA 1
ATOM 2973 C C . VAL B 1 144 ? -7.133 -11.82 -6.016 1 99 144 VAL B C 1
ATOM 2975 O O . VAL B 1 144 ? -6.617 -12.289 -7.031 1 99 144 VAL B O 1
ATOM 2978 N N . ILE B 1 145 ? -6.457 -11.328 -5.062 1 99 145 ILE B N 1
ATOM 2979 C CA . ILE B 1 145 ? -5.02 -11.102 -5.18 1 99 145 ILE B CA 1
ATOM 2980 C C . ILE B 1 145 ? -4.266 -12.336 -4.695 1 99 145 ILE B C 1
ATOM 2982 O O . ILE B 1 145 ? -4.453 -12.781 -3.559 1 99 145 ILE B O 1
ATOM 2986 N N . THR B 1 146 ? -3.402 -12.867 -5.516 1 99 146 THR B N 1
ATOM 2987 C CA . THR B 1 146 ? -2.521 -13.977 -5.18 1 99 146 THR B CA 1
ATOM 2988 C C . THR B 1 146 ? -1.122 -13.75 -5.742 1 99 146 THR B C 1
ATOM 2990 O O . THR B 1 146 ? -0.938 -12.938 -6.652 1 99 146 THR B O 1
ATOM 2993 N N . GLY B 1 147 ? -0.151 -14.383 -5.156 1 98.94 147 GLY B N 1
ATOM 2994 C CA . GLY B 1 147 ? 1.181 -14.328 -5.738 1 98.94 147 GLY B CA 1
ATOM 2995 C C . GLY B 1 147 ? 2.23 -13.789 -4.785 1 98.94 147 GLY B C 1
ATOM 2996 O O . GLY B 1 147 ? 2.189 -14.078 -3.586 1 98.94 147 GLY B O 1
ATOM 2997 N N . VAL B 1 148 ? 3.281 -13.109 -5.316 1 98.88 148 VAL B N 1
ATOM 2998 C CA . VAL B 1 148 ? 4.43 -12.633 -4.555 1 98.88 148 VAL B CA 1
ATOM 2999 C C . VAL B 1 148 ? 4.844 -11.25 -5.043 1 98.88 148 VAL B C 1
ATOM 3001 O O . VAL B 1 148 ? 4.609 -10.898 -6.203 1 98.88 148 VAL B O 1
ATOM 3004 N N . MET B 1 149 ? 5.555 -10.523 -4.141 1 98.5 149 MET B N 1
ATOM 3005 C CA . MET B 1 149 ? 5.648 -10.742 -2.701 1 98.5 149 MET B CA 1
ATOM 3006 C C . MET B 1 149 ? 4.551 -9.977 -1.966 1 98.5 149 MET B C 1
ATOM 3008 O O . MET B 1 149 ? 4.156 -8.891 -2.389 1 98.5 149 MET B O 1
ATOM 3012 N N . THR B 1 150 ? 4.125 -10.406 -0.874 1 98.94 150 THR B N 1
ATOM 3013 C CA . THR B 1 150 ? 2.932 -9.977 -0.152 1 98.94 150 THR B CA 1
ATOM 3014 C C . THR B 1 150 ? 2.953 -8.461 0.07 1 98.94 150 THR B C 1
ATOM 3016 O O . THR B 1 150 ? 2.041 -7.754 -0.361 1 98.94 150 THR B O 1
ATOM 3019 N N . HIS B 1 151 ? 4.047 -7.898 0.616 1 98.88 151 HIS B N 1
ATOM 3020 C CA . HIS B 1 151 ? 4.074 -6.527 1.105 1 98.88 151 HIS B CA 1
ATOM 3021 C C . HIS B 1 151 ? 4.57 -5.566 0.027 1 98.88 151 HIS B C 1
ATOM 3023 O O . HIS B 1 151 ? 4.598 -4.352 0.236 1 98.88 151 HIS B O 1
ATOM 3029 N N . LEU B 1 152 ? 4.961 -6.051 -1.17 1 98.81 152 LEU B N 1
ATOM 3030 C CA . LEU B 1 152 ? 5.465 -5.219 -2.258 1 98.81 152 LEU B CA 1
ATOM 3031 C C . LEU B 1 152 ? 4.457 -5.145 -3.398 1 98.81 152 LEU B C 1
ATOM 3033 O O . LEU B 1 152 ? 3.496 -4.375 -3.334 1 98.81 152 LEU B O 1
ATOM 3037 N N . CYS B 1 153 ? 4.562 -6.074 -4.336 1 98.88 153 CYS B N 1
ATOM 3038 C CA . CYS B 1 153 ? 3.736 -6.016 -5.539 1 98.88 153 CYS B CA 1
ATOM 3039 C C . CYS B 1 153 ? 2.287 -6.363 -5.219 1 98.88 153 CYS B C 1
ATOM 3041 O O . CYS B 1 153 ? 1.363 -5.762 -5.77 1 98.88 153 CYS B O 1
ATOM 3043 N N . CYS B 1 154 ? 2.061 -7.375 -4.371 1 98.94 154 CYS B N 1
ATOM 3044 C CA . CYS B 1 154 ? 0.698 -7.805 -4.078 1 98.94 154 CYS B CA 1
ATOM 3045 C C . CYS B 1 154 ? -0.082 -6.703 -3.371 1 98.94 154 CYS B C 1
ATOM 3047 O O . CYS B 1 154 ? -1.179 -6.34 -3.801 1 98.94 154 CYS B O 1
ATOM 3049 N N . GLU B 1 155 ? 0.472 -6.199 -2.312 1 99 155 GLU B N 1
ATOM 3050 C CA . GLU B 1 155 ? -0.213 -5.141 -1.577 1 99 155 GLU B CA 1
ATOM 3051 C C . GLU B 1 155 ? -0.396 -3.896 -2.443 1 99 155 GLU B C 1
ATOM 3053 O O . GLU B 1 155 ? -1.458 -3.27 -2.422 1 99 155 GLU B O 1
ATOM 3058 N N . THR B 1 156 ? 0.659 -3.496 -3.188 1 98.94 156 THR B N 1
ATOM 3059 C CA . THR B 1 156 ? 0.566 -2.311 -4.031 1 98.94 156 THR B CA 1
ATOM 3060 C C . THR B 1 156 ? -0.549 -2.467 -5.062 1 98.94 156 THR B C 1
ATOM 3062 O O . THR B 1 156 ? -1.354 -1.555 -5.258 1 98.94 156 THR B O 1
ATOM 3065 N N . THR B 1 157 ? -0.617 -3.615 -5.668 1 99 157 THR B N 1
ATOM 3066 C CA . THR B 1 157 ? -1.645 -3.895 -6.664 1 99 157 THR B CA 1
ATOM 3067 C C . THR B 1 157 ? -3.027 -3.922 -6.02 1 99 157 THR B C 1
ATOM 3069 O O . THR B 1 157 ? -3.998 -3.424 -6.598 1 99 157 THR B O 1
ATOM 3072 N N . ALA B 1 158 ? -3.141 -4.496 -4.816 1 98.94 158 ALA B N 1
ATOM 3073 C CA . ALA B 1 158 ? -4.41 -4.547 -4.094 1 98.94 158 ALA B CA 1
ATOM 3074 C C . ALA B 1 158 ? -4.926 -3.141 -3.797 1 98.94 158 ALA B C 1
ATOM 3076 O O . ALA B 1 158 ? -6.105 -2.846 -4.023 1 98.94 158 ALA B O 1
ATOM 3077 N N . ARG B 1 159 ? -4.078 -2.307 -3.305 1 98.94 159 ARG B N 1
ATOM 3078 C CA . ARG B 1 159 ? -4.457 -0.931 -3.002 1 98.94 159 ARG B CA 1
ATOM 3079 C C . ARG B 1 159 ? -4.93 -0.203 -4.254 1 98.94 159 ARG B C 1
ATOM 3081 O O . ARG B 1 159 ? -5.934 0.513 -4.223 1 98.94 159 ARG B O 1
ATOM 3088 N N . GLU B 1 160 ? -4.23 -0.403 -5.355 1 98.88 160 GLU B N 1
ATOM 3089 C CA . GLU B 1 160 ? -4.57 0.304 -6.586 1 98.88 160 GLU B CA 1
ATOM 3090 C C . GLU B 1 160 ? -5.867 -0.227 -7.191 1 98.88 160 GLU B C 1
ATOM 3092 O O . GLU B 1 160 ? -6.629 0.527 -7.797 1 98.88 160 GLU B O 1
ATOM 3097 N N . ALA B 1 161 ? -6.066 -1.535 -7.031 1 98.94 161 ALA B N 1
ATOM 3098 C CA . ALA B 1 161 ? -7.367 -2.059 -7.426 1 98.94 161 ALA B CA 1
ATOM 3099 C C . ALA B 1 161 ? -8.492 -1.358 -6.672 1 98.94 161 ALA B C 1
ATOM 3101 O O . ALA B 1 161 ? -9.477 -0.915 -7.273 1 98.94 161 ALA B O 1
ATOM 3102 N N . PHE B 1 162 ? -8.375 -1.224 -5.367 1 98.88 162 PHE B N 1
ATOM 3103 C CA . PHE B 1 162 ? -9.375 -0.571 -4.531 1 98.88 162 PHE B CA 1
ATOM 3104 C C . PHE B 1 162 ? -9.594 0.873 -4.969 1 98.88 162 PHE B C 1
ATOM 3106 O O . PHE B 1 162 ? -10.734 1.32 -5.117 1 98.88 162 PHE B O 1
ATOM 3113 N N . VAL B 1 163 ? -8.516 1.572 -5.215 1 98.44 163 VAL B N 1
ATOM 3114 C CA . VAL B 1 163 ? -8.531 2.975 -5.621 1 98.44 163 VAL B CA 1
ATOM 3115 C C . VAL B 1 163 ? -9.297 3.125 -6.934 1 98.44 163 VAL B C 1
ATOM 3117 O O . VAL B 1 163 ? -9.969 4.133 -7.156 1 98.44 163 VAL B O 1
ATOM 3120 N N . ARG B 1 164 ? -9.32 2.146 -7.715 1 98.44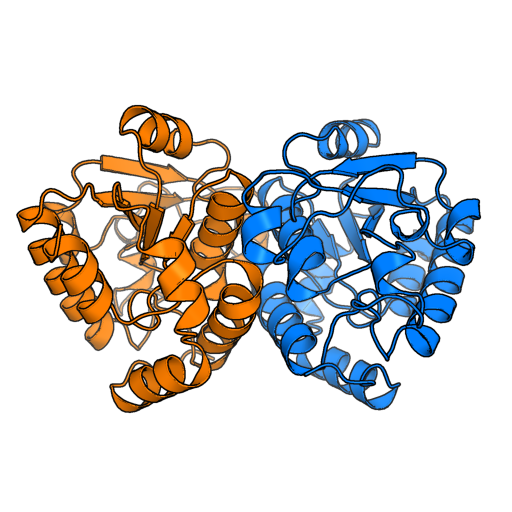 164 ARG B N 1
ATOM 3121 C CA . ARG B 1 164 ? -9.938 2.186 -9.031 1 98.44 164 ARG B CA 1
ATOM 3122 C C . ARG B 1 164 ? -11.375 1.681 -8.977 1 98.44 164 ARG B C 1
ATOM 3124 O O . ARG B 1 164 ? -12.047 1.578 -10.008 1 98.44 164 ARG B O 1
ATOM 3131 N N . GLY B 1 165 ? -11.844 1.261 -7.805 1 98.12 165 GLY B N 1
ATOM 3132 C CA . GLY B 1 165 ? -13.25 0.95 -7.617 1 98.12 165 GLY B CA 1
ATOM 3133 C C . GLY B 1 165 ? -13.539 -0.539 -7.621 1 98.12 165 GLY B C 1
ATOM 3134 O O . GLY B 1 165 ? -14.703 -0.952 -7.609 1 98.12 165 GLY B O 1
ATOM 3135 N N . PHE B 1 166 ? -12.539 -1.394 -7.637 1 98.81 166 PHE B N 1
ATOM 3136 C CA . PHE B 1 166 ? -12.75 -2.832 -7.531 1 98.81 166 PHE B CA 1
ATOM 3137 C C . PHE B 1 166 ? -12.875 -3.254 -6.07 1 98.81 166 PHE B C 1
ATOM 3139 O O . PHE B 1 166 ? -12.188 -2.711 -5.203 1 98.81 166 PHE B O 1
ATOM 3146 N N . ASN B 1 167 ? -13.766 -4.223 -5.832 1 98.75 167 ASN B N 1
ATOM 3147 C CA . ASN B 1 167 ? -13.656 -4.93 -4.562 1 98.75 167 ASN B CA 1
ATOM 3148 C C . ASN B 1 167 ? -12.414 -5.812 -4.516 1 98.75 167 ASN B C 1
ATOM 3150 O O . ASN B 1 167 ? -11.984 -6.34 -5.539 1 98.75 167 ASN B O 1
ATOM 3154 N N . VAL B 1 168 ? -11.836 -5.91 -3.354 1 98.94 168 VAL B N 1
ATOM 3155 C CA . VAL B 1 168 ? -10.57 -6.633 -3.262 1 98.94 168 VAL B CA 1
ATOM 3156 C C . VAL B 1 168 ? -10.695 -7.766 -2.244 1 98.94 168 VAL B C 1
ATOM 3158 O O . VAL B 1 168 ? -11.102 -7.539 -1.102 1 98.94 168 VAL B O 1
ATOM 3161 N N . VAL B 1 169 ? -10.398 -8.922 -2.672 1 98.94 169 VAL B N 1
ATOM 3162 C CA . VAL B 1 169 ? -10.211 -10.094 -1.829 1 98.94 169 VAL B CA 1
ATOM 3163 C C . VAL B 1 169 ? -8.727 -10.453 -1.769 1 98.94 169 VAL B C 1
ATOM 3165 O O . VAL B 1 169 ? -8.086 -10.633 -2.805 1 98.94 169 VAL B O 1
ATOM 3168 N N . PHE B 1 170 ? -8.18 -10.469 -0.583 1 98.94 170 PHE B N 1
ATOM 3169 C CA . PHE B 1 170 ? -6.773 -10.734 -0.326 1 98.94 170 PHE B CA 1
ATOM 3170 C C . PHE B 1 170 ? -6.617 -11.922 0.617 1 98.94 170 PHE B C 1
ATOM 3172 O O . PHE B 1 170 ? -6.406 -11.742 1.819 1 98.94 170 PHE B O 1
ATOM 3179 N N . PRO B 1 171 ? -6.711 -13.148 0.064 1 98.94 171 PRO B N 1
ATOM 3180 C CA . PRO B 1 171 ? -6.684 -14.32 0.937 1 98.94 171 PRO B CA 1
ATOM 3181 C C . PRO B 1 171 ? -5.402 -14.414 1.764 1 98.94 171 PRO B C 1
ATOM 3183 O O . PRO B 1 171 ? -4.301 -14.273 1.223 1 98.94 171 PRO B O 1
ATOM 3186 N N . VAL B 1 172 ? -5.508 -14.734 3.055 1 98.81 172 VAL B N 1
ATOM 3187 C CA . VAL B 1 172 ? -4.375 -14.758 3.973 1 98.81 172 VAL B CA 1
ATOM 3188 C C . VAL B 1 172 ? -3.336 -15.766 3.486 1 98.81 172 VAL B C 1
ATOM 3190 O O . VAL B 1 172 ? -2.139 -15.602 3.738 1 98.81 172 VAL B O 1
ATOM 3193 N N . ASP B 1 173 ? -3.785 -16.781 2.758 1 98.94 173 ASP B N 1
ATOM 3194 C CA . ASP B 1 173 ? -2.914 -17.859 2.314 1 98.94 173 ASP B CA 1
ATOM 3195 C C . ASP B 1 173 ? -2.727 -17.828 0.798 1 98.94 173 ASP B C 1
ATOM 3197 O O . ASP B 1 173 ? -2.373 -18.844 0.189 1 98.94 173 ASP B O 1
ATOM 3201 N N . GLY B 1 174 ? -2.994 -16.719 0.182 1 98.94 174 GLY B N 1
ATOM 3202 C CA . GLY B 1 174 ? -2.908 -16.594 -1.265 1 98.94 174 GLY B CA 1
ATOM 3203 C C . GLY B 1 174 ? -1.677 -15.844 -1.731 1 98.94 174 GLY B C 1
ATOM 3204 O O . GLY B 1 174 ? -1.438 -15.719 -2.934 1 98.94 174 GLY B O 1
ATOM 3205 N N . THR B 1 175 ? -0.896 -15.281 -0.762 1 98.94 175 THR B N 1
ATOM 3206 C CA . THR B 1 175 ? 0.32 -14.555 -1.098 1 98.94 175 THR B CA 1
ATOM 3207 C C . THR B 1 175 ? 1.487 -15.016 -0.231 1 98.94 175 THR B C 1
ATOM 3209 O O . THR B 1 175 ? 1.283 -15.625 0.822 1 98.94 175 THR B O 1
ATOM 3212 N N . LEU B 1 176 ? 2.68 -14.773 -0.69 1 98.94 176 LEU B N 1
ATOM 3213 C CA . LEU B 1 176 ? 3.895 -15.195 0 1 98.94 176 LEU B CA 1
ATOM 3214 C C . LEU B 1 176 ? 4.941 -14.086 -0.024 1 98.94 176 LEU B C 1
ATOM 3216 O O . LEU B 1 176 ? 5.023 -13.32 -0.991 1 98.94 176 LEU B O 1
ATOM 3220 N N . THR B 1 177 ? 5.684 -14 1.055 1 98.81 177 THR B N 1
ATOM 3221 C CA . THR B 1 177 ? 6.773 -13.039 1.133 1 98.81 177 THR B CA 1
ATOM 3222 C C . THR B 1 177 ? 7.906 -13.57 2.006 1 98.81 177 THR B C 1
ATOM 3224 O O . THR B 1 177 ? 7.996 -14.773 2.248 1 98.81 177 THR B O 1
ATOM 3227 N N . GLN B 1 178 ? 8.805 -12.727 2.484 1 98.62 178 GLN B N 1
ATOM 3228 C CA . GLN B 1 178 ? 10.094 -13.102 3.062 1 98.62 178 GLN B CA 1
ATOM 3229 C C . GLN B 1 178 ? 9.922 -13.633 4.484 1 98.62 178 GLN B C 1
ATOM 3231 O O . GLN B 1 178 ? 10.664 -14.516 4.922 1 98.62 178 GLN B O 1
ATOM 3236 N N . ASN B 1 179 ? 9.023 -13.094 5.211 1 98.69 179 ASN B N 1
ATOM 3237 C CA . ASN B 1 179 ? 8.844 -13.516 6.598 1 98.69 179 ASN B CA 1
ATOM 3238 C C . ASN B 1 179 ? 7.465 -13.141 7.125 1 98.69 179 ASN B C 1
ATOM 3240 O O . ASN B 1 179 ? 6.707 -12.438 6.457 1 98.69 179 ASN B O 1
ATOM 3244 N N . ARG B 1 180 ? 7.172 -13.633 8.297 1 98.69 180 ARG B N 1
ATOM 3245 C CA . ARG B 1 180 ? 5.832 -13.523 8.867 1 98.69 180 ARG B CA 1
ATOM 3246 C C . ARG B 1 180 ? 5.492 -12.07 9.188 1 98.69 180 ARG B C 1
ATOM 3248 O O . ARG B 1 180 ? 4.324 -11.68 9.172 1 98.69 180 ARG B O 1
ATOM 3255 N N . PHE B 1 181 ? 6.465 -11.219 9.414 1 98.62 181 PHE B N 1
ATOM 3256 C CA . PHE B 1 181 ? 6.219 -9.852 9.852 1 98.62 181 PHE B CA 1
ATOM 3257 C C . PHE B 1 181 ? 5.738 -8.984 8.695 1 98.62 181 PHE B C 1
ATOM 3259 O O . PHE B 1 181 ? 4.785 -8.211 8.844 1 98.62 181 PHE B O 1
ATOM 3266 N N . PHE B 1 182 ? 6.387 -9.156 7.516 1 98.81 182 PHE B N 1
ATOM 3267 C CA . PHE B 1 182 ? 5.934 -8.445 6.324 1 98.81 182 PHE B CA 1
ATOM 3268 C C . PHE B 1 182 ? 4.539 -8.906 5.918 1 98.81 182 PHE B C 1
ATOM 3270 O O . PHE B 1 182 ? 3.697 -8.094 5.527 1 98.81 182 PHE B O 1
ATOM 3277 N N . HIS B 1 183 ? 4.312 -10.172 6.035 1 98.94 183 HIS B N 1
ATOM 3278 C CA . HIS B 1 183 ? 3.02 -10.758 5.695 1 98.94 183 HIS B CA 1
ATOM 3279 C C . HIS B 1 183 ? 1.91 -10.203 6.582 1 98.94 183 HIS B C 1
ATOM 3281 O O . HIS B 1 183 ? 0.899 -9.711 6.078 1 98.94 183 HIS B O 1
ATOM 3287 N N . GLU B 1 184 ? 2.141 -10.242 7.848 1 98.88 184 GLU B N 1
ATOM 3288 C CA . GLU B 1 184 ? 1.117 -9.805 8.797 1 98.88 184 GLU B CA 1
ATOM 3289 C C . GLU B 1 184 ? 0.891 -8.297 8.703 1 98.88 184 GLU B C 1
ATOM 3291 O O . GLU B 1 184 ? -0.235 -7.824 8.867 1 98.88 184 GLU B O 1
ATOM 3296 N N . ALA B 1 185 ? 1.951 -7.516 8.508 1 98.94 185 ALA B N 1
ATOM 3297 C CA . ALA B 1 185 ? 1.807 -6.066 8.375 1 98.94 185 ALA B CA 1
ATOM 3298 C C . ALA B 1 185 ? 0.868 -5.715 7.227 1 98.94 185 ALA B C 1
ATOM 3300 O O . ALA B 1 185 ? 0.018 -4.832 7.359 1 98.94 185 ALA B O 1
ATOM 3301 N N . THR B 1 186 ? 1.003 -6.418 6.145 1 98.94 186 THR B N 1
ATOM 3302 C CA . THR B 1 186 ? 0.15 -6.195 4.984 1 98.94 186 THR B CA 1
ATOM 3303 C C . THR B 1 186 ? -1.297 -6.562 5.297 1 98.94 186 THR B C 1
ATOM 3305 O O . THR B 1 186 ? -2.213 -5.785 5.027 1 98.94 186 THR B O 1
ATOM 3308 N N . LEU B 1 187 ? -1.499 -7.727 5.883 1 98.94 187 LEU B N 1
ATOM 3309 C CA . LEU B 1 187 ? -2.85 -8.18 6.203 1 98.94 187 LEU B CA 1
ATOM 3310 C C . LEU B 1 187 ? -3.535 -7.199 7.156 1 98.94 187 LEU B C 1
ATOM 3312 O O . LEU B 1 187 ? -4.723 -6.91 7.004 1 98.94 187 LEU B O 1
ATOM 3316 N N . ARG B 1 188 ? -2.824 -6.707 8.117 1 98.75 188 ARG B N 1
ATOM 3317 C CA . ARG B 1 188 ? -3.371 -5.777 9.102 1 98.75 188 ARG B CA 1
ATOM 3318 C C . ARG B 1 188 ? -3.906 -4.52 8.422 1 98.75 188 ARG B C 1
ATOM 3320 O O . ARG B 1 188 ? -5.059 -4.137 8.641 1 98.75 188 ARG B O 1
ATOM 3327 N N . ASN B 1 189 ? -3.096 -3.928 7.59 1 98.75 189 ASN B N 1
ATOM 3328 C CA . ASN B 1 189 ? -3.486 -2.664 6.977 1 98.75 189 ASN B CA 1
ATOM 3329 C C . ASN B 1 189 ? -4.582 -2.861 5.93 1 98.75 189 ASN B C 1
ATOM 3331 O O . ASN B 1 189 ? -5.551 -2.102 5.891 1 98.75 189 ASN B O 1
ATOM 3335 N N . LEU B 1 190 ? -4.469 -3.904 5.133 1 98.81 190 LEU B N 1
ATOM 3336 C CA . LEU B 1 190 ? -5.441 -4.117 4.066 1 98.81 190 LEU B CA 1
ATOM 3337 C C . LEU B 1 190 ? -6.801 -4.492 4.637 1 98.81 190 LEU B C 1
ATOM 3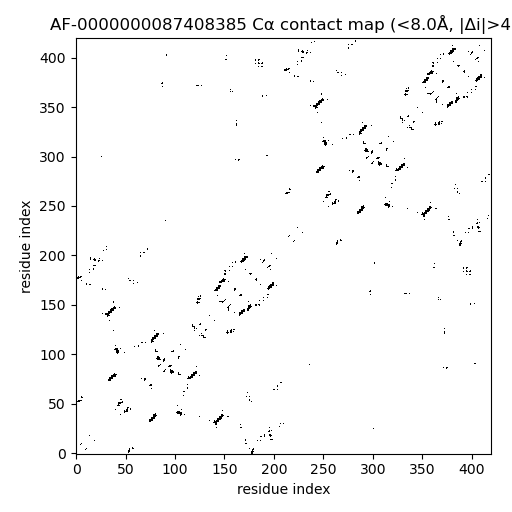339 O O . LEU B 1 190 ? -7.836 -4.059 4.125 1 98.81 190 LEU B O 1
ATOM 3343 N N . SER B 1 191 ? -6.785 -5.328 5.699 1 98.56 191 SER B N 1
ATOM 3344 C CA . SER B 1 191 ? -8.055 -5.773 6.262 1 98.56 191 SER B CA 1
ATOM 3345 C C . SER B 1 191 ? -8.812 -4.613 6.902 1 98.56 191 SER B C 1
ATOM 3347 O O . SER B 1 191 ? -10.039 -4.664 7.039 1 98.56 191 SER B O 1
ATOM 3349 N N . HIS B 1 192 ? -8.086 -3.605 7.246 1 97.5 192 HIS B N 1
ATOM 3350 C CA . HIS B 1 192 ? -8.742 -2.443 7.84 1 97.5 192 HIS B CA 1
ATOM 3351 C C . HIS B 1 192 ? -9.375 -1.564 6.77 1 97.5 192 HIS B C 1
ATOM 3353 O O . HIS B 1 192 ? -10.531 -1.16 6.898 1 97.5 192 HIS B O 1
ATOM 3359 N N . GLY B 1 193 ? -8.617 -1.425 5.648 1 96.94 193 GLY B N 1
ATOM 3360 C CA . GLY B 1 193 ? -9.078 -0.303 4.844 1 96.94 193 GLY B CA 1
ATOM 3361 C C . GLY B 1 193 ? -9.352 -0.679 3.398 1 96.94 193 GLY B C 1
ATOM 3362 O O . GLY B 1 193 ? -9.906 0.116 2.641 1 96.94 193 GLY B O 1
ATOM 3363 N N . PHE B 1 194 ? -9.039 -1.906 2.943 1 98.12 194 PHE B N 1
ATOM 3364 C CA . PHE B 1 194 ? -9 -2.1 1.499 1 98.12 194 PHE B CA 1
ATOM 3365 C C . PHE B 1 194 ? -9.68 -3.406 1.107 1 98.12 194 PHE B C 1
ATOM 3367 O O . PHE B 1 194 ? -10.312 -3.494 0.053 1 98.12 194 PHE B O 1
ATOM 3374 N N . ALA B 1 195 ? -9.508 -4.43 1.936 1 98.75 195 ALA B N 1
ATOM 3375 C CA . ALA B 1 195 ? -9.766 -5.77 1.416 1 98.75 195 ALA B CA 1
ATOM 3376 C C . ALA B 1 195 ? -10.359 -6.672 2.492 1 98.75 195 ALA B C 1
ATOM 3378 O O . ALA B 1 195 ? -10.211 -6.402 3.688 1 98.75 195 ALA B O 1
ATOM 3379 N N . VAL B 1 196 ? -11.078 -7.695 2.07 1 98.69 196 VAL B N 1
ATOM 3380 C CA . VAL B 1 196 ? -11.406 -8.805 2.959 1 98.69 196 VAL B CA 1
ATOM 3381 C C . VAL B 1 196 ? -10.352 -9.898 2.83 1 98.69 196 VAL B C 1
ATOM 3383 O O . VAL B 1 196 ? -9.742 -10.062 1.771 1 98.69 196 VAL B O 1
ATOM 3386 N N . THR B 1 197 ? -10.102 -10.633 3.922 1 98.88 197 THR B N 1
ATOM 3387 C CA . THR B 1 197 ? -8.953 -11.523 3.963 1 98.88 197 THR B CA 1
ATOM 3388 C C . THR B 1 197 ? -9.383 -12.945 4.301 1 98.88 197 THR B C 1
ATOM 3390 O O . THR B 1 197 ? -8.93 -13.516 5.301 1 98.88 197 THR B O 1
ATOM 3393 N N . PRO B 1 198 ? -10.125 -13.578 3.525 1 98.88 198 PRO B N 1
ATOM 3394 C CA . PRO B 1 198 ? -10.508 -14.977 3.748 1 98.88 198 PRO B CA 1
ATOM 3395 C C . PRO B 1 198 ? -9.391 -15.953 3.408 1 98.88 198 PRO B C 1
ATOM 3397 O O . PRO B 1 198 ? -8.289 -15.539 3.041 1 98.88 198 PRO B O 1
ATOM 3400 N N . LEU B 1 199 ? -9.68 -17.234 3.586 1 98.88 199 LEU B N 1
ATOM 3401 C CA . LEU B 1 199 ? -8.836 -18.297 3.062 1 98.88 199 LEU B CA 1
ATOM 3402 C C . LEU B 1 199 ? -9.172 -18.594 1.607 1 98.88 199 LEU B C 1
ATOM 3404 O O . LEU B 1 199 ? -10.312 -18.391 1.173 1 98.88 199 LEU B O 1
ATOM 3408 N N . LEU B 1 200 ? -8.188 -19.141 0.87 1 98.88 200 LEU B N 1
ATOM 3409 C CA . LEU B 1 200 ? -8.422 -19.547 -0.513 1 98.88 200 LEU B CA 1
ATOM 3410 C C . LEU B 1 200 ? -9.617 -20.484 -0.615 1 98.88 200 LEU B C 1
ATOM 3412 O O . LEU B 1 200 ? -10.422 -20.375 -1.548 1 98.88 200 LEU B O 1
ATOM 3416 N N . GLY B 1 201 ? -9.719 -21.406 0.341 1 98.62 201 GLY B N 1
ATOM 3417 C CA . GLY B 1 201 ? -10.852 -22.312 0.337 1 98.62 201 GLY B CA 1
ATOM 3418 C C . GLY B 1 201 ? -12.188 -21.594 0.444 1 98.62 201 GLY B C 1
ATOM 3419 O O . GLY B 1 201 ? -13.164 -21.984 -0.196 1 98.62 201 GLY B O 1
ATOM 3420 N N . GLU B 1 202 ? -12.289 -20.562 1.232 1 98.44 202 GLU B N 1
ATOM 3421 C CA . GLU B 1 202 ? -13.508 -19.781 1.393 1 98.44 202 GLU B CA 1
ATOM 3422 C C . GLU B 1 202 ? -13.82 -18.969 0.132 1 98.44 202 GLU B C 1
ATOM 3424 O O . GLU B 1 202 ? -14.984 -18.734 -0.187 1 98.44 202 GLU B O 1
ATOM 3429 N N . VAL B 1 203 ? -12.789 -18.562 -0.56 1 98.75 203 VAL B N 1
ATOM 3430 C CA . VAL B 1 203 ? -12.969 -17.875 -1.838 1 98.75 203 VAL B CA 1
ATOM 3431 C C . VAL B 1 203 ? -13.617 -18.828 -2.844 1 98.75 203 VAL B C 1
ATOM 3433 O O . VAL B 1 203 ? -14.547 -18.453 -3.555 1 98.75 203 VAL B O 1
ATOM 3436 N N . LEU B 1 204 ? -13.094 -20.078 -2.875 1 98.56 204 LEU B N 1
ATOM 3437 C CA . LEU B 1 204 ? -13.648 -21.062 -3.795 1 98.56 204 LEU B CA 1
ATOM 3438 C C . LEU B 1 204 ? -15.109 -21.359 -3.465 1 98.56 204 LEU B C 1
ATOM 3440 O O . LEU B 1 204 ? -15.938 -21.484 -4.367 1 98.56 204 LEU B O 1
ATOM 3444 N N . GLU B 1 205 ? -15.352 -21.453 -2.193 1 98 205 GLU B N 1
ATOM 3445 C CA . GLU B 1 205 ? -16.734 -21.656 -1.777 1 98 205 GLU B CA 1
ATOM 3446 C C . GLU B 1 205 ? -17.625 -20.5 -2.244 1 98 205 GLU B C 1
ATOM 3448 O O . GLU B 1 205 ? -18.734 -20.734 -2.738 1 98 205 GLU B O 1
ATOM 3453 N N . TRP B 1 206 ? -17.172 -19.312 -2.088 1 98.06 206 TRP B N 1
ATOM 3454 C CA . TRP B 1 206 ? -17.891 -18.109 -2.504 1 98.06 206 TRP B CA 1
ATOM 3455 C C . TRP B 1 206 ? -18.125 -18.109 -4.012 1 98.06 206 TRP B C 1
ATOM 3457 O O . TRP B 1 206 ? -19.25 -17.891 -4.473 1 98.06 206 TRP B O 1
ATOM 3467 N N . LEU B 1 207 ? -17.109 -18.453 -4.77 1 96.81 207 LEU B N 1
ATOM 3468 C CA . LEU B 1 207 ? -17.172 -18.406 -6.227 1 96.81 207 LEU B CA 1
ATOM 3469 C C . LEU B 1 207 ? -18.031 -19.547 -6.762 1 96.81 207 LEU B C 1
ATOM 3471 O O . LEU B 1 207 ? -18.578 -19.469 -7.859 1 96.81 207 LEU B O 1
ATOM 3475 N N . SER B 1 208 ? -18.141 -20.609 -6.023 1 95.56 208 SER B N 1
ATOM 3476 C CA . SER B 1 208 ? -18.891 -21.781 -6.457 1 95.56 208 SER B CA 1
ATOM 3477 C C . SER B 1 208 ? -20.375 -21.625 -6.152 1 95.56 208 SER B C 1
ATOM 3479 O O . SER B 1 208 ? -21.203 -22.344 -6.719 1 95.56 208 SER B O 1
ATOM 3481 N N . SER B 1 209 ? -20.734 -20.891 -5.074 1 87.75 209 SER B N 1
ATOM 3482 C CA . SER B 1 209 ? -22.109 -20.766 -4.625 1 87.75 209 SER B CA 1
ATOM 3483 C C . SER B 1 209 ? -22.953 -19.938 -5.602 1 87.75 209 SER B C 1
ATOM 3485 O O . SER B 1 209 ? -24.172 -19.859 -5.473 1 87.75 209 SER B O 1
ATOM 3487 N N . GLY B 1 210 ? -22.453 -19.328 -6.605 1 64.62 210 GLY B N 1
ATOM 3488 C CA . GLY B 1 210 ? -23.281 -18.625 -7.57 1 64.62 210 GLY B CA 1
ATOM 3489 C C . GLY B 1 210 ? -23.594 -19.438 -8.805 1 64.62 210 GLY B C 1
ATOM 3490 O O . GLY B 1 210 ? -22.953 -20.453 -9.062 1 64.62 210 GLY B O 1
#

Radius of gyration: 20.75 Å; Cα contacts (8 Å, |Δi|>4): 856; chains: 2; bounding box: 46×56×44 Å